Protein AF-A0A2G6N5M5-F1 (afdb_monomer_lite)

pLDDT: mean 83.89, std 16.73, range [19.02, 98.19]

Sequence (461 aa):
MNKIKSSLLVLIGCLIVSIAKPILADDDGWTKVAGNVLYNGTPVSAMVLANGQHVFSSWGDGSFDFTCPPGSEQEITVLVFCNGLAPYSQTVSPAEAAALTVVMERSDSDPALTIDATVEAKNNSRGVIEGTVSRNGQPVCAMVLANGQHAFTCSDKSKPKGSFSLDVPLETDGSVTFYGFCRGLPPYKYVYTAEEIGTYEPDQDGRESFSPTTYKDAAGTPMILYWDYHIANDGIQIAVEGTTMNFNFNDIHLSIDPHSLVRRGSFSGSVSGAASGSCTADFAENLVTAEGKTLIDSQEMDIGMNLSFLGQSAVVSIDAATQWNSPVEWFLDRTDLDQLPDGYTYSEAGTVSGTADIDATITGSGMDKTTRNSVPITSVETWKIVGHQASMTVNQTTYTNIVEVVRTTTIPQYTNGTIGQEDVEVHYWVARGIGMIKSIGHFSFMGEPLTLELTGTNLTQ

Structure (mmCIF, N/CA/C/O backbone):
data_AF-A0A2G6N5M5-F1
#
_entry.id   AF-A0A2G6N5M5-F1
#
loop_
_atom_site.group_PDB
_atom_site.id
_atom_site.type_symbol
_atom_site.label_atom_id
_atom_site.label_alt_id
_atom_site.label_comp_id
_atom_site.label_asym_id
_atom_site.label_entity_id
_atom_site.label_seq_id
_atom_site.pdbx_PDB_ins_code
_atom_site.Cartn_x
_atom_site.Cartn_y
_atom_site.Cartn_z
_atom_site.occupancy
_atom_site.B_iso_or_equiv
_atom_site.auth_seq_id
_atom_site.auth_comp_id
_atom_site.auth_asym_id
_atom_site.auth_atom_id
_atom_site.pdbx_PDB_model_num
ATOM 1 N N . MET A 1 1 ? -64.057 -64.919 15.198 1.00 38.03 1 MET A N 1
ATOM 2 C CA . MET A 1 1 ? -62.617 -65.222 15.374 1.00 38.03 1 MET A CA 1
ATOM 3 C C . MET A 1 1 ? -62.081 -64.202 16.367 1.00 38.03 1 MET A C 1
ATOM 5 O O . MET A 1 1 ? -62.063 -63.031 16.039 1.00 38.03 1 MET A O 1
ATOM 9 N N . ASN A 1 2 ? -62.050 -64.523 17.666 1.00 27.83 2 ASN A N 1
ATOM 10 C CA . ASN A 1 2 ? -60.912 -65.146 18.376 1.00 27.83 2 ASN A CA 1
ATOM 11 C C . ASN A 1 2 ? -59.614 -64.360 18.147 1.00 27.83 2 ASN A C 1
ATOM 13 O O . ASN A 1 2 ? -59.217 -64.248 16.999 1.00 27.83 2 ASN A O 1
ATOM 17 N N . LYS A 1 3 ? -58.838 -63.877 19.120 1.00 25.06 3 LYS A N 1
ATOM 18 C CA . LYS A 1 3 ? -58.799 -63.831 20.599 1.00 25.06 3 LYS A CA 1
ATOM 19 C C . LYS A 1 3 ? -57.604 -62.856 20.864 1.00 25.06 3 LYS A C 1
ATOM 21 O O . LYS A 1 3 ? -56.631 -62.945 20.129 1.00 25.06 3 LYS A O 1
ATOM 26 N N . ILE A 1 4 ? -57.680 -61.816 21.716 1.00 25.61 4 ILE A N 1
ATOM 27 C CA . ILE A 1 4 ? -57.454 -61.864 23.188 1.00 25.61 4 ILE A CA 1
ATOM 28 C C . ILE A 1 4 ? -56.010 -62.346 23.468 1.00 25.61 4 ILE A C 1
ATOM 30 O O . ILE A 1 4 ? -55.704 -63.465 23.081 1.00 25.61 4 ILE A O 1
ATOM 34 N N . LYS A 1 5 ? -55.068 -61.637 24.117 1.00 28.98 5 LYS A N 1
ATOM 35 C CA . LYS A 1 5 ? -55.027 -60.821 25.367 1.00 28.98 5 LYS A CA 1
ATOM 36 C C . LYS A 1 5 ? -53.537 -60.398 25.557 1.00 28.98 5 LYS A C 1
ATOM 38 O O . LYS A 1 5 ? -52.704 -60.980 24.875 1.00 28.98 5 LYS A O 1
ATOM 43 N N . SER A 1 6 ? -53.044 -59.507 26.426 1.00 25.55 6 SER A N 1
ATOM 44 C CA . SER A 1 6 ? -53.423 -58.872 27.715 1.00 25.55 6 SER A CA 1
ATOM 45 C C . SER A 1 6 ? -52.162 -58.078 28.162 1.00 25.55 6 SER A C 1
ATOM 47 O O . SER A 1 6 ? -51.075 -58.481 27.763 1.00 25.55 6 SER A O 1
ATOM 49 N N . SER A 1 7 ? -52.141 -56.976 28.920 1.00 24.70 7 SER A N 1
ATOM 50 C CA . SER A 1 7 ? -52.772 -56.572 30.200 1.00 24.70 7 SER A CA 1
ATOM 51 C C . SER A 1 7 ? -52.468 -55.057 30.388 1.00 24.70 7 SER A C 1
ATOM 53 O O . SER A 1 7 ? -51.406 -54.653 29.933 1.00 24.70 7 SER A O 1
ATOM 55 N N . LEU A 1 8 ? -53.266 -54.118 30.927 1.00 20.38 8 LEU A N 1
ATOM 56 C CA . LEU A 1 8 ? -54.206 -54.004 32.069 1.00 20.38 8 LEU A CA 1
ATOM 57 C C . LEU A 1 8 ? -53.615 -53.103 33.196 1.00 20.38 8 LEU A C 1
ATOM 59 O O . LEU A 1 8 ? -52.449 -53.276 33.531 1.00 20.38 8 LEU A O 1
ATOM 63 N N . LEU A 1 9 ? -54.496 -52.273 33.801 1.00 21.12 9 LEU A N 1
ATOM 64 C CA . LEU A 1 9 ? -54.419 -51.378 34.994 1.00 21.12 9 LEU A CA 1
ATOM 65 C C . LEU A 1 9 ? -54.071 -49.884 34.731 1.00 21.12 9 LEU A C 1
ATOM 67 O O . LEU A 1 9 ? -53.100 -49.624 34.044 1.00 21.12 9 LEU A O 1
ATOM 71 N N . VAL A 1 10 ? -54.714 -48.836 35.293 1.00 21.28 10 VAL A N 1
ATOM 72 C CA . VAL A 1 10 ? -55.964 -48.637 36.077 1.00 21.28 10 VAL A CA 1
ATOM 73 C C . VAL A 1 10 ? -56.158 -47.113 36.382 1.00 21.28 10 VAL A C 1
ATOM 75 O O . VAL A 1 10 ? -55.162 -46.419 36.524 1.00 21.28 10 VAL A O 1
ATOM 78 N N . LEU A 1 11 ? -57.423 -46.657 36.536 1.00 19.75 11 LEU A N 1
ATOM 79 C CA . LEU A 1 11 ? -57.984 -45.436 37.207 1.00 19.75 11 LEU A CA 1
ATOM 80 C C . LEU A 1 11 ? -57.591 -44.005 36.737 1.00 19.75 11 LEU A C 1
ATOM 82 O O . LEU A 1 11 ? -56.427 -43.651 36.666 1.00 19.75 11 LEU A O 1
ATOM 86 N N . ILE A 1 12 ? -58.540 -43.149 36.314 1.00 20.94 12 ILE A N 1
ATOM 87 C CA . ILE A 1 12 ? -59.439 -42.248 37.096 1.00 20.94 12 ILE A CA 1
ATOM 88 C C . ILE A 1 12 ? -58.707 -41.176 37.927 1.00 20.94 12 ILE A C 1
ATOM 90 O O . ILE A 1 12 ? -58.168 -41.471 38.984 1.00 20.94 12 ILE A O 1
ATOM 94 N N . GLY A 1 13 ? -58.872 -39.920 37.485 1.00 21.75 13 GLY A N 1
ATOM 95 C CA . GLY A 1 13 ? -59.222 -38.763 38.318 1.00 21.75 13 GLY A CA 1
ATOM 96 C C . GLY A 1 13 ? -58.151 -38.167 39.230 1.00 21.75 13 GLY A C 1
ATOM 97 O O . GLY A 1 13 ? -57.912 -38.686 40.309 1.00 21.75 13 GLY A O 1
ATOM 98 N N . CYS A 1 14 ? -57.646 -36.982 38.871 1.00 19.02 14 CYS A N 1
ATOM 99 C CA . CYS A 1 14 ? -57.523 -35.876 39.823 1.00 19.02 14 CYS A CA 1
ATOM 100 C C . CYS A 1 14 ? -57.208 -34.556 39.109 1.00 19.02 14 CYS A C 1
ATOM 102 O O . CYS A 1 14 ? -56.195 -34.407 38.432 1.00 19.02 14 CYS A O 1
ATOM 104 N N . LEU A 1 15 ? -58.103 -33.594 39.317 1.00 23.41 15 LEU A N 1
ATOM 105 C CA . LEU A 1 15 ? -57.823 -32.169 39.303 1.00 23.41 15 LEU A CA 1
ATOM 106 C C . LEU A 1 15 ? -56.620 -31.923 40.233 1.00 23.41 15 LEU A C 1
ATOM 108 O O . LEU A 1 15 ? -56.741 -32.104 41.442 1.00 23.41 15 LEU A O 1
ATOM 112 N N . ILE A 1 16 ? -55.464 -31.549 39.685 1.00 20.41 16 ILE A N 1
ATOM 113 C CA . ILE A 1 16 ? -54.338 -31.042 40.474 1.00 20.41 16 ILE A CA 1
ATOM 114 C C . ILE A 1 16 ? -54.080 -29.614 40.019 1.00 20.41 16 ILE A C 1
ATOM 116 O O . ILE A 1 16 ? -53.574 -29.356 38.930 1.00 20.41 16 ILE A O 1
ATOM 120 N N . VAL A 1 17 ? -54.461 -28.692 40.898 1.00 23.42 17 VAL A N 1
ATOM 121 C CA . VAL A 1 17 ? -53.865 -27.367 41.014 1.00 23.42 17 VAL A CA 1
ATOM 122 C C . VAL A 1 17 ? -52.362 -27.582 41.181 1.00 23.42 17 VAL A C 1
ATOM 124 O O . VAL A 1 17 ? -51.915 -28.054 42.225 1.00 23.42 17 VAL A O 1
ATOM 127 N N . SER A 1 18 ? -51.582 -27.282 40.144 1.00 20.72 18 SER A N 1
ATOM 128 C CA . SER A 1 18 ? -50.139 -27.136 40.301 1.00 20.72 18 SER A CA 1
ATOM 129 C C . SER A 1 18 ? -49.905 -25.827 41.038 1.00 20.72 18 SER A C 1
ATOM 131 O O . SER A 1 18 ? -49.952 -24.747 40.454 1.00 20.72 18 SER A O 1
ATOM 133 N N . ILE A 1 19 ? -49.695 -25.931 42.345 1.00 22.39 19 ILE A N 1
ATOM 134 C CA . ILE A 1 19 ? -49.085 -24.872 43.137 1.00 22.39 19 ILE A CA 1
ATOM 135 C C . ILE A 1 19 ? -47.693 -24.676 42.534 1.00 22.39 19 ILE A C 1
ATOM 137 O O . ILE A 1 19 ? -46.900 -25.620 42.489 1.00 22.39 19 ILE A O 1
ATOM 141 N N . ALA A 1 20 ? -47.429 -23.483 42.002 1.00 23.72 20 ALA A N 1
ATOM 142 C CA . ALA A 1 20 ? -46.106 -23.107 41.537 1.00 23.72 20 ALA A CA 1
ATOM 143 C C . ALA A 1 20 ? -45.103 -23.369 42.669 1.00 23.72 20 ALA A C 1
ATOM 145 O O . ALA A 1 20 ? -45.254 -22.847 43.776 1.00 23.72 20 ALA A O 1
ATOM 146 N N . LYS A 1 21 ? -44.090 -24.202 42.403 1.00 25.38 21 LYS A N 1
ATOM 147 C CA . LYS A 1 21 ? -42.879 -24.184 43.222 1.00 25.38 21 LYS A CA 1
ATOM 148 C C . LYS A 1 21 ? -42.354 -22.747 43.167 1.00 25.38 21 LYS A C 1
ATOM 150 O O . LYS A 1 21 ? -42.213 -22.239 42.053 1.00 25.38 21 LYS A O 1
ATOM 155 N N . PRO A 1 22 ? -42.064 -22.088 44.301 1.00 30.86 22 PRO A N 1
ATOM 156 C CA . PRO A 1 22 ? -41.239 -20.899 44.237 1.00 30.86 22 PRO A CA 1
ATOM 157 C C . PRO A 1 22 ? -39.941 -21.323 43.555 1.00 30.86 22 PRO A C 1
ATOM 159 O O . PRO A 1 22 ? -39.317 -22.310 43.956 1.00 30.86 22 PRO A O 1
ATOM 162 N N . ILE A 1 23 ? -39.616 -20.643 42.459 1.00 38.06 23 ILE A N 1
ATOM 163 C CA . ILE A 1 23 ? -38.301 -20.709 41.839 1.00 38.06 23 ILE A CA 1
ATOM 164 C C . ILE A 1 23 ? -37.335 -20.338 42.957 1.00 38.06 23 ILE A C 1
ATOM 166 O O . ILE A 1 23 ? -37.338 -19.211 43.449 1.00 38.06 23 ILE A O 1
ATOM 170 N N . LEU A 1 24 ? -36.630 -21.349 43.455 1.00 38.25 24 LEU A N 1
ATOM 171 C CA . LEU A 1 24 ? -35.547 -21.149 44.393 1.00 38.25 24 LEU A CA 1
ATOM 172 C C . LEU A 1 24 ? -34.494 -20.366 43.614 1.00 38.25 24 LEU A C 1
ATOM 174 O O . LEU A 1 24 ? -34.054 -20.820 42.559 1.00 38.25 24 LEU A O 1
ATOM 178 N N . ALA A 1 25 ? -34.174 -19.168 44.100 1.00 42.09 25 ALA A N 1
ATOM 179 C CA . ALA A 1 25 ? -32.933 -18.509 43.742 1.00 42.09 25 ALA A CA 1
ATOM 180 C C . ALA A 1 25 ? -31.799 -19.520 43.967 1.00 42.09 25 ALA A C 1
ATOM 182 O O . ALA A 1 25 ? -31.786 -20.182 45.009 1.00 42.09 25 ALA A O 1
ATOM 183 N N . ASP A 1 26 ? -30.894 -19.666 42.998 1.00 46.38 26 ASP A N 1
ATOM 184 C CA . ASP A 1 26 ? -29.612 -20.315 43.274 1.00 46.38 26 ASP A CA 1
ATOM 185 C C . ASP A 1 26 ? -28.951 -19.569 44.447 1.00 46.38 26 ASP A C 1
ATOM 187 O O . ASP A 1 26 ? -29.153 -18.359 44.602 1.00 46.38 26 ASP A O 1
ATOM 191 N N . ASP A 1 27 ? -28.198 -20.290 45.285 1.00 50.78 27 ASP A N 1
ATOM 192 C CA . ASP A 1 27 ? -27.663 -19.841 46.590 1.00 50.78 27 ASP A CA 1
ATOM 193 C C . ASP A 1 27 ? -26.834 -18.530 46.549 1.00 50.78 27 ASP A C 1
ATOM 195 O O . ASP A 1 27 ? -26.538 -17.953 47.595 1.00 50.78 27 ASP A O 1
ATOM 199 N N . ASP A 1 28 ? -26.540 -17.998 45.360 1.00 63.22 28 ASP A N 1
ATOM 200 C CA . ASP A 1 28 ? -25.815 -16.744 45.134 1.00 63.22 28 ASP A CA 1
ATOM 201 C C . ASP A 1 28 ? -26.728 -15.522 44.877 1.00 63.22 28 ASP A C 1
ATOM 203 O O . ASP A 1 28 ? -26.243 -14.409 44.659 1.00 63.22 28 ASP A O 1
ATOM 207 N N . GLY A 1 29 ? -28.058 -15.688 44.885 1.00 80.31 29 GLY A N 1
ATOM 208 C CA . GLY A 1 29 ? -29.023 -14.602 44.647 1.00 80.31 29 GLY A CA 1
ATOM 209 C C . GLY A 1 29 ? -29.177 -14.196 43.176 1.00 80.31 29 GLY A C 1
ATOM 210 O O . GLY A 1 29 ? -29.783 -13.166 42.877 1.00 80.31 29 GLY A O 1
ATOM 211 N N . TRP A 1 30 ? -28.642 -14.996 42.251 1.00 89.69 30 TRP A N 1
ATOM 212 C CA . TRP A 1 30 ? -28.793 -14.810 40.809 1.00 89.69 30 TRP A CA 1
ATOM 213 C C . TRP A 1 30 ? -30.088 -15.453 40.313 1.00 89.69 30 TRP A C 1
ATOM 215 O O . TRP A 1 30 ? -30.576 -16.442 40.859 1.00 89.69 30 TRP A O 1
ATOM 225 N N . THR A 1 31 ? -30.667 -14.866 39.270 1.00 91.06 31 THR A N 1
ATOM 226 C CA . THR A 1 31 ? -31.937 -15.312 38.698 1.00 91.06 31 THR A CA 1
ATOM 227 C C . THR A 1 31 ? -31.710 -15.968 37.346 1.00 91.06 31 THR A C 1
ATOM 229 O O . THR A 1 31 ? -30.973 -15.452 36.506 1.00 91.06 31 THR A O 1
ATOM 232 N N . LYS A 1 32 ? -32.365 -17.110 37.132 1.00 94.19 32 LYS A N 1
ATOM 233 C CA . LYS A 1 32 ? -32.337 -17.832 35.863 1.00 94.19 32 LYS A CA 1
ATOM 234 C C . LYS A 1 32 ? -33.143 -17.103 34.784 1.00 94.19 32 LYS A C 1
ATOM 236 O O . LYS A 1 32 ? -34.279 -16.695 35.018 1.00 94.19 32 LYS A O 1
ATOM 241 N N . VAL A 1 33 ? -32.567 -17.022 33.592 1.00 94.88 33 VAL A N 1
ATOM 242 C CA . VAL A 1 33 ? -33.154 -16.462 32.376 1.00 94.88 33 VAL A CA 1
ATOM 243 C C . VAL A 1 33 ? -33.040 -17.511 31.277 1.00 94.88 33 VAL A C 1
ATOM 245 O O . VAL A 1 33 ? -31.940 -17.848 30.844 1.00 94.88 33 VAL A O 1
ATOM 248 N N . ALA A 1 34 ? -34.169 -18.058 30.840 1.00 96.69 34 ALA A N 1
ATOM 249 C CA . ALA A 1 34 ? -34.186 -19.106 29.827 1.00 96.69 34 ALA A CA 1
ATOM 250 C C . ALA A 1 34 ? -35.411 -18.993 28.927 1.00 96.69 34 ALA A C 1
ATOM 252 O O . ALA A 1 34 ? -36.455 -18.491 29.346 1.00 96.69 34 ALA A O 1
ATOM 253 N N . GLY A 1 35 ? -35.296 -19.453 27.685 1.00 96.69 35 GLY A N 1
ATOM 254 C CA . GLY A 1 35 ? -36.350 -19.246 26.705 1.00 96.69 35 GLY A CA 1
ATOM 255 C C . GLY A 1 35 ? -35.951 -19.536 25.270 1.00 96.69 35 GLY A C 1
ATOM 256 O O . GLY A 1 35 ? -34.882 -20.083 25.019 1.00 96.69 35 GLY A O 1
ATOM 257 N N . ASN A 1 36 ? -36.813 -19.126 24.336 1.00 96.81 36 ASN A N 1
ATOM 258 C CA . ASN A 1 36 ? -36.574 -19.233 22.897 1.00 96.81 36 ASN A CA 1
ATOM 259 C C . ASN A 1 36 ? -36.781 -17.886 22.197 1.00 96.81 36 ASN A C 1
ATOM 261 O O . ASN A 1 36 ? -37.676 -17.119 22.563 1.00 96.81 36 ASN A O 1
ATOM 265 N N . VAL A 1 37 ? -36.008 -17.643 21.139 1.00 96.62 37 VAL A N 1
ATOM 266 C CA . VAL A 1 37 ? -36.152 -16.491 20.241 1.00 96.62 37 VAL A CA 1
ATOM 267 C C . VAL A 1 37 ? -36.749 -16.942 18.912 1.00 96.62 37 VAL A C 1
ATOM 269 O O . VAL A 1 37 ? -36.204 -17.809 18.231 1.00 96.62 37 VAL A O 1
ATOM 272 N N . LEU A 1 38 ? -37.881 -16.348 18.537 1.00 96.38 38 LEU A N 1
ATOM 273 C CA . LEU A 1 38 ? -38.677 -16.702 17.366 1.00 96.38 38 LEU A CA 1
ATOM 274 C C . LEU A 1 38 ? -38.848 -15.498 16.434 1.00 96.38 38 LEU A C 1
ATOM 276 O O . LEU A 1 38 ? -39.051 -14.379 16.892 1.00 96.38 38 LEU A O 1
ATOM 280 N N . TYR A 1 39 ? -38.888 -15.737 15.128 1.00 93.00 39 TYR A N 1
ATOM 281 C CA . TYR A 1 39 ? -39.349 -14.796 14.107 1.00 93.00 39 TYR A CA 1
ATOM 282 C C . TYR A 1 39 ? -40.329 -15.511 13.176 1.00 93.00 39 TYR A C 1
ATOM 284 O O . TYR A 1 39 ? -40.016 -16.573 12.638 1.00 93.00 39 TYR A O 1
ATOM 292 N N . ASN A 1 40 ? -41.541 -14.970 13.009 1.00 92.38 40 ASN A N 1
ATOM 293 C CA . ASN A 1 40 ? -42.632 -15.627 12.268 1.00 92.38 40 ASN A CA 1
ATOM 294 C C . ASN A 1 40 ? -42.856 -17.095 12.692 1.00 92.38 40 ASN A C 1
ATOM 296 O O . ASN A 1 40 ? -43.061 -17.979 11.862 1.00 92.38 40 ASN A O 1
ATOM 300 N N . GLY A 1 41 ? -42.763 -17.364 13.999 1.00 92.12 41 GLY A N 1
ATOM 301 C CA . GLY A 1 41 ? -42.907 -18.707 14.572 1.00 92.12 41 GLY A CA 1
ATOM 302 C C . GLY A 1 41 ? -41.728 -19.657 14.327 1.00 92.12 41 GLY A C 1
ATOM 303 O O . GLY A 1 41 ? -41.788 -20.800 14.767 1.00 92.12 41 GLY A O 1
ATOM 304 N N . THR A 1 42 ? -40.661 -19.207 13.659 1.00 94.44 42 THR A N 1
ATOM 305 C CA . THR A 1 42 ? -39.446 -19.994 13.399 1.00 94.44 42 THR A CA 1
ATOM 306 C C . THR A 1 42 ? -38.331 -19.563 14.351 1.00 94.44 42 THR A C 1
ATOM 308 O O . THR A 1 42 ? -38.135 -18.357 14.510 1.00 94.44 42 THR A O 1
ATOM 311 N N . PRO A 1 43 ? -37.587 -20.485 14.983 1.00 95.38 43 PRO A N 1
ATOM 312 C CA . PRO A 1 43 ? -36.459 -20.106 15.820 1.00 95.38 43 PRO A CA 1
ATOM 313 C C . PRO A 1 43 ? -35.349 -19.391 15.048 1.00 95.38 43 PRO A C 1
ATOM 315 O O . PRO A 1 43 ? -35.060 -19.740 13.903 1.00 95.38 43 PRO A O 1
ATOM 318 N N . VAL A 1 44 ? -34.721 -18.399 15.678 1.00 92.12 44 VAL A N 1
ATOM 319 C CA . VAL A 1 44 ? -33.624 -17.619 15.086 1.00 92.12 44 VAL A CA 1
ATOM 320 C C . VAL A 1 44 ? -32.443 -17.509 16.040 1.00 92.12 44 VAL A C 1
ATOM 322 O O . VAL A 1 44 ? -32.617 -17.501 17.256 1.00 92.12 44 VAL A O 1
ATOM 325 N N . SER A 1 45 ? -31.239 -17.397 15.478 1.00 90.56 45 SER A N 1
ATOM 326 C CA . SER A 1 45 ? -30.028 -17.124 16.251 1.00 90.56 45 SER A CA 1
ATOM 327 C C . SER A 1 45 ? -29.979 -15.653 16.655 1.00 90.56 45 SER A C 1
ATOM 329 O O . SER A 1 45 ? -30.040 -14.767 15.801 1.00 90.56 45 SER A O 1
ATOM 331 N N . ALA A 1 46 ? -29.839 -15.391 17.948 1.00 89.88 46 ALA A N 1
ATOM 332 C CA . ALA A 1 46 ? -29.840 -14.054 18.510 1.00 89.88 46 ALA A CA 1
ATOM 333 C C . ALA A 1 46 ? -28.864 -13.934 19.686 1.00 89.88 46 ALA A C 1
ATOM 335 O O . ALA A 1 46 ? -28.554 -14.912 20.362 1.00 89.88 46 ALA A O 1
ATOM 336 N N . MET A 1 47 ? -28.406 -12.716 19.959 1.00 89.62 47 MET A N 1
ATOM 337 C CA . MET A 1 47 ? -27.767 -12.376 21.227 1.00 89.62 47 MET A CA 1
ATOM 338 C C . MET A 1 47 ? -28.854 -12.001 22.232 1.00 89.62 47 MET A C 1
ATOM 340 O O . MET A 1 47 ? -29.675 -11.128 21.947 1.00 89.62 47 MET A O 1
ATOM 344 N N . VAL A 1 48 ? -28.849 -12.639 23.398 1.00 91.75 48 VAL A N 1
ATOM 345 C CA . VAL A 1 48 ? -29.764 -12.366 24.510 1.00 91.75 48 VAL A CA 1
ATOM 346 C C . VAL A 1 48 ? -28.957 -11.760 25.650 1.00 91.75 48 VAL A C 1
ATOM 348 O O . VAL A 1 48 ? -27.986 -12.357 26.101 1.00 91.75 48 VAL A O 1
ATOM 351 N N . LEU A 1 49 ? -29.349 -10.574 26.106 1.00 89.12 49 LEU A N 1
ATOM 352 C CA . LEU A 1 49 ? -28.722 -9.825 27.193 1.00 89.12 49 LEU A CA 1
ATOM 353 C C . LEU A 1 49 ? -29.751 -9.636 28.314 1.00 89.12 49 LEU A C 1
ATOM 355 O O . LEU A 1 49 ? -30.874 -9.207 28.054 1.00 89.12 49 LEU A O 1
ATOM 359 N N . ALA A 1 50 ? -29.375 -9.912 29.559 1.00 88.12 50 ALA A N 1
ATOM 360 C CA . ALA A 1 50 ? -30.180 -9.602 30.733 1.00 88.12 50 ALA A CA 1
ATOM 361 C C . ALA A 1 50 ? -29.306 -9.079 31.873 1.00 88.12 50 ALA A C 1
ATOM 363 O O . ALA A 1 50 ? -28.335 -9.724 32.265 1.00 88.12 50 ALA A O 1
ATOM 364 N N . ASN A 1 51 ? -29.648 -7.893 32.390 1.00 81.50 51 ASN A N 1
ATOM 365 C CA . ASN A 1 51 ? -28.979 -7.235 33.522 1.00 81.50 51 ASN A CA 1
ATOM 366 C C . ASN A 1 51 ? -27.432 -7.324 33.477 1.00 81.50 51 ASN A C 1
ATOM 368 O O . ASN A 1 51 ? -26.779 -7.661 34.464 1.00 81.50 51 ASN A O 1
ATOM 372 N N . GLY A 1 52 ? -26.844 -7.043 32.308 1.00 73.56 52 GLY A N 1
ATOM 373 C CA . GLY A 1 52 ? -25.390 -7.019 32.093 1.00 73.56 52 GLY A CA 1
ATOM 374 C C . GLY A 1 52 ? -24.735 -8.371 31.777 1.00 73.56 52 GLY A C 1
ATOM 375 O O . GLY A 1 52 ? -23.545 -8.396 31.478 1.00 73.56 52 GLY A O 1
ATOM 376 N N . GLN A 1 53 ? -25.481 -9.478 31.800 1.00 86.44 53 GLN A N 1
ATOM 377 C CA . GLN A 1 53 ? -25.025 -10.799 31.348 1.00 86.44 53 GLN A CA 1
ATOM 378 C C . GLN A 1 53 ? -25.588 -11.108 29.963 1.00 86.44 53 GLN A C 1
ATOM 380 O O . GLN A 1 53 ? -26.696 -10.674 29.653 1.00 86.44 53 GLN A O 1
ATOM 385 N N . HIS A 1 54 ? -24.858 -11.853 29.132 1.00 88.19 54 HIS A N 1
ATOM 386 C CA . HIS A 1 54 ? -25.325 -12.221 27.795 1.00 88.19 54 HIS A CA 1
ATOM 387 C C . HIS A 1 54 ? -25.011 -13.670 27.434 1.00 88.19 54 HIS A C 1
ATOM 389 O O . HIS A 1 54 ? -24.071 -14.273 27.948 1.00 88.19 54 HIS A O 1
ATOM 395 N N . VAL A 1 55 ? -25.787 -14.198 26.494 1.00 92.19 55 VAL A N 1
ATOM 396 C CA . VAL A 1 55 ? -25.552 -15.476 25.824 1.00 92.19 55 VAL A CA 1
ATOM 397 C C . VAL A 1 55 ? -25.997 -15.360 24.367 1.00 92.19 55 VAL A C 1
ATOM 399 O O . VAL A 1 55 ? -26.864 -14.551 24.031 1.00 92.19 55 VAL A O 1
ATOM 402 N N . PHE A 1 56 ? -25.421 -16.167 23.483 1.00 88.06 56 PHE A N 1
ATOM 403 C CA . PHE A 1 56 ? -25.987 -16.376 22.152 1.00 88.06 56 PHE A CA 1
ATOM 404 C C . PHE A 1 56 ? -26.954 -17.549 22.208 1.00 88.06 56 PHE A C 1
ATOM 406 O O . PHE A 1 56 ? -26.619 -18.598 22.758 1.00 88.06 56 PHE A O 1
ATOM 413 N N . SER A 1 57 ? -28.144 -17.385 21.637 1.00 89.19 57 SER A N 1
ATOM 414 C CA . SER A 1 57 ? -29.075 -18.496 21.518 1.00 89.19 57 SER A CA 1
ATOM 415 C C . SER A 1 57 ? -28.450 -19.612 20.676 1.00 89.19 57 SER A C 1
ATOM 417 O O . SER A 1 57 ? -27.719 -19.346 19.716 1.00 89.19 57 SER A O 1
ATOM 419 N N . SER A 1 58 ? -28.751 -20.862 21.008 1.00 84.69 58 SER A N 1
ATOM 420 C CA . SER A 1 58 ? -28.218 -22.026 20.314 1.00 84.69 58 SER A CA 1
ATOM 421 C C . SER A 1 58 ? -28.565 -22.013 18.828 1.00 84.69 58 SER A C 1
ATOM 423 O O . SER A 1 58 ? -29.646 -21.607 18.388 1.00 84.69 58 SER A O 1
ATOM 425 N N . TRP A 1 59 ? -27.585 -22.447 18.040 1.00 74.31 59 TRP A N 1
ATOM 426 C CA . TRP A 1 59 ? -27.663 -22.455 16.590 1.00 74.31 59 TRP A CA 1
ATOM 427 C C . TRP A 1 59 ? -28.745 -23.438 16.131 1.00 74.31 59 TRP A C 1
ATOM 429 O O . TRP A 1 59 ? -28.575 -24.650 16.233 1.00 74.31 59 TRP A O 1
ATOM 439 N N . GLY A 1 60 ? -29.844 -22.906 15.592 1.00 73.88 60 GLY A N 1
ATOM 440 C CA . GLY A 1 60 ? -30.880 -23.679 14.898 1.00 73.88 60 GLY A CA 1
ATOM 441 C C . GLY A 1 60 ? -32.180 -23.928 15.669 1.00 73.88 60 GLY A C 1
ATOM 442 O O . GLY A 1 60 ? -33.184 -24.229 15.030 1.00 73.88 60 GLY A O 1
ATOM 443 N N . ASP A 1 61 ? -32.213 -23.758 16.992 1.00 88.56 61 ASP A N 1
ATOM 444 C CA . ASP A 1 61 ? -33.437 -23.913 17.802 1.00 88.56 61 ASP A CA 1
ATOM 445 C C . ASP A 1 61 ? -33.811 -22.659 18.611 1.00 88.56 61 ASP A C 1
ATOM 447 O O . ASP A 1 61 ? -34.869 -22.629 19.244 1.00 88.56 61 ASP A O 1
ATOM 451 N N . GLY A 1 62 ? -32.980 -21.609 18.547 1.00 91.06 62 GLY A N 1
ATOM 452 C CA . GLY A 1 62 ? -33.233 -20.301 19.152 1.00 91.06 62 GLY A CA 1
ATOM 453 C C . GLY A 1 62 ? -33.287 -20.316 20.679 1.00 91.06 62 GLY A C 1
ATOM 454 O O . GLY A 1 62 ? -33.723 -19.323 21.261 1.00 91.06 62 GLY A O 1
ATOM 455 N N . SER A 1 63 ? -32.878 -21.410 21.329 1.00 96.19 63 SER A N 1
ATOM 456 C CA . SER A 1 63 ? -32.955 -21.544 22.784 1.00 96.19 63 SER A CA 1
ATOM 457 C C . SER A 1 63 ? -31.831 -20.777 23.486 1.00 96.19 63 SER A C 1
ATOM 459 O O . SER A 1 63 ? -30.728 -20.659 22.961 1.00 96.19 63 SER A O 1
ATOM 461 N N . PHE A 1 64 ? -32.087 -20.234 24.670 1.00 95.94 64 PHE A N 1
ATOM 462 C CA . PHE A 1 64 ? -31.079 -19.608 25.525 1.00 95.94 64 PHE A CA 1
ATOM 463 C C . PHE A 1 64 ? -31.312 -20.001 26.983 1.00 95.94 64 PHE A C 1
ATOM 465 O O . PHE A 1 64 ? -32.453 -20.196 27.402 1.00 95.94 64 PHE A O 1
ATOM 472 N N . ASP A 1 65 ? -30.233 -20.108 27.757 1.00 95.81 65 ASP A N 1
ATOM 473 C CA . ASP A 1 65 ? -30.266 -20.404 29.192 1.00 95.81 65 ASP A CA 1
ATOM 474 C C . ASP A 1 65 ? -29.013 -19.808 29.849 1.00 95.81 65 ASP A C 1
ATOM 476 O O . ASP A 1 65 ? -27.889 -20.156 29.481 1.00 95.81 65 ASP A O 1
ATOM 480 N N . PHE A 1 66 ? -29.200 -18.866 30.771 1.00 93.88 66 PHE A N 1
ATOM 481 C CA . PHE A 1 66 ? -28.135 -18.271 31.575 1.00 93.88 66 PHE A CA 1
ATOM 482 C C . PHE A 1 66 ? -28.700 -17.692 32.876 1.00 93.88 66 PHE A C 1
ATOM 484 O O . PHE A 1 66 ? -29.909 -17.656 33.099 1.00 93.88 66 PHE A O 1
ATOM 491 N N . THR A 1 67 ? -27.826 -17.223 33.758 1.00 93.31 67 THR A N 1
ATOM 492 C CA . THR A 1 67 ? -28.210 -16.544 35.001 1.00 93.31 67 THR A CA 1
ATOM 493 C C . THR A 1 67 ? -27.741 -15.098 34.977 1.00 93.31 67 THR A C 1
ATOM 495 O O . THR A 1 67 ? -26.650 -14.809 34.486 1.00 93.31 67 THR A O 1
ATOM 498 N N . CYS A 1 68 ? -28.520 -14.190 35.560 1.00 86.62 68 CYS A N 1
ATOM 499 C CA . CYS A 1 68 ? -28.127 -12.795 35.738 1.00 86.62 68 CYS A CA 1
ATOM 500 C C . CYS A 1 68 ? -28.455 -12.295 37.152 1.00 86.62 68 CYS A C 1
ATOM 502 O O . CYS A 1 68 ? -29.366 -12.822 37.801 1.00 86.62 68 CYS A O 1
ATOM 504 N N . PRO A 1 69 ? -27.758 -11.261 37.649 1.00 86.38 69 PRO A N 1
ATOM 505 C CA . PRO A 1 69 ? -28.145 -10.629 38.899 1.00 86.38 69 PRO A CA 1
ATOM 506 C C . PRO A 1 69 ? -29.519 -9.940 38.749 1.00 86.38 69 PRO A C 1
ATOM 508 O O . PRO A 1 69 ? -29.810 -9.358 37.696 1.00 86.38 69 PRO A O 1
ATOM 511 N N . PRO A 1 70 ? -30.387 -9.987 39.772 1.00 78.88 70 PRO A N 1
ATOM 512 C CA . PRO A 1 70 ? -31.645 -9.248 39.771 1.00 78.88 70 PRO A CA 1
ATOM 513 C C . PRO A 1 70 ? -31.401 -7.730 39.813 1.00 78.88 70 PRO A C 1
ATOM 515 O O . PRO A 1 70 ? -30.421 -7.261 40.392 1.00 78.88 70 PRO A O 1
ATOM 518 N N . GLY A 1 71 ? -32.302 -6.954 39.205 1.00 71.56 71 GLY A N 1
ATOM 519 C CA . GLY A 1 71 ? -32.278 -5.492 39.277 1.00 71.56 71 GLY A CA 1
ATOM 520 C C . GLY A 1 71 ? -32.655 -4.959 40.666 1.00 71.56 71 GLY A C 1
ATOM 521 O O . GLY A 1 71 ? -32.987 -5.717 41.578 1.00 71.56 71 GLY A O 1
ATOM 522 N N . SER A 1 72 ? -32.666 -3.630 40.822 1.00 61.78 72 SER A N 1
ATOM 523 C CA . SER A 1 72 ? -32.948 -2.946 42.099 1.00 61.78 72 SER A CA 1
ATOM 524 C C . SER A 1 72 ? -34.322 -3.262 42.712 1.00 61.78 72 SER A C 1
ATOM 526 O O . SER A 1 72 ? -34.509 -3.055 43.907 1.00 61.78 72 SER A O 1
ATOM 528 N N . GLU A 1 73 ? -35.260 -3.789 41.919 1.00 75.00 73 GLU A N 1
ATOM 529 C CA . GLU A 1 73 ? -36.611 -4.194 42.342 1.00 75.00 73 GLU A CA 1
ATOM 530 C C . GLU A 1 73 ? -36.895 -5.689 42.079 1.00 75.00 73 GLU A C 1
ATOM 532 O O . GLU A 1 73 ? -38.042 -6.102 41.967 1.00 75.00 73 GLU A O 1
ATOM 537 N N . GLN A 1 74 ? -35.850 -6.521 41.967 1.00 77.81 74 GLN A N 1
ATOM 538 C CA . GLN A 1 74 ? -35.925 -7.925 41.516 1.00 77.81 74 GLN A CA 1
ATOM 539 C C . GLN A 1 74 ? -36.409 -8.123 40.073 1.00 77.81 74 GLN A C 1
ATOM 541 O O . GLN A 1 74 ? -36.646 -9.248 39.646 1.00 77.81 74 GLN A O 1
ATOM 546 N N . GLU A 1 75 ? -36.509 -7.051 39.296 1.00 83.25 75 GLU A N 1
ATOM 547 C CA . GLU A 1 75 ? -36.864 -7.120 37.885 1.00 83.25 75 GLU A CA 1
ATOM 548 C C . GLU A 1 75 ? -35.675 -7.562 37.018 1.00 83.25 75 GLU A C 1
ATOM 550 O O . GLU A 1 75 ? -34.506 -7.262 37.301 1.00 83.25 75 GLU A O 1
ATOM 555 N N . ILE A 1 76 ? -35.981 -8.251 35.921 1.00 84.06 76 ILE A N 1
ATOM 556 C CA . ILE A 1 76 ? -35.019 -8.593 34.876 1.00 84.06 76 ILE A CA 1
ATOM 557 C C . ILE A 1 76 ? -35.408 -7.860 33.605 1.00 84.06 76 ILE A C 1
ATOM 559 O O . ILE A 1 76 ? -36.508 -8.045 33.091 1.00 84.06 76 ILE A O 1
ATOM 563 N N . THR A 1 77 ? -34.489 -7.062 33.065 1.00 85.00 77 THR A N 1
ATOM 564 C CA . THR A 1 77 ? -34.654 -6.482 31.729 1.00 85.00 77 THR A CA 1
ATOM 565 C C . THR A 1 77 ? -33.954 -7.369 30.714 1.00 85.00 77 THR A C 1
ATOM 567 O O . THR A 1 77 ? -32.729 -7.462 30.727 1.00 85.00 77 THR A O 1
ATOM 570 N N . VAL A 1 78 ? -34.732 -8.006 29.840 1.00 86.25 78 VAL A N 1
ATOM 571 C CA . VAL A 1 78 ? -34.240 -8.855 28.750 1.00 86.25 78 VAL A CA 1
ATOM 572 C C . VAL A 1 78 ? -34.228 -8.063 27.449 1.00 86.25 78 VAL A C 1
ATOM 574 O O . VAL A 1 78 ? -35.210 -7.412 27.090 1.00 86.25 78 VAL A O 1
ATOM 577 N N . LEU A 1 79 ? -33.110 -8.140 26.737 1.00 85.38 79 LEU A N 1
ATOM 578 C CA . LEU A 1 79 ? -32.867 -7.525 25.439 1.00 85.38 79 LEU A CA 1
ATOM 579 C C . LEU A 1 79 ? -32.420 -8.602 24.458 1.00 85.38 79 LEU A C 1
ATOM 581 O O . LEU A 1 79 ? -31.565 -9.418 24.795 1.00 85.38 79 LEU A O 1
ATOM 585 N N . VAL A 1 80 ? -32.986 -8.610 23.252 1.00 89.19 80 VAL A N 1
ATOM 586 C CA . VAL A 1 80 ? -32.647 -9.615 22.235 1.00 89.19 80 VAL A CA 1
ATOM 587 C C . VAL A 1 80 ? -32.357 -8.964 20.893 1.00 89.19 80 VAL A C 1
ATOM 589 O O . VAL A 1 80 ? -33.109 -8.103 20.429 1.00 89.19 80 VAL A O 1
ATOM 592 N N . PHE A 1 81 ? -31.266 -9.405 20.269 1.00 83.94 81 PHE A N 1
ATOM 593 C CA . PHE A 1 81 ? -30.741 -8.870 19.018 1.00 83.94 81 PHE A CA 1
ATOM 594 C C . PHE A 1 81 ? -30.555 -9.991 18.003 1.00 83.94 81 PHE A C 1
ATOM 596 O O . PHE A 1 81 ? -29.821 -10.943 18.249 1.00 83.94 81 PHE A O 1
ATOM 603 N N . CYS A 1 82 ? -31.180 -9.853 16.838 1.00 84.69 82 CYS A N 1
ATOM 604 C CA . CYS A 1 82 ? -31.011 -10.757 15.707 1.00 84.69 82 CYS A CA 1
ATOM 605 C C . CYS A 1 82 ? -30.724 -9.919 14.463 1.00 84.69 82 CYS A C 1
ATOM 607 O O . CYS A 1 82 ? -31.355 -8.882 14.253 1.00 84.69 82 CYS A O 1
ATOM 609 N N . ASN A 1 83 ? -29.782 -10.367 13.632 1.00 74.75 83 ASN A N 1
ATOM 610 C CA . ASN A 1 83 ? -29.449 -9.666 12.398 1.00 74.75 83 ASN A CA 1
ATOM 611 C C . ASN A 1 83 ? -30.696 -9.515 11.503 1.00 74.75 83 ASN A C 1
ATOM 613 O O . ASN A 1 83 ? -31.457 -10.467 11.328 1.00 74.75 83 ASN A O 1
ATOM 617 N N . GLY A 1 84 ? -30.910 -8.316 10.954 1.00 71.31 84 GLY A N 1
ATOM 618 C CA . GLY A 1 84 ? -32.046 -7.996 10.080 1.00 71.31 84 GLY A CA 1
ATOM 619 C C . GLY A 1 84 ? -33.417 -7.854 10.765 1.00 71.31 84 GLY A C 1
ATOM 620 O O . GLY A 1 84 ? -34.407 -7.626 10.067 1.00 71.31 84 GLY A O 1
ATOM 621 N N . LEU A 1 85 ? -33.501 -7.966 12.097 1.00 82.06 85 LEU A N 1
ATOM 622 C CA . LEU A 1 85 ? -34.742 -7.840 12.874 1.00 82.06 85 LEU A CA 1
ATOM 623 C C . LEU A 1 85 ? -34.687 -6.654 13.848 1.00 82.06 85 LEU A C 1
ATOM 625 O O . LEU A 1 85 ? -33.612 -6.176 14.209 1.00 82.06 85 LEU A O 1
ATOM 629 N N . ALA A 1 86 ? -35.857 -6.177 14.276 1.00 79.88 86 ALA A N 1
ATOM 630 C CA . ALA A 1 86 ? -35.963 -5.126 15.281 1.00 79.88 86 ALA A CA 1
ATOM 631 C C . ALA A 1 86 ? -35.506 -5.653 16.658 1.00 79.88 86 ALA A C 1
ATOM 633 O O . ALA A 1 86 ? -35.941 -6.737 17.057 1.00 79.88 86 ALA A O 1
ATOM 634 N N . PRO A 1 87 ? -34.689 -4.903 17.421 1.00 80.06 87 PRO A N 1
ATOM 635 C CA . PRO A 1 87 ? -34.328 -5.262 18.784 1.00 80.06 87 PRO A CA 1
ATOM 636 C C . PRO A 1 87 ? -35.562 -5.392 19.676 1.00 80.06 87 PRO A C 1
ATOM 638 O O . PRO A 1 87 ? -36.450 -4.529 19.679 1.00 80.06 87 PRO A O 1
ATOM 641 N N . TYR A 1 88 ? -35.583 -6.454 20.472 1.00 84.50 88 TYR A N 1
ATOM 642 C CA . TYR A 1 88 ? -36.634 -6.731 21.440 1.00 84.50 88 TYR A CA 1
ATOM 643 C C . TYR A 1 88 ? -36.203 -6.300 22.844 1.00 84.50 88 TYR A C 1
ATOM 645 O O . TYR A 1 88 ? -35.036 -6.435 23.207 1.00 84.50 88 TYR A O 1
ATOM 653 N N . SER A 1 89 ? -37.151 -5.797 23.642 1.00 83.75 89 SER A N 1
ATOM 654 C CA . SER A 1 89 ? -36.934 -5.444 25.047 1.00 83.75 89 SER A CA 1
ATOM 655 C C . SER A 1 89 ? -38.186 -5.712 25.878 1.00 83.75 89 SER A C 1
ATOM 657 O O . SER A 1 89 ? -39.271 -5.234 25.527 1.00 83.75 89 SER A O 1
ATOM 659 N N . GLN A 1 90 ? -38.028 -6.431 26.989 1.00 86.50 90 GLN A N 1
ATOM 660 C CA . GLN A 1 90 ? -39.077 -6.631 27.985 1.00 86.50 90 GLN A CA 1
ATOM 661 C C . GLN A 1 90 ? -38.482 -6.649 29.397 1.00 86.50 90 GLN A C 1
ATOM 663 O O . GLN A 1 90 ? -37.463 -7.291 29.640 1.00 86.50 90 GLN A O 1
ATOM 668 N N . THR A 1 91 ? -39.153 -5.979 30.332 1.00 85.06 91 THR A N 1
ATOM 669 C CA . THR A 1 91 ? -38.908 -6.139 31.768 1.00 85.06 91 THR A CA 1
ATOM 670 C C . THR A 1 91 ? -39.882 -7.173 32.319 1.00 85.06 91 THR A C 1
ATOM 672 O O . THR A 1 91 ? -41.084 -7.096 32.052 1.00 85.06 91 THR A O 1
ATOM 675 N N . VAL A 1 92 ? -39.357 -8.164 33.031 1.00 90.62 92 VAL A N 1
ATOM 676 C CA . VAL A 1 92 ? -40.098 -9.326 33.527 1.00 90.62 92 VAL A CA 1
ATOM 677 C C . VAL A 1 92 ? -39.743 -9.627 34.977 1.00 90.62 92 VAL A C 1
ATOM 679 O O . VAL A 1 92 ? -38.660 -9.284 35.460 1.00 90.62 92 VAL A O 1
ATOM 682 N N . SER A 1 93 ? -40.652 -10.305 35.670 1.00 91.75 93 SER A N 1
ATOM 683 C CA . SER A 1 93 ? -40.360 -10.899 36.972 1.00 91.75 93 SER A CA 1
ATOM 684 C C . SER A 1 93 ? -39.412 -12.106 36.840 1.00 91.75 93 SER A C 1
ATOM 686 O O . SER A 1 93 ? -39.352 -12.736 35.779 1.00 91.75 93 SER A O 1
ATOM 688 N N . PRO A 1 94 ? -38.730 -12.514 37.927 1.00 90.19 94 PRO A N 1
ATOM 689 C CA . PRO A 1 94 ? -37.919 -13.733 37.963 1.00 90.19 94 PRO A CA 1
ATOM 690 C C . PRO A 1 94 ? -38.651 -14.986 37.478 1.00 90.19 94 PRO A C 1
ATOM 692 O O . PRO A 1 94 ? -38.068 -15.843 36.818 1.00 90.19 94 PRO A O 1
ATOM 695 N N . ALA A 1 95 ? -39.948 -15.084 37.784 1.00 90.00 95 ALA A N 1
ATOM 696 C CA . ALA A 1 95 ? -40.754 -16.229 37.392 1.00 90.00 95 ALA A CA 1
ATOM 697 C C . ALA A 1 95 ? -41.042 -16.273 35.888 1.00 90.00 95 ALA A C 1
ATOM 699 O O . ALA A 1 95 ? -41.056 -17.349 35.295 1.00 90.00 95 ALA A O 1
ATOM 700 N N . GLU A 1 96 ? -41.242 -15.112 35.271 1.00 92.81 96 GLU A N 1
ATOM 701 C CA . GLU A 1 96 ? -41.462 -14.985 33.829 1.00 92.81 96 GLU A CA 1
ATOM 702 C C . GLU A 1 96 ? -40.161 -15.171 33.036 1.00 92.81 96 GLU A C 1
ATOM 704 O O . GLU A 1 96 ? -40.177 -15.762 31.957 1.00 92.81 96 GLU A O 1
ATOM 709 N N . ALA A 1 97 ? -39.023 -14.727 33.581 1.00 92.12 97 ALA A N 1
ATOM 710 C CA . ALA A 1 97 ? -37.719 -14.846 32.930 1.00 92.12 97 ALA A CA 1
ATOM 711 C C . ALA A 1 97 ? -37.249 -16.298 32.743 1.00 92.12 97 ALA A C 1
ATOM 713 O O . ALA A 1 97 ? -36.492 -16.582 31.817 1.00 92.12 97 ALA A O 1
ATOM 714 N N . ALA A 1 98 ? -37.701 -17.223 33.594 1.00 92.88 98 ALA A N 1
ATOM 715 C CA . ALA A 1 98 ? -37.283 -18.624 33.564 1.00 92.88 98 ALA A CA 1
ATOM 716 C C . ALA A 1 98 ? -37.827 -19.426 32.361 1.00 92.88 98 ALA A C 1
ATOM 718 O O . ALA A 1 98 ? -37.387 -20.557 32.144 1.00 92.88 98 ALA A O 1
ATOM 719 N N . ALA A 1 99 ? -38.797 -18.882 31.615 1.00 93.81 99 ALA A N 1
ATOM 720 C CA . ALA A 1 99 ? -39.404 -19.526 30.447 1.00 93.81 99 ALA A CA 1
ATOM 721 C C . ALA A 1 99 ? -39.930 -18.493 29.428 1.00 93.81 99 ALA A C 1
ATOM 723 O O . ALA A 1 99 ? -41.104 -18.503 29.045 1.00 93.81 99 ALA A O 1
ATOM 724 N N . LEU A 1 100 ? -39.069 -17.572 29.000 1.00 95.12 100 LEU A N 1
ATOM 725 C CA . LEU A 1 100 ? -39.435 -16.460 28.132 1.00 95.12 100 LEU A CA 1
ATOM 726 C C . LEU A 1 100 ? -39.583 -16.902 26.667 1.00 95.12 100 LEU A C 1
ATOM 728 O O . LEU A 1 100 ? -38.712 -17.548 26.090 1.00 95.12 100 LEU A O 1
ATOM 732 N N . THR A 1 101 ? -40.678 -16.509 26.019 1.00 96.12 101 THR A N 1
ATOM 733 C CA . THR A 1 101 ? -40.797 -16.610 24.557 1.00 96.12 101 THR A CA 1
ATOM 734 C C . THR A 1 101 ? -40.622 -15.228 23.956 1.00 96.12 101 THR A C 1
ATOM 736 O O . THR A 1 101 ? -41.487 -14.367 24.111 1.00 96.12 101 THR A O 1
ATOM 739 N N . VAL A 1 102 ? -39.509 -15.022 23.260 1.00 94.56 102 VAL A N 1
ATOM 740 C CA . VAL A 1 102 ? -39.206 -13.762 22.587 1.00 94.56 102 VAL A CA 1
ATOM 741 C C . VAL A 1 102 ? -39.651 -13.864 21.140 1.00 94.56 102 VAL A C 1
ATOM 743 O O . VAL A 1 102 ? -39.107 -14.653 20.372 1.00 94.56 102 VAL A O 1
ATOM 746 N N . VAL A 1 103 ? -40.640 -13.062 20.758 1.00 93.94 103 VAL A N 1
ATOM 747 C CA . VAL A 1 103 ? -41.081 -12.948 19.365 1.00 93.94 103 VAL A CA 1
ATOM 748 C C . VAL A 1 103 ? -40.487 -11.672 18.785 1.00 93.94 103 VAL A C 1
ATOM 750 O O . VAL A 1 103 ? -40.879 -10.567 19.154 1.00 93.94 103 VAL A O 1
ATOM 753 N N . MET A 1 104 ? -39.510 -11.844 17.904 1.00 89.50 104 MET A N 1
ATOM 754 C CA . MET A 1 104 ? -38.852 -10.773 17.172 1.00 89.50 104 MET A CA 1
ATOM 755 C C . MET A 1 104 ? -39.752 -10.286 16.040 1.00 89.50 104 MET A C 1
ATOM 757 O O . MET A 1 104 ? -40.469 -11.065 15.405 1.00 89.50 104 MET A O 1
ATOM 761 N N . GLU A 1 105 ? -39.662 -8.997 15.747 1.00 85.81 105 GLU A N 1
ATOM 762 C CA . GLU A 1 105 ? -40.375 -8.363 14.643 1.00 85.81 105 GLU A CA 1
ATOM 763 C C . GLU A 1 105 ? -39.390 -7.967 13.544 1.00 85.81 105 GLU A C 1
ATOM 765 O O . GLU A 1 105 ? -38.195 -7.765 13.783 1.00 85.81 105 GLU A O 1
ATOM 770 N N . ARG A 1 106 ? -39.885 -7.857 12.309 1.00 82.19 106 ARG A N 1
ATOM 771 C CA . ARG A 1 106 ? -39.086 -7.291 11.224 1.00 82.19 106 ARG A CA 1
ATOM 772 C C . ARG A 1 106 ? -38.829 -5.821 11.540 1.00 82.19 106 ARG A C 1
ATOM 774 O O . ARG A 1 106 ? -39.728 -5.128 12.000 1.00 82.19 106 ARG A O 1
ATOM 781 N N . SER A 1 107 ? -37.619 -5.353 11.271 1.00 71.00 107 SER A N 1
ATOM 782 C CA . SER A 1 107 ? -37.322 -3.928 11.354 1.00 71.00 107 SER A CA 1
ATOM 783 C C . SER A 1 107 ? -38.211 -3.121 10.402 1.00 71.00 107 SER A C 1
ATOM 785 O O . SER A 1 107 ? -38.319 -3.481 9.226 1.00 71.00 107 SER A O 1
ATOM 787 N N . ASP A 1 108 ? -38.778 -2.011 10.885 1.00 65.25 108 ASP A N 1
ATOM 788 C CA . ASP A 1 108 ? -39.381 -0.982 10.032 1.00 65.25 108 ASP A CA 1
ATOM 789 C C . ASP A 1 108 ? -38.348 -0.482 9.004 1.00 65.25 108 ASP A C 1
ATOM 791 O O . ASP A 1 108 ? -37.152 -0.400 9.302 1.00 65.25 108 ASP A O 1
ATOM 795 N N . SER A 1 109 ? -38.805 -0.154 7.791 1.00 61.19 109 SER A N 1
ATOM 796 C CA . SER A 1 109 ? -37.951 0.373 6.717 1.00 61.19 109 SER A CA 1
ATOM 797 C C . SER A 1 109 ? -37.730 1.887 6.782 1.00 61.19 109 SER A C 1
ATOM 799 O O . SER A 1 109 ? -36.920 2.388 6.011 1.00 61.19 109 SER A O 1
ATOM 801 N N . ASP A 1 110 ? -38.451 2.623 7.640 1.00 59.38 110 ASP A N 1
ATOM 802 C CA . ASP A 1 110 ? -38.298 4.078 7.784 1.00 59.38 110 ASP A CA 1
ATOM 803 C C . ASP A 1 110 ? -39.037 4.613 9.039 1.00 59.38 110 ASP A C 1
ATOM 805 O O . ASP A 1 110 ? -40.124 4.121 9.364 1.00 59.38 110 ASP A O 1
ATOM 809 N N . PRO A 1 111 ? -38.541 5.654 9.737 1.00 60.50 111 PRO A N 1
ATOM 810 C CA . PRO A 1 111 ? -37.187 6.190 9.696 1.00 60.50 111 PRO A CA 1
ATOM 811 C C . PRO A 1 111 ? -36.234 5.522 10.668 1.00 60.50 111 PRO A C 1
ATOM 813 O O . PRO A 1 111 ? -36.596 5.182 11.800 1.00 60.50 111 PRO A O 1
ATOM 816 N N . ALA A 1 112 ? -35.005 5.362 10.173 1.00 71.25 112 ALA A N 1
ATOM 817 C CA . ALA A 1 112 ? -33.866 4.830 10.893 1.00 71.25 112 ALA A CA 1
ATOM 818 C C . ALA A 1 112 ? -33.527 5.691 12.117 1.00 71.25 112 ALA A C 1
ATOM 820 O O . ALA A 1 112 ? -33.834 6.883 12.198 1.00 71.25 112 ALA A O 1
ATOM 821 N N . LEU A 1 113 ? -32.889 5.050 13.088 1.00 84.12 113 LEU A N 1
ATOM 822 C CA . LEU A 1 113 ? -32.326 5.706 14.255 1.00 84.12 113 LEU A CA 1
ATOM 823 C C . LEU A 1 113 ? -31.262 6.722 13.809 1.00 84.12 113 LEU A C 1
ATOM 825 O O . LEU A 1 113 ? -30.352 6.365 13.065 1.00 84.12 113 LEU A O 1
ATOM 829 N N . THR A 1 114 ? -31.357 7.968 14.268 1.00 89.69 114 THR A N 1
ATOM 830 C CA . THR A 1 114 ? -30.310 8.975 14.063 1.00 89.69 114 THR A CA 1
ATOM 831 C C . THR A 1 114 ? -29.462 9.053 15.320 1.00 89.69 114 THR A C 1
ATOM 833 O O . THR A 1 114 ? -29.996 9.275 16.412 1.00 89.69 114 THR A O 1
ATOM 836 N N . ILE A 1 115 ? -28.152 8.879 15.171 1.00 92.38 115 ILE A N 1
ATOM 837 C CA . ILE A 1 115 ? -27.191 9.074 16.252 1.00 92.38 115 ILE A CA 1
ATOM 838 C C . ILE A 1 115 ? -26.251 10.198 15.850 1.00 92.38 115 ILE A C 1
ATOM 840 O O . ILE A 1 115 ? -25.606 10.116 14.811 1.00 92.38 115 ILE A O 1
ATOM 844 N N . ASP A 1 116 ? -26.214 11.234 16.677 1.00 92.50 116 ASP A N 1
ATOM 845 C CA . ASP A 1 116 ? -25.257 12.330 16.579 1.00 92.50 116 ASP A CA 1
ATOM 846 C C . ASP A 1 116 ? -24.264 12.158 17.722 1.00 92.50 116 ASP A C 1
ATOM 848 O O . ASP A 1 116 ? -24.647 12.271 18.892 1.00 92.50 116 ASP A O 1
ATOM 852 N N . ALA A 1 117 ? -23.040 11.757 17.393 1.00 92.88 117 ALA A N 1
ATOM 853 C CA . ALA A 1 117 ? -22.047 11.368 18.375 1.00 92.88 117 ALA A CA 1
ATOM 854 C C . ALA A 1 117 ? -20.646 11.809 17.968 1.00 92.88 117 ALA A C 1
ATOM 856 O O . ALA A 1 117 ? -20.230 11.644 16.821 1.00 92.88 117 ALA A O 1
ATOM 857 N N . THR A 1 118 ? -19.923 12.319 18.956 1.00 91.19 118 THR A N 1
ATOM 858 C CA . THR A 1 118 ? -18.514 12.681 18.886 1.00 91.19 118 THR A CA 1
ATOM 859 C C . THR A 1 118 ? -17.698 11.631 19.617 1.00 91.19 118 THR A C 1
ATOM 861 O O . THR A 1 118 ? -18.093 11.162 20.690 1.00 91.19 118 THR A O 1
ATOM 864 N N . VAL A 1 119 ? -16.548 11.282 19.052 1.00 89.81 119 VAL A N 1
ATOM 865 C CA . VAL A 1 119 ? -15.577 10.400 19.689 1.00 89.81 119 VAL A CA 1
ATOM 866 C C . VAL A 1 119 ? -14.274 11.154 19.908 1.00 89.81 119 VAL A C 1
ATOM 868 O O . VAL A 1 119 ? -13.829 11.890 19.035 1.00 89.81 119 VAL A O 1
ATOM 871 N N . GLU A 1 120 ? -13.679 10.984 21.083 1.00 89.50 120 GLU A N 1
ATOM 872 C CA . GLU A 1 120 ? -12.393 11.586 21.426 1.00 89.50 120 GLU A CA 1
ATOM 873 C C . GLU A 1 120 ? -11.486 10.565 22.112 1.00 89.50 120 GLU A C 1
ATOM 875 O O . GLU A 1 120 ? -11.914 9.797 22.983 1.00 89.50 120 GLU A O 1
ATOM 880 N N . ALA A 1 121 ? -10.206 10.577 21.753 1.00 87.12 121 ALA A N 1
ATOM 881 C CA . ALA A 1 121 ? -9.171 9.829 22.444 1.00 87.12 121 ALA A CA 1
ATOM 882 C C . ALA A 1 121 ? -9.026 10.280 23.907 1.00 87.12 121 ALA A C 1
ATOM 884 O O . ALA A 1 121 ? -8.804 11.453 24.200 1.00 87.12 121 ALA A O 1
ATOM 885 N N . LYS A 1 122 ? -9.046 9.326 24.843 1.00 86.94 122 LYS A N 1
ATOM 886 C CA . LYS A 1 122 ? -8.524 9.544 26.205 1.00 86.94 122 LYS A CA 1
ATOM 887 C C . LYS A 1 122 ? -7.035 9.225 26.287 1.00 86.94 122 LYS A C 1
ATOM 889 O O . LYS A 1 122 ? -6.314 9.846 27.063 1.00 86.94 122 LYS A O 1
ATOM 894 N N . ASN A 1 123 ? -6.614 8.190 25.564 1.00 82.19 123 ASN A N 1
ATOM 895 C CA . ASN A 1 123 ? -5.240 7.719 25.393 1.00 82.19 123 ASN A CA 1
ATOM 896 C C . ASN A 1 123 ? -5.212 6.663 24.269 1.00 82.19 123 ASN A C 1
ATOM 898 O O . ASN A 1 123 ? -6.258 6.299 23.741 1.00 82.19 123 ASN A O 1
ATOM 902 N N . ASN A 1 124 ? -4.041 6.090 23.982 1.00 74.94 124 ASN A N 1
ATOM 903 C CA . ASN A 1 124 ? -3.832 5.121 22.893 1.00 74.94 124 ASN A CA 1
ATOM 904 C C . ASN A 1 124 ? -4.585 3.783 23.050 1.00 74.94 124 ASN A C 1
ATOM 906 O O . ASN A 1 124 ? -4.497 2.930 22.179 1.00 74.94 124 ASN A O 1
ATOM 910 N N . SER A 1 125 ? -5.291 3.556 24.161 1.00 77.38 125 SER A N 1
ATOM 911 C CA . SER A 1 125 ? -6.044 2.318 24.414 1.00 77.38 125 SER A CA 1
ATOM 912 C C . SER A 1 125 ? -7.523 2.549 24.722 1.00 77.38 125 SER A C 1
ATOM 914 O O . SER A 1 125 ? -8.276 1.584 24.869 1.00 77.38 125 SER A O 1
ATOM 916 N N . ARG A 1 126 ? -7.953 3.810 24.875 1.00 88.69 126 ARG A N 1
ATOM 917 C CA . ARG A 1 126 ? -9.322 4.157 25.279 1.00 88.69 126 ARG A CA 1
ATOM 918 C C . ARG A 1 126 ? -9.807 5.446 24.626 1.00 88.69 126 ARG A C 1
ATOM 920 O O . ARG A 1 126 ? -9.081 6.439 24.582 1.00 88.69 126 ARG A O 1
ATOM 927 N N . GLY A 1 127 ? -11.078 5.455 24.244 1.00 91.88 127 GLY A N 1
ATOM 928 C CA . GLY A 1 127 ? -11.807 6.632 23.773 1.00 91.88 127 GLY A CA 1
ATOM 929 C C . GLY A 1 127 ? -13.034 6.931 24.632 1.00 91.88 127 GLY A C 1
ATOM 930 O O . GLY A 1 127 ? -13.478 6.103 25.432 1.00 91.88 127 GLY A O 1
ATOM 931 N N . VAL A 1 128 ? -13.600 8.122 24.469 1.00 96.19 128 VAL A N 1
ATOM 932 C CA . VAL A 1 128 ? -14.948 8.452 24.945 1.00 96.19 128 VAL A CA 1
ATOM 933 C C . VAL A 1 128 ? -15.833 8.733 23.753 1.00 96.19 128 VAL A C 1
ATOM 935 O O . VAL A 1 128 ? -15.463 9.523 22.895 1.00 96.19 128 VAL A O 1
ATOM 938 N N . ILE A 1 129 ? -17.011 8.116 23.732 1.00 94.88 129 ILE A N 1
ATOM 939 C CA . ILE A 1 129 ? -18.072 8.442 22.781 1.00 94.88 129 ILE A CA 1
ATOM 940 C C . ILE A 1 129 ? -19.193 9.130 23.544 1.00 94.88 129 ILE A C 1
ATOM 942 O O . ILE A 1 129 ? -19.784 8.541 24.454 1.00 94.88 129 ILE A O 1
ATOM 946 N N . GLU A 1 130 ? -19.511 10.356 23.151 1.00 95.62 130 GLU A N 1
ATOM 947 C CA . GLU A 1 130 ? -20.628 11.124 23.695 1.00 95.62 130 GLU A CA 1
ATOM 948 C C . GLU A 1 130 ? -21.578 11.515 22.577 1.00 95.62 130 GLU A C 1
ATOM 950 O O . GLU A 1 130 ? -21.161 11.766 21.450 1.00 95.62 130 GLU A O 1
ATOM 955 N N . GLY A 1 131 ? -22.872 11.559 22.871 1.00 95.50 131 GLY A N 1
ATOM 956 C CA . GLY A 1 131 ? -23.825 11.899 21.832 1.00 95.50 131 GLY A CA 1
ATOM 957 C C . GLY A 1 131 ? -25.274 11.828 22.252 1.00 95.50 131 GLY A C 1
ATOM 958 O O . GLY A 1 131 ? -25.625 11.688 23.431 1.00 95.50 131 GLY A O 1
ATOM 959 N N . THR A 1 132 ? -26.133 11.918 21.243 1.00 95.94 132 THR A N 1
ATOM 960 C CA . THR A 1 132 ? -27.577 11.804 21.380 1.00 95.94 132 THR A CA 1
ATOM 961 C C . THR A 1 132 ? -28.165 10.846 20.357 1.00 95.94 132 THR A C 1
ATOM 963 O O . THR A 1 132 ? -27.696 10.720 19.229 1.00 95.94 132 THR A O 1
ATOM 966 N N . VAL A 1 133 ? -29.228 10.163 20.768 1.00 94.62 133 VAL A N 1
ATOM 967 C CA . VAL A 1 133 ? -29.990 9.239 19.937 1.00 94.62 133 VAL A CA 1
ATOM 968 C C . VAL A 1 133 ? -31.401 9.782 19.759 1.00 94.62 133 VAL A C 1
ATOM 970 O O . VAL A 1 133 ? -32.122 10.034 20.733 1.00 94.62 133 VAL A O 1
ATOM 973 N N . SER A 1 134 ? -31.816 9.946 18.506 1.00 93.56 134 SER A N 1
ATOM 974 C CA . SER A 1 134 ? -33.115 10.505 18.147 1.00 93.56 134 SER A CA 1
ATOM 975 C C . SER A 1 134 ? -33.792 9.741 17.007 1.00 93.56 134 SER A C 1
ATOM 977 O O . SER A 1 134 ? -33.171 8.984 16.263 1.00 93.56 134 SER A O 1
ATOM 979 N N . ARG A 1 135 ? -35.107 9.928 16.880 1.00 88.25 135 ARG A N 1
ATOM 980 C CA . ARG A 1 135 ? -35.916 9.491 15.737 1.00 88.25 135 ARG A CA 1
ATOM 981 C C . ARG A 1 135 ? -36.727 10.692 15.276 1.00 88.25 135 ARG A C 1
ATOM 983 O O . ARG A 1 135 ? -37.487 11.243 16.071 1.00 88.25 135 ARG A O 1
ATOM 990 N N . ASN A 1 136 ? -36.572 11.110 14.021 1.00 87.69 136 ASN A N 1
ATOM 991 C CA . ASN A 1 136 ? -37.221 12.321 13.492 1.00 87.69 136 ASN A CA 1
ATOM 992 C C . ASN A 1 136 ? -36.960 13.568 14.359 1.00 87.69 136 ASN A C 1
ATOM 994 O O . ASN A 1 136 ? -37.875 14.339 14.650 1.00 87.69 136 ASN A O 1
ATOM 998 N N . GLY A 1 137 ? -35.728 13.712 14.857 1.00 87.69 137 GLY A N 1
ATOM 999 C CA . GLY A 1 137 ? -35.328 14.808 15.745 1.00 87.69 137 GLY A CA 1
ATOM 1000 C C . GLY A 1 137 ? -35.896 14.742 17.169 1.00 87.69 137 GLY A C 1
ATOM 1001 O O . GLY A 1 137 ? -35.629 15.637 17.965 1.00 87.69 137 GLY A O 1
ATOM 1002 N N . GLN A 1 138 ? -36.669 13.708 17.525 1.00 91.19 138 GLN A N 1
ATOM 1003 C CA . GLN A 1 138 ? -37.163 13.500 18.889 1.00 91.19 138 GLN A CA 1
ATOM 1004 C C . GLN A 1 138 ? -36.249 12.530 19.649 1.00 91.19 138 GLN A C 1
ATOM 1006 O O . GLN A 1 138 ? -36.016 11.426 19.150 1.00 91.19 138 GLN A O 1
ATOM 1011 N N . PRO A 1 139 ? -35.752 12.874 20.850 1.00 93.25 139 PRO A N 1
ATOM 1012 C CA . PRO A 1 139 ? -34.884 11.979 21.608 1.00 93.25 139 PRO A CA 1
ATOM 1013 C C . PRO A 1 139 ? -35.593 10.689 22.043 1.00 93.25 139 PRO A C 1
ATOM 1015 O O . PRO A 1 139 ? -36.705 10.713 22.590 1.00 93.25 139 PRO A O 1
ATOM 1018 N N . VAL A 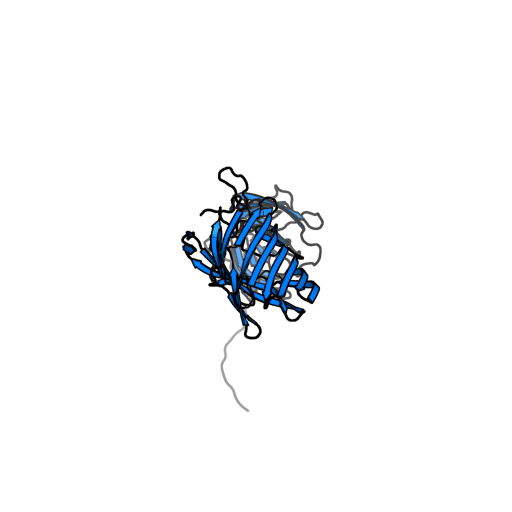1 140 ? -34.940 9.545 21.837 1.00 90.75 140 VAL A N 1
ATOM 1019 C CA . VAL A 1 140 ? -35.510 8.216 22.119 1.00 90.75 140 VAL A CA 1
ATOM 1020 C C . VAL A 1 140 ? -34.711 7.457 23.177 1.00 90.75 140 VAL A C 1
ATOM 1022 O O . VAL A 1 140 ? -33.530 7.709 23.393 1.00 90.75 140 VAL A O 1
ATOM 1025 N N . CYS A 1 141 ? -35.382 6.523 23.857 1.00 88.38 141 CYS A N 1
ATOM 1026 C CA . CYS A 1 141 ? -34.706 5.537 24.698 1.00 88.38 141 CYS A CA 1
ATOM 1027 C C . CYS A 1 141 ? -34.068 4.484 23.792 1.00 88.38 141 CYS A C 1
ATOM 1029 O O . CYS A 1 141 ? -34.776 3.806 23.048 1.00 88.38 141 CYS A O 1
ATOM 1031 N N . ALA A 1 142 ? -32.756 4.346 23.885 1.00 89.44 142 ALA A N 1
ATOM 1032 C CA . ALA A 1 142 ? -31.963 3.409 23.116 1.00 89.44 142 ALA A CA 1
ATOM 1033 C C . ALA A 1 142 ? -30.880 2.783 24.002 1.00 89.44 142 ALA A C 1
ATOM 1035 O O . ALA A 1 142 ? -30.554 3.308 25.070 1.00 89.44 142 ALA A O 1
ATOM 1036 N N . MET A 1 143 ? -30.326 1.667 23.546 1.00 89.00 143 MET A N 1
ATOM 1037 C CA . MET A 1 143 ? -29.065 1.122 24.029 1.00 89.00 143 MET A CA 1
ATOM 1038 C C . MET A 1 143 ? -27.992 1.446 22.997 1.00 89.00 143 MET A C 1
ATOM 1040 O O . MET A 1 143 ? -28.169 1.158 21.816 1.00 89.00 143 MET A O 1
ATOM 1044 N N . VAL A 1 144 ? -26.887 2.024 23.436 1.00 92.50 144 VAL A N 1
ATOM 1045 C CA . VAL A 1 144 ? -25.677 2.176 22.625 1.00 92.50 144 VAL A CA 1
ATOM 1046 C C . VAL A 1 144 ? -24.636 1.168 23.100 1.00 92.50 144 VAL A C 1
ATOM 1048 O O . VAL A 1 144 ? -24.586 0.866 24.293 1.00 92.50 144 VAL A O 1
ATOM 1051 N N . LEU A 1 145 ? -23.847 0.620 22.180 1.00 87.94 145 LEU A N 1
ATOM 1052 C CA . LEU A 1 145 ? -22.815 -0.386 22.442 1.00 87.94 145 LEU A CA 1
ATOM 1053 C C . LEU A 1 145 ? -21.584 -0.060 21.598 1.00 87.94 145 LEU A C 1
ATOM 1055 O O . LEU A 1 145 ? -21.703 0.066 20.385 1.00 87.94 145 LEU A O 1
ATOM 1059 N N . ALA A 1 146 ? -20.410 0.018 22.211 1.00 88.38 146 ALA A N 1
ATOM 1060 C CA . ALA A 1 146 ? -19.142 0.161 21.509 1.00 88.38 146 ALA A CA 1
ATOM 1061 C C . ALA A 1 146 ? -18.049 -0.668 22.177 1.00 88.38 146 ALA A C 1
ATOM 1063 O O . ALA A 1 146 ? -17.869 -0.576 23.391 1.00 88.38 146 ALA A O 1
ATOM 1064 N N . ASN A 1 147 ? -17.363 -1.500 21.386 1.00 81.94 147 ASN A N 1
ATOM 1065 C CA . ASN A 1 147 ? -16.272 -2.392 21.809 1.00 81.94 147 ASN A CA 1
ATOM 1066 C C . ASN A 1 147 ? -16.512 -3.042 23.192 1.00 81.94 147 ASN A C 1
ATOM 1068 O O . ASN A 1 147 ? -15.709 -2.956 24.122 1.00 81.94 147 ASN A O 1
ATOM 1072 N N . GLY A 1 148 ? -17.694 -3.645 23.359 1.00 74.75 148 GLY A N 1
ATOM 1073 C CA . GLY A 1 148 ? -18.099 -4.350 24.582 1.00 74.75 148 GLY A CA 1
ATOM 1074 C C . GLY A 1 148 ? -18.643 -3.479 25.725 1.00 74.75 148 GLY A C 1
ATOM 1075 O O . GLY A 1 148 ? -19.160 -4.028 26.697 1.00 74.75 148 GLY A O 1
ATOM 1076 N N . GLN A 1 149 ? -18.596 -2.149 25.628 1.00 88.31 149 GLN A N 1
ATOM 1077 C CA . GLN A 1 149 ? -19.180 -1.224 26.611 1.00 88.31 149 GLN A CA 1
ATOM 1078 C C . GLN A 1 149 ? -20.539 -0.715 26.141 1.00 88.31 149 GLN A C 1
ATOM 1080 O O . GLN A 1 149 ? -20.713 -0.430 24.961 1.00 88.31 149 GLN A O 1
ATOM 1085 N N . HIS A 1 150 ? -21.508 -0.577 27.046 1.00 88.00 150 HIS A N 1
ATOM 1086 C CA . HIS A 1 150 ? -22.869 -0.178 26.683 1.00 88.00 150 HIS A CA 1
ATOM 1087 C C . HIS A 1 150 ? -23.488 0.809 27.670 1.00 88.00 150 HIS A C 1
ATOM 1089 O O . HIS A 1 150 ? -23.131 0.852 28.847 1.00 88.00 150 HIS A O 1
ATOM 1095 N N . ALA A 1 151 ? -24.424 1.615 27.177 1.00 88.62 151 ALA A N 1
ATOM 1096 C CA . ALA A 1 151 ? -25.191 2.555 27.982 1.00 88.62 151 ALA A CA 1
ATOM 1097 C C . ALA A 1 151 ? -26.629 2.646 27.469 1.00 88.62 151 ALA A C 1
ATOM 1099 O O . ALA A 1 151 ? -26.890 2.527 26.271 1.00 88.62 151 ALA A O 1
ATOM 1100 N N . PHE A 1 152 ? -27.569 2.896 28.379 1.00 87.31 152 PHE A N 1
ATOM 1101 C CA . PHE A 1 152 ? -28.943 3.232 28.019 1.00 87.31 152 PHE A CA 1
ATOM 1102 C C . PHE A 1 152 ? -29.115 4.742 28.031 1.00 87.31 152 PHE A C 1
ATOM 1104 O O . PHE A 1 152 ? -28.798 5.403 29.017 1.00 87.31 152 PHE A O 1
ATOM 1111 N N . THR A 1 153 ? -29.705 5.291 26.977 1.00 91.44 153 THR A N 1
ATOM 1112 C CA . THR A 1 153 ? -29.873 6.742 26.813 1.00 91.44 153 THR A CA 1
ATOM 1113 C C . THR A 1 153 ? -30.966 7.353 27.702 1.00 91.44 153 THR A C 1
ATOM 1115 O O . THR A 1 153 ? -31.360 8.508 27.535 1.00 91.44 153 THR A O 1
ATOM 1118 N N . CYS A 1 154 ? -31.533 6.565 28.618 1.00 86.69 154 CYS A N 1
ATOM 1119 C CA . CYS A 1 154 ? -32.593 7.002 29.521 1.00 86.69 154 CYS A CA 1
ATOM 1120 C C . CYS A 1 154 ? -32.582 6.327 30.899 1.00 86.69 154 CYS A C 1
ATOM 1122 O O . CYS A 1 154 ? -33.570 6.420 31.627 1.00 86.69 154 CYS A O 1
ATOM 1124 N N . SER A 1 155 ? -31.485 5.663 31.277 1.00 76.50 155 SER A N 1
ATOM 1125 C CA . SER A 1 155 ? -31.328 5.120 32.633 1.00 76.50 155 SER A CA 1
ATOM 1126 C C . SER A 1 155 ? -31.032 6.214 33.663 1.00 76.50 155 SER A C 1
ATOM 1128 O O . SER A 1 155 ? -31.477 6.127 34.807 1.00 76.50 155 SER A O 1
ATOM 1130 N N . ASP A 1 156 ? -30.320 7.268 33.258 1.00 79.31 156 ASP A N 1
ATOM 1131 C CA . ASP A 1 156 ? -29.945 8.380 34.126 1.00 79.31 156 ASP A CA 1
ATOM 1132 C C . ASP A 1 156 ? -30.972 9.521 34.057 1.00 79.31 156 ASP A C 1
ATOM 1134 O O . ASP A 1 156 ? -31.033 10.278 33.087 1.00 79.31 156 ASP A O 1
ATOM 1138 N N . LYS A 1 157 ? -31.768 9.675 35.122 1.00 80.69 157 LYS A N 1
ATOM 1139 C CA . LYS A 1 157 ? -32.771 10.750 35.241 1.00 80.69 157 LYS A CA 1
ATOM 1140 C C . LYS A 1 157 ? -32.159 12.153 35.335 1.00 80.69 157 LYS A C 1
ATOM 1142 O O . LYS A 1 157 ? -32.896 13.127 35.205 1.00 80.69 157 LYS A O 1
ATOM 1147 N N . SER A 1 158 ? -30.855 12.269 35.594 1.00 82.38 158 SER A N 1
ATOM 1148 C CA . SER A 1 158 ? -30.145 13.552 35.644 1.00 82.38 158 SER A CA 1
ATOM 1149 C C . SER A 1 158 ? -29.700 14.052 34.267 1.00 82.38 158 SER A C 1
ATOM 1151 O O . SER A 1 158 ? -29.319 15.215 34.138 1.00 82.38 158 SER A O 1
ATOM 1153 N N . LYS A 1 159 ? -29.793 13.209 33.230 1.00 84.19 159 LYS A N 1
ATOM 1154 C CA . LYS A 1 159 ? -29.409 13.541 31.856 1.00 84.19 159 LYS A CA 1
ATOM 1155 C C . LYS A 1 159 ? -30.629 13.690 30.937 1.00 84.19 159 LYS A C 1
ATOM 1157 O O . LYS A 1 159 ? -31.673 13.080 31.185 1.00 84.19 159 LYS A O 1
ATOM 1162 N N . PRO A 1 160 ? -30.531 14.480 29.849 1.00 88.06 160 PRO A N 1
ATOM 1163 C CA . PRO A 1 160 ? -31.571 14.522 28.829 1.00 88.06 160 PRO A CA 1
ATOM 1164 C C . PRO A 1 160 ? -31.822 13.127 28.250 1.00 88.06 160 PRO A C 1
ATOM 1166 O O . PRO A 1 160 ? -30.880 12.412 27.902 1.00 88.06 160 PRO A O 1
ATOM 1169 N N . LYS A 1 161 ? -33.094 12.746 28.097 1.00 90.94 161 LYS A N 1
ATOM 1170 C CA . LYS A 1 161 ? -33.465 11.519 27.380 1.00 90.94 161 LYS A CA 1
ATOM 1171 C C . LYS A 1 161 ? -32.791 11.510 26.007 1.00 90.94 161 LYS A C 1
ATOM 1173 O O . LYS A 1 161 ? -32.797 12.531 25.329 1.00 90.94 161 LYS A O 1
ATOM 1178 N N . GLY A 1 162 ? -32.244 10.371 25.600 1.00 91.56 162 GLY A N 1
ATOM 1179 C CA . GLY A 1 162 ? -31.527 10.224 24.335 1.00 91.56 162 GLY A CA 1
ATOM 1180 C C . GLY A 1 162 ? -30.028 10.491 24.438 1.00 91.56 162 GLY A C 1
ATOM 1181 O O . GLY A 1 162 ? -29.309 10.041 23.556 1.00 91.56 162 GLY A O 1
ATOM 1182 N N . SER A 1 163 ? -29.533 11.129 25.502 1.00 95.12 163 SER A N 1
ATOM 1183 C CA . SER A 1 163 ? -28.095 11.374 25.670 1.00 95.12 163 SER A CA 1
ATOM 1184 C C . SER A 1 163 ? -27.341 10.159 26.217 1.00 95.12 163 SER A C 1
ATOM 1186 O O . SER A 1 163 ? -27.885 9.370 26.993 1.00 95.12 163 SER A O 1
ATOM 1188 N N . PHE A 1 164 ? -26.075 10.017 25.829 1.00 94.69 164 PHE A N 1
ATOM 1189 C CA . PHE A 1 164 ? -25.165 9.003 26.359 1.00 94.69 164 PHE A CA 1
ATOM 1190 C C . PHE A 1 164 ? -23.724 9.514 26.429 1.00 94.69 164 PHE A C 1
ATOM 1192 O O . PHE A 1 164 ? -23.360 10.490 25.780 1.00 94.69 164 PHE A O 1
ATOM 1199 N N . SER A 1 165 ? -22.920 8.836 27.244 1.00 94.38 165 SER A N 1
ATOM 1200 C CA . SER A 1 165 ? -21.467 8.989 27.317 1.00 94.38 165 SER A CA 1
ATOM 1201 C C . SER A 1 165 ? -20.891 7.627 27.701 1.00 94.38 165 SER A C 1
ATOM 1203 O O . SER A 1 165 ? -21.376 7.001 28.651 1.00 94.38 165 SER A O 1
ATOM 1205 N N . LEU A 1 166 ? -19.940 7.138 26.913 1.00 93.88 166 LEU A N 1
ATOM 1206 C CA . LEU A 1 166 ? -19.349 5.808 27.015 1.00 93.88 166 LEU A CA 1
ATOM 1207 C C . LEU A 1 166 ? -17.830 5.905 26.989 1.00 93.88 166 LEU A C 1
ATOM 1209 O O . LEU A 1 166 ? -17.268 6.466 26.060 1.00 93.88 166 LEU A O 1
ATOM 1213 N N . ASP A 1 167 ? -17.172 5.309 27.979 1.00 94.19 167 ASP A N 1
ATOM 1214 C CA . ASP A 1 167 ? -15.723 5.107 27.976 1.00 94.19 167 ASP A CA 1
ATOM 1215 C C . ASP A 1 167 ? -15.424 3.715 27.409 1.00 94.19 167 ASP A C 1
ATOM 1217 O O . ASP A 1 167 ? -15.800 2.712 28.019 1.00 94.19 167 ASP A O 1
ATOM 1221 N N . VAL A 1 168 ? -14.781 3.659 26.245 1.00 91.81 168 VAL A N 1
ATOM 1222 C CA . VAL A 1 168 ? -14.654 2.455 25.413 1.00 91.81 168 VAL A CA 1
ATOM 1223 C C . VAL A 1 168 ? -13.185 2.078 25.220 1.00 91.81 168 VAL A C 1
ATOM 1225 O O . VAL A 1 168 ? -12.347 2.967 25.062 1.00 91.81 168 VAL A O 1
ATOM 1228 N N . PRO A 1 169 ? -12.834 0.780 25.236 1.00 87.38 169 PRO A N 1
ATOM 1229 C CA . PRO A 1 169 ? -11.527 0.346 24.759 1.00 87.38 169 PRO A CA 1
ATOM 1230 C C . PRO A 1 169 ? -11.438 0.531 23.239 1.00 87.38 169 PRO A C 1
ATOM 1232 O O . PRO A 1 169 ? -12.431 0.338 22.534 1.00 87.38 169 PRO A O 1
ATOM 1235 N N . LEU A 1 170 ? -10.258 0.894 22.744 1.00 82.38 170 LEU A N 1
ATOM 1236 C CA . LEU A 1 170 ? -9.966 0.899 21.308 1.00 82.38 170 LEU A CA 1
ATOM 1237 C C . LEU A 1 170 ? -9.567 -0.511 20.855 1.00 82.38 170 LEU A C 1
ATOM 1239 O O . LEU A 1 170 ? -9.020 -1.282 21.649 1.00 82.38 170 LEU A O 1
ATOM 1243 N N . GLU A 1 171 ? -9.849 -0.842 19.598 1.00 73.31 171 GLU A N 1
ATOM 1244 C CA . GLU A 1 171 ? -9.292 -2.035 18.952 1.00 73.31 171 GLU A CA 1
ATOM 1245 C C . GLU A 1 171 ? -7.775 -1.868 18.719 1.00 73.31 171 GLU A C 1
ATOM 1247 O O . GLU A 1 171 ? -7.212 -0.790 18.920 1.00 73.31 171 GLU A O 1
ATOM 1252 N N . THR A 1 172 ? -7.083 -2.934 18.304 1.00 67.06 172 THR A N 1
ATOM 1253 C CA . THR A 1 172 ? -5.624 -2.900 18.061 1.00 67.06 172 THR A CA 1
ATOM 1254 C C . THR A 1 172 ? -5.218 -1.893 16.980 1.00 67.06 172 THR A C 1
ATOM 1256 O O . THR A 1 172 ? -4.137 -1.322 17.061 1.00 67.06 172 THR A O 1
ATOM 1259 N N . ASP A 1 173 ? -6.097 -1.637 16.011 1.00 64.56 173 ASP A N 1
ATOM 1260 C CA . ASP A 1 173 ? -5.927 -0.632 14.955 1.00 64.56 173 ASP A CA 1
ATOM 1261 C C . ASP A 1 173 ? -6.369 0.784 15.380 1.00 64.56 173 ASP A C 1
ATOM 1263 O O . ASP A 1 173 ? -6.418 1.695 14.557 1.00 64.56 173 ASP A O 1
ATOM 1267 N N . GLY A 1 174 ? -6.721 0.979 16.657 1.00 76.69 174 GLY A N 1
ATOM 1268 C CA . GLY A 1 174 ? -7.210 2.243 17.206 1.00 76.69 174 GLY A CA 1
ATOM 1269 C C . GLY A 1 174 ? -8.679 2.551 16.896 1.00 76.69 174 GLY A C 1
ATOM 1270 O O . GLY A 1 174 ? -9.169 3.595 17.326 1.00 76.69 174 GLY A O 1
ATOM 1271 N N . SER A 1 175 ? -9.401 1.674 16.190 1.00 80.56 175 SER A N 1
ATOM 1272 C CA . SER A 1 175 ? -10.799 1.898 15.803 1.00 80.56 175 SER A CA 1
ATOM 1273 C C . SER A 1 175 ? -11.808 1.603 16.922 1.00 80.56 175 SER A C 1
ATOM 1275 O O . SER A 1 175 ? -11.517 0.940 17.927 1.00 80.56 175 SER A O 1
ATOM 1277 N N . VAL A 1 176 ? -13.043 2.085 16.739 1.00 86.38 176 VAL A N 1
ATOM 1278 C CA . VAL A 1 176 ? -14.198 1.720 17.570 1.00 86.38 176 VAL A CA 1
ATOM 1279 C C . VAL A 1 176 ? -15.399 1.349 16.714 1.00 86.38 176 VAL A C 1
ATOM 1281 O O . VAL A 1 176 ? -15.929 2.170 15.966 1.00 86.38 176 VAL A O 1
ATOM 1284 N N . THR A 1 177 ? -15.914 0.131 16.902 1.00 82.56 177 THR A N 1
ATOM 1285 C CA . THR A 1 177 ? -17.194 -0.269 16.311 1.00 82.56 177 THR A CA 1
ATOM 1286 C C . THR A 1 177 ? -18.335 0.123 17.239 1.00 82.56 177 THR A C 1
ATOM 1288 O O . THR A 1 177 ? -18.468 -0.404 18.344 1.00 82.56 177 THR A O 1
ATOM 1291 N N . PHE A 1 178 ? -19.201 1.012 16.763 1.00 88.50 178 PHE A N 1
ATOM 1292 C CA . PHE A 1 178 ? -20.320 1.568 17.507 1.00 88.50 178 PHE A CA 1
ATOM 1293 C C . PHE A 1 178 ? -21.665 1.091 16.948 1.00 88.50 178 PHE A C 1
ATOM 1295 O O . PHE A 1 178 ? -21.915 1.110 15.742 1.00 88.50 178 PHE A O 1
ATOM 1302 N N . TYR A 1 179 ? -22.562 0.703 17.849 1.00 86.00 179 TYR A N 1
ATOM 1303 C CA . TYR A 1 179 ? -23.919 0.273 17.552 1.00 86.00 179 TYR A CA 1
ATOM 1304 C C . TYR A 1 179 ? -24.946 1.067 18.354 1.00 86.00 179 TYR A C 1
ATOM 1306 O O . TYR A 1 179 ? -24.741 1.391 19.525 1.00 86.00 179 TYR A O 1
ATOM 1314 N N . GLY A 1 180 ? -26.101 1.302 17.737 1.00 88.94 180 GLY A N 1
ATOM 1315 C CA . GLY A 1 180 ? -27.261 1.912 18.372 1.00 88.94 180 GLY A CA 1
ATOM 1316 C C . GLY A 1 180 ? -28.513 1.073 18.190 1.00 88.94 180 GLY A C 1
ATOM 1317 O O . GLY A 1 180 ? -28.846 0.672 17.078 1.00 88.94 180 GLY A O 1
ATOM 1318 N N . PHE A 1 181 ? -29.243 0.840 19.274 1.00 83.31 181 PHE A N 1
ATOM 1319 C CA . PHE A 1 181 ? -30.427 -0.008 19.286 1.00 83.31 181 PHE A CA 1
ATOM 1320 C C . PHE A 1 181 ? -31.604 0.718 19.919 1.00 83.31 181 PHE A C 1
ATOM 1322 O O . PHE A 1 181 ? -31.561 1.102 21.085 1.00 83.31 181 PHE A O 1
ATOM 1329 N N . CYS A 1 182 ? -32.696 0.846 19.177 1.00 84.12 182 CYS A N 1
ATOM 1330 C CA . CYS A 1 182 ? -33.964 1.347 19.690 1.00 84.12 182 CYS A CA 1
ATOM 1331 C C . CYS A 1 182 ? -35.057 0.329 19.370 1.00 84.12 182 CYS A C 1
ATOM 1333 O O . CYS A 1 182 ? -35.075 -0.256 18.288 1.00 84.12 182 CYS A O 1
ATOM 1335 N N . ARG A 1 183 ? -35.978 0.111 20.312 1.00 75.50 183 ARG A N 1
ATOM 1336 C CA . ARG A 1 183 ? -37.085 -0.837 20.137 1.00 75.50 183 ARG A CA 1
ATOM 1337 C C . ARG A 1 183 ? -37.880 -0.512 18.866 1.00 75.50 183 ARG A C 1
ATOM 1339 O O . ARG A 1 183 ? -38.266 0.640 18.667 1.00 75.50 183 ARG A O 1
ATOM 1346 N N . GLY A 1 184 ? -38.151 -1.538 18.059 1.00 71.50 184 GLY A N 1
ATOM 1347 C CA . GLY A 1 184 ? -38.940 -1.422 16.824 1.00 71.50 184 GLY A CA 1
ATOM 1348 C C . GLY A 1 184 ? -38.201 -0.784 15.641 1.00 71.50 184 GLY A C 1
ATOM 1349 O O . GLY A 1 184 ? -38.817 -0.554 14.609 1.00 71.50 184 GLY A O 1
ATOM 1350 N N . LEU A 1 185 ? -36.904 -0.484 15.772 1.00 74.94 185 LEU A N 1
ATOM 1351 C CA . LEU A 1 185 ? -36.090 0.143 14.727 1.00 74.94 185 LEU A CA 1
ATOM 1352 C C . LEU A 1 185 ? -34.913 -0.745 14.309 1.00 74.94 185 LEU A C 1
ATOM 1354 O O . LEU A 1 185 ? -34.469 -1.565 15.113 1.00 74.94 185 LEU A O 1
ATOM 1358 N N . PRO A 1 186 ? -34.365 -0.573 13.093 1.00 71.75 186 PRO A N 1
ATOM 1359 C CA . PRO A 1 186 ? -33.150 -1.275 12.699 1.00 71.75 186 PRO A CA 1
ATOM 1360 C C . PRO A 1 186 ? -31.971 -0.841 13.577 1.00 71.75 186 PRO A C 1
ATOM 1362 O O . PRO A 1 186 ? -31.940 0.308 14.036 1.00 71.75 186 PRO A O 1
ATOM 1365 N N . PRO A 1 187 ? -30.981 -1.723 13.794 1.00 75.69 187 PRO A N 1
ATOM 1366 C CA . PRO A 1 187 ? -29.753 -1.332 14.463 1.00 75.69 187 PRO A CA 1
ATOM 1367 C C . PRO A 1 187 ? -28.974 -0.316 13.617 1.00 75.69 187 PRO A C 1
ATOM 1369 O O . PRO A 1 187 ? -28.803 -0.491 12.411 1.00 75.69 187 PRO A O 1
ATOM 1372 N N . TYR A 1 188 ? -28.476 0.729 14.270 1.00 82.94 188 TYR A N 1
ATOM 1373 C CA . TYR A 1 188 ? -27.460 1.624 13.725 1.00 82.94 188 TYR A CA 1
ATOM 1374 C C . TYR A 1 188 ? -26.084 0.978 13.898 1.00 82.94 188 TYR A C 1
ATOM 1376 O O . TYR A 1 188 ? -25.821 0.393 14.951 1.00 82.94 188 TYR A O 1
ATOM 1384 N N . LYS A 1 189 ? -25.209 1.105 12.898 1.00 83.31 189 LYS A N 1
ATOM 1385 C CA . LYS A 1 189 ? -23.798 0.717 12.980 1.00 83.31 189 LYS A CA 1
ATOM 1386 C C . LYS A 1 189 ? -22.939 1.816 12.364 1.00 83.31 189 LYS A C 1
ATOM 1388 O O . LYS A 1 189 ? -23.234 2.266 11.261 1.00 83.31 189 LYS A O 1
ATOM 1393 N N . TYR A 1 190 ? -21.863 2.171 13.050 1.00 86.38 190 TYR A N 1
ATOM 1394 C CA . TYR A 1 190 ? -20.788 3.008 12.529 1.00 86.38 190 TYR A CA 1
ATOM 1395 C C . TYR A 1 190 ? -19.443 2.486 13.036 1.00 86.38 190 TYR A C 1
ATOM 1397 O O . TYR A 1 190 ? -19.388 1.859 14.094 1.00 86.38 190 TYR A O 1
ATOM 1405 N N . VAL A 1 191 ? -18.372 2.712 12.282 1.00 82.81 191 VAL A N 1
ATOM 1406 C CA . VAL A 1 191 ? -17.006 2.393 12.709 1.00 82.81 191 VAL A CA 1
ATOM 1407 C C . VAL A 1 191 ? -16.225 3.694 12.694 1.00 82.81 191 VAL A C 1
ATOM 1409 O O . VAL A 1 191 ? -16.070 4.281 11.632 1.00 82.81 191 VAL A O 1
ATOM 1412 N N . TYR A 1 192 ? -15.784 4.137 13.869 1.00 86.38 192 TYR A N 1
ATOM 1413 C CA . TYR A 1 192 ? -14.881 5.273 13.998 1.00 86.38 192 TYR A CA 1
ATOM 1414 C C . TYR A 1 192 ? -13.447 4.790 13.802 1.00 86.38 192 TYR A C 1
ATOM 1416 O O . TYR A 1 192 ? -13.011 3.855 14.477 1.00 86.38 192 TYR A O 1
ATOM 1424 N N . THR A 1 193 ? -12.725 5.417 12.887 1.00 84.44 193 THR A N 1
ATOM 1425 C CA . THR A 1 193 ? -11.308 5.159 12.609 1.00 84.44 193 THR A CA 1
ATOM 1426 C C . THR A 1 193 ? -10.406 5.801 13.665 1.00 84.44 193 THR A C 1
ATOM 1428 O O . THR A 1 193 ? -10.800 6.751 14.343 1.00 84.44 193 THR A O 1
ATOM 1431 N N . ALA A 1 194 ? -9.165 5.321 13.797 1.00 76.25 194 ALA A N 1
ATOM 1432 C CA . ALA A 1 194 ? -8.180 5.927 14.700 1.00 76.25 194 ALA A CA 1
ATOM 1433 C C . ALA A 1 194 ? -7.947 7.424 14.411 1.00 76.25 194 ALA A C 1
ATOM 1435 O O . ALA A 1 194 ? -7.687 8.202 15.334 1.00 76.25 194 ALA A O 1
ATOM 1436 N N . GLU A 1 195 ? -8.069 7.821 13.139 1.00 78.12 195 GLU A N 1
ATOM 1437 C CA . GLU A 1 195 ? -7.970 9.205 12.676 1.00 78.12 195 GLU A CA 1
ATOM 1438 C C . GLU A 1 195 ? -9.130 10.058 13.199 1.00 78.12 195 GLU A C 1
ATOM 1440 O O . GLU A 1 195 ? -8.888 11.072 13.853 1.00 78.12 195 GLU A O 1
ATOM 1445 N N . GLU A 1 196 ? -10.379 9.613 13.016 1.00 80.69 196 GLU A N 1
ATOM 1446 C CA . GLU A 1 196 ? -11.566 10.300 13.554 1.00 80.69 196 GLU A CA 1
ATOM 1447 C C . GLU A 1 196 ? -11.531 10.419 15.086 1.00 80.69 196 GLU A C 1
ATOM 1449 O O . GLU A 1 196 ? -12.057 11.379 15.646 1.00 80.69 196 GLU A O 1
ATOM 1454 N N . ILE A 1 197 ? -10.908 9.453 15.766 1.00 85.38 197 ILE A N 1
ATOM 1455 C CA . ILE A 1 197 ? -10.771 9.418 17.230 1.00 85.38 197 ILE A CA 1
ATOM 1456 C C . ILE A 1 197 ? -9.625 10.326 17.715 1.00 85.38 197 ILE A C 1
ATOM 1458 O O . ILE A 1 197 ? -9.587 10.701 18.890 1.00 85.38 197 ILE A O 1
ATOM 1462 N N . GLY A 1 198 ? -8.684 10.690 16.839 1.00 77.19 198 GLY A N 1
ATOM 1463 C CA . GLY A 1 198 ? -7.476 11.435 17.202 1.00 77.19 198 GLY A CA 1
ATOM 1464 C C . GLY A 1 198 ? -6.450 10.604 17.982 1.00 77.19 198 GLY A C 1
ATOM 1465 O O . GLY A 1 198 ? -5.644 11.167 18.718 1.00 77.19 198 GLY A O 1
ATOM 1466 N N . THR A 1 199 ? -6.492 9.271 17.857 1.00 63.84 199 THR A N 1
ATOM 1467 C CA . THR A 1 199 ? -5.425 8.370 18.355 1.00 63.84 199 THR A CA 1
ATOM 1468 C C . THR A 1 199 ? -4.431 7.970 17.280 1.00 63.84 199 THR A C 1
ATOM 1470 O O . THR A 1 199 ? -3.390 7.396 17.595 1.00 63.84 199 THR A O 1
ATOM 1473 N N . TYR A 1 200 ? -4.730 8.290 16.024 1.00 51.38 200 TYR A N 1
ATOM 1474 C CA . TYR A 1 200 ? -3.765 8.194 14.949 1.00 51.38 200 TYR A CA 1
ATOM 1475 C C . TYR A 1 200 ? -2.691 9.271 15.140 1.00 51.38 200 TYR A C 1
ATOM 1477 O O . TYR A 1 200 ? -2.837 10.414 14.708 1.00 51.38 200 TYR A O 1
ATOM 1485 N N . GLU A 1 201 ? -1.605 8.908 15.819 1.00 51.31 201 GLU A N 1
ATOM 1486 C CA . GLU A 1 201 ? -0.314 9.513 15.528 1.00 51.31 201 GLU A CA 1
ATOM 1487 C C . GLU A 1 201 ? 0.205 8.772 14.291 1.00 51.31 201 GLU A C 1
ATOM 1489 O O . GLU A 1 201 ? 0.643 7.627 14.439 1.00 51.31 201 GLU A O 1
ATOM 1494 N N . PRO A 1 202 ? 0.125 9.346 13.067 1.00 50.84 202 PRO A N 1
ATOM 1495 C CA . PRO A 1 202 ? 0.899 8.794 11.964 1.00 50.84 202 PRO A CA 1
ATOM 1496 C C . PRO A 1 202 ? 2.324 8.663 12.474 1.00 50.84 202 PRO A C 1
ATOM 1498 O O . PRO A 1 202 ? 2.780 9.562 13.185 1.00 50.84 202 PRO A O 1
ATOM 1501 N N . ASP A 1 203 ? 2.989 7.560 12.152 1.00 53.50 203 ASP A N 1
ATOM 1502 C CA . ASP A 1 203 ? 4.416 7.381 12.379 1.00 53.50 203 ASP A CA 1
ATOM 1503 C C . ASP A 1 203 ? 5.154 8.611 11.819 1.00 53.50 203 ASP A C 1
ATOM 1505 O O . ASP A 1 203 ? 5.439 8.713 10.627 1.00 53.50 203 ASP A O 1
ATOM 1509 N N . GLN A 1 204 ? 5.346 9.631 12.663 1.00 52.59 204 GLN A N 1
ATOM 1510 C CA . GLN A 1 204 ? 5.728 10.966 12.207 1.00 52.59 204 GLN A CA 1
ATOM 1511 C C . GLN A 1 204 ? 7.196 11.009 11.796 1.00 52.59 204 GLN A C 1
ATOM 1513 O O . GLN A 1 204 ? 7.648 12.041 11.283 1.00 52.59 204 GLN A O 1
ATOM 1518 N N . ASP A 1 205 ? 7.936 9.932 12.056 1.00 62.72 205 ASP A N 1
ATOM 1519 C CA . ASP A 1 205 ? 9.314 9.755 11.646 1.00 62.72 205 ASP A CA 1
ATOM 1520 C C . ASP A 1 205 ? 9.533 8.574 10.689 1.00 62.72 205 ASP A C 1
ATOM 1522 O O . ASP A 1 205 ? 10.651 8.450 10.206 1.00 62.72 205 ASP A O 1
ATOM 1526 N N . GLY A 1 206 ? 8.506 7.790 10.337 1.00 65.31 206 GLY A N 1
ATOM 1527 C CA . GLY A 1 206 ? 8.575 6.705 9.347 1.00 65.31 206 GLY A CA 1
ATOM 1528 C C . GLY A 1 206 ? 9.388 5.486 9.793 1.00 65.31 206 GLY A C 1
ATOM 1529 O O . GLY A 1 206 ? 9.704 4.624 8.971 1.00 65.31 206 GLY A O 1
ATOM 1530 N N . ARG A 1 207 ? 9.790 5.403 11.064 1.00 79.38 207 ARG A N 1
ATOM 1531 C CA . ARG A 1 207 ? 10.705 4.352 11.546 1.00 79.38 207 ARG A CA 1
ATOM 1532 C C . ARG A 1 207 ? 10.036 3.007 11.767 1.00 79.38 207 ARG A C 1
ATOM 1534 O O . ARG A 1 207 ? 10.718 1.985 11.799 1.00 79.38 207 ARG A O 1
ATOM 1541 N N . GLU A 1 208 ? 8.723 2.994 11.913 1.00 83.94 208 GLU A N 1
ATOM 1542 C CA . GLU A 1 208 ? 7.935 1.786 12.132 1.00 83.94 208 GLU A CA 1
ATOM 1543 C C . GLU A 1 208 ? 7.314 1.266 10.828 1.00 83.94 208 GLU A C 1
ATOM 1545 O O . GLU A 1 208 ? 6.870 0.119 10.779 1.00 83.94 208 GLU A O 1
ATOM 1550 N N . SER A 1 209 ? 7.302 2.069 9.758 1.00 88.19 209 SER A N 1
ATOM 1551 C CA . SER A 1 209 ? 6.762 1.672 8.454 1.00 88.19 209 SER A CA 1
ATOM 1552 C C . SER A 1 209 ? 7.677 0.708 7.690 1.00 88.19 209 SER A C 1
ATOM 1554 O O . SER A 1 209 ? 8.891 0.884 7.609 1.00 88.19 209 SER A O 1
ATOM 1556 N N . PHE A 1 210 ? 7.089 -0.299 7.046 1.00 91.00 210 PHE A N 1
ATOM 1557 C CA . PHE A 1 210 ? 7.753 -1.162 6.063 1.00 91.00 210 PHE A CA 1
ATOM 1558 C C . PHE A 1 210 ? 7.866 -0.528 4.665 1.00 91.00 210 PHE A C 1
ATOM 1560 O O . PHE A 1 210 ? 8.333 -1.188 3.736 1.00 91.00 210 PHE A O 1
ATOM 1567 N N . SER A 1 211 ? 7.467 0.737 4.508 1.00 88.19 211 SER A N 1
ATOM 1568 C CA . SER A 1 211 ? 7.668 1.566 3.317 1.00 88.19 211 SER A CA 1
ATOM 1569 C C . SER A 1 211 ? 7.535 3.058 3.632 1.00 88.19 211 SER A C 1
ATOM 1571 O O . SER A 1 211 ? 6.582 3.703 3.183 1.00 88.19 211 SER A O 1
ATOM 1573 N N . PRO A 1 212 ? 8.479 3.638 4.379 1.00 89.38 212 PRO A N 1
ATOM 1574 C CA . PRO A 1 212 ? 8.361 5.024 4.796 1.00 89.38 212 PRO A CA 1
ATOM 1575 C C . PRO A 1 212 ? 8.249 5.963 3.596 1.00 89.38 212 PRO A C 1
ATOM 1577 O O . PRO A 1 212 ? 9.076 5.940 2.685 1.00 89.38 212 PRO A O 1
ATOM 1580 N N . THR A 1 213 ? 7.229 6.815 3.617 1.00 88.38 213 THR A N 1
ATOM 1581 C CA . THR A 1 213 ? 7.026 7.893 2.635 1.00 88.38 213 THR A CA 1
ATOM 1582 C C . THR A 1 213 ? 7.341 9.266 3.219 1.00 88.38 213 THR A C 1
ATOM 1584 O O . THR A 1 213 ? 7.563 10.232 2.487 1.00 88.38 213 THR A O 1
ATOM 1587 N N . THR A 1 214 ? 7.479 9.335 4.543 1.00 86.62 214 THR A N 1
ATOM 1588 C CA . THR A 1 214 ? 7.980 10.492 5.278 1.00 86.62 214 THR A CA 1
ATOM 1589 C C . THR A 1 214 ? 9.018 10.048 6.301 1.00 86.62 214 THR A C 1
ATOM 1591 O O . THR A 1 214 ? 8.841 9.020 6.942 1.00 86.62 214 THR A O 1
ATOM 1594 N N . TYR A 1 215 ? 10.078 10.835 6.482 1.00 86.19 215 TYR A N 1
ATOM 1595 C CA . TYR A 1 215 ? 11.067 10.649 7.547 1.00 86.19 215 TYR A CA 1
ATOM 1596 C C . TYR A 1 215 ? 11.536 12.016 8.031 1.00 86.19 215 TYR A C 1
ATOM 1598 O O . TYR A 1 215 ? 11.611 12.968 7.244 1.00 86.19 215 TYR A O 1
ATOM 1606 N N . LYS A 1 216 ? 11.872 12.121 9.316 1.00 86.56 216 LYS A N 1
ATOM 1607 C CA . LYS A 1 216 ? 12.418 13.346 9.909 1.00 86.56 216 LYS A CA 1
ATOM 1608 C C . LYS A 1 216 ? 13.835 13.113 10.419 1.00 86.56 216 LYS A C 1
ATOM 1610 O O . LYS A 1 216 ? 14.129 12.088 11.032 1.00 86.56 216 LYS A O 1
ATOM 1615 N N . ASP A 1 217 ? 14.711 14.087 10.190 1.00 84.31 217 ASP A N 1
ATOM 1616 C CA . ASP A 1 217 ? 16.057 14.076 10.760 1.00 84.31 217 ASP A CA 1
ATOM 1617 C C . ASP A 1 217 ? 16.033 14.245 12.293 1.00 84.31 217 ASP A C 1
ATOM 1619 O O . ASP A 1 217 ? 14.991 14.448 12.920 1.00 84.31 217 ASP A O 1
ATOM 1623 N N . ALA A 1 218 ? 17.209 14.202 12.927 1.00 82.50 218 ALA A N 1
ATOM 1624 C CA . ALA A 1 218 ? 17.336 14.396 14.374 1.00 82.50 218 ALA A CA 1
ATOM 1625 C C . ALA A 1 218 ? 16.848 15.776 14.870 1.00 82.50 218 ALA A C 1
ATOM 1627 O O . ALA A 1 218 ? 16.623 15.945 16.069 1.00 82.50 218 ALA A O 1
ATOM 1628 N N . ALA A 1 219 ? 16.701 16.761 13.978 1.00 84.56 219 ALA A N 1
ATOM 1629 C CA . ALA A 1 219 ? 16.159 18.083 14.274 1.00 84.56 219 ALA A CA 1
ATOM 1630 C C . ALA A 1 219 ? 14.642 18.183 14.007 1.00 84.56 219 ALA A C 1
ATOM 1632 O O . ALA A 1 219 ? 14.055 19.239 14.245 1.00 84.56 219 ALA A O 1
ATOM 1633 N N . GLY A 1 220 ? 13.998 17.102 13.551 1.00 84.50 220 GLY A N 1
ATOM 1634 C CA . GLY A 1 220 ? 12.577 17.068 13.207 1.00 84.50 220 GLY A CA 1
ATOM 1635 C C . GLY A 1 220 ? 12.259 17.608 11.809 1.00 84.50 220 GLY A C 1
ATOM 1636 O O . GLY A 1 220 ? 11.088 17.847 11.508 1.00 84.50 220 GLY A O 1
ATOM 1637 N N . THR A 1 221 ? 13.266 17.822 10.960 1.00 86.44 221 THR A N 1
ATOM 1638 C CA . THR A 1 221 ? 13.097 18.344 9.597 1.00 86.44 221 THR A CA 1
ATOM 1639 C C . THR A 1 221 ? 12.749 17.201 8.644 1.00 86.44 221 THR A C 1
ATOM 1641 O O . THR A 1 221 ? 13.486 16.213 8.622 1.00 86.44 221 THR A O 1
ATOM 1644 N N . PRO A 1 222 ? 11.678 17.311 7.833 1.00 88.38 222 PRO A N 1
ATOM 1645 C CA . PRO A 1 222 ? 11.392 16.340 6.781 1.00 88.38 222 PRO A CA 1
ATOM 1646 C C . PRO A 1 222 ? 12.576 16.177 5.823 1.00 88.38 222 PRO A C 1
ATOM 1648 O O . PRO A 1 222 ? 13.186 17.166 5.409 1.00 88.38 222 PRO A O 1
ATOM 1651 N N . MET A 1 223 ? 12.897 14.936 5.469 1.00 92.06 223 MET A N 1
ATOM 1652 C CA . MET A 1 223 ? 13.992 14.606 4.556 1.00 92.06 223 MET A CA 1
ATOM 1653 C C . MET A 1 223 ? 13.464 14.001 3.259 1.00 92.06 223 MET A C 1
ATOM 1655 O O . MET A 1 223 ? 12.524 13.213 3.285 1.00 92.06 223 MET A O 1
ATOM 1659 N N . ILE A 1 224 ? 14.125 14.308 2.138 1.00 94.56 224 ILE A N 1
ATOM 1660 C CA . ILE A 1 224 ? 13.978 13.515 0.910 1.00 94.56 224 ILE A CA 1
ATOM 1661 C C . ILE A 1 224 ? 14.506 12.115 1.207 1.00 94.56 224 ILE A C 1
ATOM 1663 O O . ILE A 1 224 ? 15.649 11.971 1.647 1.00 94.56 224 ILE A O 1
ATOM 1667 N N . LEU A 1 225 ? 13.682 11.102 0.979 1.00 95.31 225 LEU A N 1
ATOM 1668 C CA . LEU A 1 225 ? 14.051 9.700 1.166 1.00 95.31 225 LEU A CA 1
ATOM 1669 C C . LEU A 1 225 ? 14.670 9.181 -0.118 1.00 95.31 225 LEU A C 1
ATOM 1671 O O . LEU A 1 225 ? 14.242 9.599 -1.194 1.00 95.31 225 LEU A O 1
ATOM 1675 N N . TYR A 1 226 ? 15.649 8.285 -0.021 1.00 97.00 226 TYR A N 1
ATOM 1676 C CA . TYR A 1 226 ? 16.164 7.602 -1.202 1.00 97.00 226 TYR A CA 1
ATOM 1677 C C . TYR A 1 226 ? 16.549 6.148 -0.951 1.00 97.00 226 TYR A C 1
ATOM 1679 O O . TYR A 1 226 ? 16.878 5.746 0.170 1.00 97.00 226 TYR A O 1
ATOM 1687 N N . TRP A 1 227 ? 16.549 5.391 -2.044 1.00 97.38 227 TRP A N 1
ATOM 1688 C CA . TRP A 1 227 ? 16.996 4.009 -2.121 1.00 97.38 227 TRP A CA 1
ATOM 1689 C C . TRP A 1 227 ? 17.760 3.793 -3.422 1.00 97.38 227 TRP A C 1
ATOM 1691 O O . TRP A 1 227 ? 17.258 4.105 -4.500 1.00 97.38 227 TRP A O 1
ATOM 1701 N N . ASP A 1 228 ? 18.951 3.223 -3.316 1.00 97.75 228 ASP A N 1
ATOM 1702 C CA . ASP A 1 228 ? 19.754 2.778 -4.447 1.00 97.75 228 ASP A CA 1
ATOM 1703 C C . ASP A 1 228 ? 19.672 1.253 -4.533 1.00 97.75 228 ASP A C 1
ATOM 1705 O O . ASP A 1 228 ? 19.949 0.560 -3.552 1.00 97.75 228 ASP A O 1
ATOM 1709 N N . TYR A 1 229 ? 19.290 0.718 -5.691 1.00 97.75 229 TYR A N 1
ATOM 1710 C CA . TYR A 1 229 ? 19.170 -0.722 -5.923 1.00 97.75 229 TYR A CA 1
ATOM 1711 C C . TYR A 1 229 ? 20.106 -1.188 -7.022 1.00 97.75 229 TYR A C 1
ATOM 1713 O O . TYR A 1 229 ? 20.131 -0.626 -8.112 1.00 97.75 229 TYR A O 1
ATOM 1721 N N . HIS A 1 230 ? 20.795 -2.292 -6.773 1.00 96.56 230 HIS A N 1
ATOM 1722 C CA . HIS A 1 230 ? 21.540 -3.014 -7.786 1.00 96.56 230 HIS A CA 1
ATOM 1723 C C . HIS A 1 230 ? 20.645 -4.057 -8.454 1.00 96.56 230 HIS A C 1
ATOM 1725 O O . HIS A 1 230 ? 19.940 -4.805 -7.773 1.00 96.56 230 HIS A O 1
ATOM 1731 N N . ILE A 1 231 ? 20.694 -4.131 -9.786 1.00 95.88 231 ILE A N 1
ATOM 1732 C CA . ILE A 1 231 ? 20.048 -5.203 -10.547 1.00 95.88 231 ILE A CA 1
ATOM 1733 C C . ILE A 1 231 ? 21.010 -6.393 -10.578 1.00 95.88 231 ILE A C 1
ATOM 1735 O O . ILE A 1 231 ? 21.959 -6.415 -11.355 1.00 95.88 231 ILE A O 1
ATOM 1739 N N . ALA A 1 232 ? 20.750 -7.388 -9.732 1.00 94.62 232 ALA A N 1
ATOM 1740 C CA . ALA A 1 232 ? 21.644 -8.519 -9.473 1.00 94.62 232 ALA A CA 1
ATOM 1741 C C . ALA A 1 232 ? 21.611 -9.622 -10.554 1.00 94.62 232 ALA A C 1
ATOM 1743 O O . ALA A 1 232 ? 22.109 -10.726 -10.340 1.00 94.62 232 ALA A O 1
ATOM 1744 N N . ASN A 1 233 ? 21.000 -9.359 -11.711 1.00 92.81 233 ASN A N 1
ATOM 1745 C CA . ASN A 1 233 ? 21.049 -10.260 -12.859 1.00 92.81 233 ASN A CA 1
ATOM 1746 C C . ASN A 1 233 ? 22.430 -10.149 -13.543 1.00 92.81 233 ASN A C 1
ATOM 1748 O O . ASN A 1 233 ? 22.921 -9.042 -13.747 1.00 92.81 233 ASN A O 1
ATOM 1752 N N . ASP A 1 234 ? 23.007 -11.265 -14.009 1.00 88.94 234 ASP A N 1
ATOM 1753 C CA . ASP A 1 234 ? 24.273 -11.316 -14.782 1.00 88.94 234 ASP A CA 1
ATOM 1754 C C . ASP A 1 234 ? 24.138 -10.758 -16.227 1.00 88.94 234 ASP A C 1
ATOM 1756 O O . ASP A 1 234 ? 24.770 -11.227 -17.179 1.00 88.94 234 ASP A O 1
ATOM 1760 N N . GLY A 1 235 ? 23.271 -9.762 -16.407 1.00 88.81 235 GLY A N 1
ATOM 1761 C CA . GLY A 1 235 ? 22.736 -9.328 -17.688 1.00 88.81 235 GLY A CA 1
ATOM 1762 C C . GLY A 1 235 ? 21.621 -10.243 -18.207 1.00 88.81 235 GLY A C 1
ATOM 1763 O O . GLY A 1 235 ? 21.460 -11.389 -17.789 1.00 88.81 235 GLY A O 1
ATOM 1764 N N . ILE A 1 236 ? 20.819 -9.723 -19.135 1.00 92.31 236 ILE A N 1
ATOM 1765 C CA . ILE A 1 236 ? 19.727 -10.461 -19.782 1.00 92.31 236 ILE A CA 1
ATOM 1766 C C . ILE A 1 236 ? 20.092 -10.724 -21.232 1.00 92.31 236 ILE A C 1
ATOM 1768 O O . ILE A 1 236 ? 20.390 -9.799 -21.990 1.00 92.31 236 ILE A O 1
ATOM 1772 N N . GLN A 1 237 ? 20.050 -11.994 -21.628 1.00 93.12 237 GLN A N 1
ATOM 1773 C CA . GLN A 1 237 ? 20.286 -12.407 -23.005 1.00 93.12 237 GLN A CA 1
ATOM 1774 C C . GLN A 1 237 ? 18.966 -12.625 -23.728 1.00 93.12 237 GLN A C 1
ATOM 1776 O O . GLN A 1 237 ? 18.144 -13.431 -23.307 1.00 93.12 237 GLN A O 1
ATOM 1781 N N . ILE A 1 238 ? 18.794 -11.952 -24.862 1.00 89.12 238 ILE A N 1
ATOM 1782 C CA . ILE A 1 238 ? 17.598 -12.076 -25.692 1.00 89.12 238 ILE A CA 1
ATOM 1783 C C . ILE A 1 238 ? 18.008 -12.556 -27.074 1.00 89.12 238 ILE A C 1
ATOM 1785 O O . ILE A 1 238 ? 18.857 -11.948 -27.730 1.00 89.12 238 ILE A O 1
ATOM 1789 N N . ALA A 1 239 ? 17.387 -13.645 -27.521 1.00 89.62 239 ALA A N 1
ATOM 1790 C CA . ALA A 1 239 ? 17.535 -14.152 -28.874 1.00 89.62 239 ALA A CA 1
ATOM 1791 C C . ALA A 1 239 ? 16.398 -13.626 -29.761 1.00 89.62 239 ALA A C 1
ATOM 1793 O O . ALA A 1 239 ? 15.236 -13.971 -29.558 1.00 89.62 239 ALA A O 1
ATOM 1794 N N . VAL A 1 240 ? 16.733 -12.829 -30.774 1.00 83.81 240 VAL A N 1
ATOM 1795 C CA . VAL A 1 240 ? 15.792 -12.338 -31.791 1.00 83.81 240 VAL A CA 1
ATOM 1796 C C . VAL A 1 240 ? 16.266 -12.835 -33.149 1.00 83.81 240 VAL A C 1
ATOM 1798 O O . VAL A 1 240 ? 17.390 -12.555 -33.552 1.00 83.81 240 VAL A O 1
ATOM 1801 N N . GLU A 1 241 ? 15.443 -13.632 -33.835 1.00 86.81 241 GLU A N 1
ATOM 1802 C CA . GLU A 1 241 ? 15.746 -14.168 -35.176 1.00 86.81 241 GLU A CA 1
ATOM 1803 C C . GLU A 1 241 ? 17.136 -14.839 -35.293 1.00 86.81 241 GLU A C 1
ATOM 1805 O O . GLU A 1 241 ? 17.870 -14.661 -36.263 1.00 86.81 241 GLU A O 1
ATOM 1810 N N . GLY A 1 242 ? 17.525 -15.619 -34.277 1.00 87.19 242 GLY A N 1
ATOM 1811 C CA . GLY A 1 242 ? 18.813 -16.333 -34.251 1.00 87.19 242 GLY A CA 1
ATOM 1812 C C . GLY A 1 242 ? 20.016 -15.469 -33.864 1.00 87.19 242 GLY A C 1
ATOM 1813 O O . GLY A 1 242 ? 21.156 -15.923 -33.954 1.00 87.19 242 GLY A O 1
ATOM 1814 N N . THR A 1 243 ? 19.766 -14.243 -33.416 1.00 88.50 243 THR A N 1
ATOM 1815 C CA . THR A 1 243 ? 20.778 -13.267 -33.036 1.00 88.50 243 THR A CA 1
ATOM 1816 C C . THR A 1 243 ? 20.661 -12.930 -31.550 1.00 88.50 243 THR A C 1
ATOM 1818 O O . THR A 1 243 ? 19.562 -12.682 -31.067 1.00 88.50 243 THR A O 1
ATOM 1821 N N . THR A 1 244 ? 21.780 -12.898 -30.819 1.00 92.62 244 THR A N 1
ATOM 1822 C CA . THR A 1 244 ? 21.787 -12.624 -29.370 1.00 92.62 244 THR A CA 1
ATOM 1823 C C . THR A 1 244 ? 22.140 -11.168 -29.065 1.00 92.62 244 THR A C 1
ATOM 1825 O O . THR A 1 244 ? 23.169 -10.652 -29.515 1.00 92.62 244 THR A O 1
ATOM 1828 N N . MET A 1 245 ? 21.303 -10.528 -28.253 1.00 93.00 245 MET A N 1
ATOM 1829 C CA . MET A 1 245 ? 21.562 -9.244 -27.602 1.00 93.00 245 MET A CA 1
ATOM 1830 C C . MET A 1 245 ? 21.729 -9.466 -26.101 1.00 93.00 245 MET A C 1
ATOM 1832 O O . MET A 1 245 ? 21.009 -10.270 -25.517 1.00 93.00 245 MET A O 1
ATOM 1836 N N . ASN A 1 246 ? 22.663 -8.751 -25.485 1.00 95.06 246 ASN A N 1
ATOM 1837 C CA . ASN A 1 246 ? 22.888 -8.761 -24.045 1.00 95.06 246 ASN A CA 1
ATOM 1838 C C . ASN A 1 246 ? 22.551 -7.380 -23.493 1.00 95.06 246 ASN A C 1
ATOM 1840 O O . ASN A 1 246 ? 23.111 -6.383 -23.958 1.00 95.06 246 ASN A O 1
ATOM 1844 N N . PHE A 1 247 ? 21.677 -7.344 -22.500 1.00 94.94 247 PHE A N 1
ATOM 1845 C CA . PHE A 1 247 ? 21.282 -6.148 -21.775 1.00 94.94 247 PHE A CA 1
ATOM 1846 C C . PHE A 1 247 ? 21.960 -6.162 -20.413 1.00 94.94 247 PHE A C 1
ATOM 1848 O O . PHE A 1 247 ? 21.799 -7.116 -19.659 1.00 94.94 247 PHE A O 1
ATOM 1855 N N . ASN A 1 248 ? 22.718 -5.115 -20.108 1.00 96.00 248 ASN A N 1
ATOM 1856 C CA . ASN A 1 248 ? 23.292 -4.902 -18.783 1.00 96.00 248 ASN A CA 1
ATOM 1857 C C . ASN A 1 248 ? 22.665 -3.649 -18.199 1.00 96.00 248 ASN A C 1
ATOM 1859 O O . ASN A 1 248 ? 22.604 -2.630 -18.889 1.00 96.00 248 ASN A O 1
ATOM 1863 N N . PHE A 1 249 ? 22.237 -3.711 -16.949 1.00 95.31 249 PHE A N 1
ATOM 1864 C CA . PHE A 1 249 ? 21.578 -2.596 -16.288 1.00 95.31 249 PHE A CA 1
ATOM 1865 C C . PHE A 1 249 ? 22.506 -1.973 -15.248 1.00 95.31 249 PHE A C 1
ATOM 1867 O O . PHE A 1 249 ? 23.316 -2.658 -14.627 1.00 95.31 249 PHE A O 1
ATOM 1874 N N . ASN A 1 250 ? 22.398 -0.661 -15.108 1.00 96.06 250 ASN A N 1
ATOM 1875 C CA . ASN A 1 250 ? 22.994 0.099 -14.024 1.00 96.06 250 ASN A CA 1
ATOM 1876 C C . ASN A 1 250 ? 22.063 0.066 -12.808 1.00 96.06 250 ASN A C 1
ATOM 1878 O O . ASN A 1 250 ? 20.915 -0.374 -12.900 1.00 96.06 250 ASN A O 1
ATOM 1882 N N . ASP A 1 251 ? 22.556 0.581 -11.689 1.00 95.75 251 ASP A N 1
ATOM 1883 C CA . ASP A 1 251 ? 21.764 0.710 -10.473 1.00 95.75 251 ASP A CA 1
ATOM 1884 C C . ASP A 1 251 ? 20.564 1.656 -10.677 1.00 95.75 251 ASP A C 1
ATOM 1886 O O . ASP A 1 251 ? 20.592 2.579 -11.500 1.00 95.75 251 ASP A O 1
ATOM 1890 N N . ILE A 1 252 ? 19.500 1.398 -9.919 1.00 96.38 252 ILE A N 1
ATOM 1891 C CA . ILE A 1 252 ? 18.262 2.174 -9.883 1.00 96.38 252 ILE A CA 1
ATOM 1892 C C . ILE A 1 252 ? 18.342 3.139 -8.707 1.00 96.38 252 ILE A C 1
ATOM 1894 O O . ILE A 1 252 ? 18.567 2.699 -7.581 1.00 96.38 252 ILE A O 1
ATOM 1898 N N . HIS A 1 253 ? 18.087 4.422 -8.945 1.00 96.62 253 HIS A N 1
ATOM 1899 C CA . HIS A 1 253 ? 17.919 5.401 -7.872 1.00 96.62 253 HIS A CA 1
ATOM 1900 C C . HIS A 1 253 ? 16.438 5.720 -7.704 1.00 96.62 253 HIS A C 1
ATOM 1902 O O . HIS A 1 253 ? 15.802 6.180 -8.653 1.00 96.62 253 HIS A O 1
ATOM 1908 N N . LEU A 1 254 ? 15.896 5.497 -6.509 1.00 96.44 254 LEU A N 1
ATOM 1909 C CA . LEU A 1 254 ? 14.545 5.889 -6.117 1.00 96.44 254 LEU A CA 1
ATOM 1910 C C . LEU A 1 254 ? 14.608 7.003 -5.079 1.00 96.44 254 LEU A C 1
ATOM 1912 O O . LEU A 1 254 ? 15.434 6.957 -4.173 1.00 96.44 254 LEU A O 1
ATOM 1916 N N . SER A 1 255 ? 13.695 7.966 -5.161 1.00 96.88 255 SER A N 1
ATOM 1917 C CA . SER A 1 255 ? 13.548 9.014 -4.152 1.00 96.88 255 SER A CA 1
ATOM 1918 C C . SER A 1 255 ? 12.093 9.396 -3.915 1.00 96.88 255 SER A C 1
ATOM 1920 O O . SER A 1 255 ? 11.261 9.263 -4.811 1.00 96.88 255 SER A O 1
ATOM 1922 N N . ILE A 1 256 ? 11.785 9.877 -2.712 1.00 95.31 256 ILE A N 1
ATOM 1923 C CA . ILE A 1 256 ? 10.482 10.448 -2.354 1.00 95.31 256 ILE A CA 1
ATOM 1924 C C . ILE A 1 256 ? 10.725 11.806 -1.707 1.00 95.31 256 ILE A C 1
ATOM 1926 O O . ILE A 1 256 ? 11.449 11.914 -0.715 1.00 95.31 256 ILE A O 1
ATOM 1930 N N . ASP A 1 257 ? 10.111 12.845 -2.263 1.00 90.19 257 ASP A N 1
ATOM 1931 C CA . ASP A 1 257 ? 10.059 14.157 -1.624 1.00 90.19 257 ASP A CA 1
ATOM 1932 C C . ASP A 1 257 ? 8.854 14.206 -0.666 1.00 90.19 257 ASP A C 1
ATOM 1934 O O . ASP A 1 257 ? 7.713 14.114 -1.127 1.00 90.19 257 ASP A O 1
ATOM 1938 N N . PRO A 1 258 ? 9.068 14.378 0.652 1.00 86.12 258 PRO A N 1
ATOM 1939 C CA . PRO A 1 258 ? 7.999 14.330 1.649 1.00 86.12 258 PRO A CA 1
ATOM 1940 C C . PRO A 1 258 ? 7.004 15.493 1.529 1.00 86.12 258 PRO A C 1
ATOM 1942 O O . PRO A 1 258 ? 5.949 15.458 2.156 1.00 86.12 258 PRO A O 1
ATOM 1945 N N . HIS A 1 259 ? 7.330 16.550 0.775 1.00 85.19 259 HIS A N 1
ATOM 1946 C CA . HIS A 1 259 ? 6.432 17.687 0.573 1.00 85.19 259 HIS A CA 1
ATOM 1947 C C . HIS A 1 259 ? 5.501 17.499 -0.617 1.00 85.19 259 HIS A C 1
ATOM 1949 O O . HIS A 1 259 ? 4.328 17.858 -0.536 1.00 85.19 259 HIS A O 1
ATOM 1955 N N . SER A 1 260 ? 6.033 16.991 -1.727 1.00 90.56 260 SER A N 1
ATOM 1956 C CA . SER A 1 260 ? 5.245 16.748 -2.935 1.00 90.56 260 SER A CA 1
ATOM 1957 C C . SER A 1 260 ? 4.606 15.363 -2.955 1.00 90.56 260 SER A C 1
ATOM 1959 O O . SER A 1 260 ? 3.682 15.156 -3.733 1.00 90.56 260 SER A O 1
ATOM 1961 N N . LEU A 1 261 ? 5.080 14.440 -2.107 1.00 90.88 261 LEU A N 1
ATOM 1962 C CA . LEU A 1 261 ? 4.703 13.027 -2.108 1.00 90.88 261 LEU A CA 1
ATOM 1963 C C . LEU A 1 261 ? 4.823 12.409 -3.508 1.00 90.88 261 LEU A C 1
ATOM 1965 O O . LEU A 1 261 ? 4.035 11.559 -3.902 1.00 90.88 261 LEU A O 1
ATOM 1969 N N . VAL A 1 262 ? 5.831 12.838 -4.272 1.00 94.50 262 VAL A N 1
ATOM 1970 C CA . VAL A 1 262 ? 6.144 12.250 -5.575 1.00 94.50 262 VAL A CA 1
ATOM 1971 C C . VAL A 1 262 ? 7.304 11.283 -5.407 1.00 94.50 262 VAL A C 1
ATOM 1973 O O . VAL A 1 262 ? 8.413 11.698 -5.050 1.00 94.50 262 VAL A O 1
ATOM 1976 N N . ARG A 1 263 ? 7.066 10.002 -5.702 1.00 94.81 263 ARG A N 1
ATOM 1977 C CA . ARG A 1 263 ? 8.132 9.006 -5.827 1.00 94.81 263 ARG A CA 1
ATOM 1978 C C . ARG A 1 263 ? 8.720 9.086 -7.223 1.00 94.81 263 ARG A C 1
ATOM 1980 O O . ARG A 1 263 ? 7.993 8.972 -8.202 1.00 94.81 263 ARG A O 1
ATOM 1987 N N . ARG A 1 264 ? 10.030 9.268 -7.331 1.00 96.69 264 ARG A N 1
ATOM 1988 C CA . ARG A 1 264 ? 10.754 9.282 -8.605 1.00 96.69 264 ARG A CA 1
ATOM 1989 C C . ARG A 1 264 ? 11.731 8.135 -8.650 1.00 96.69 264 ARG A C 1
ATOM 1991 O O . ARG A 1 264 ? 12.395 7.867 -7.652 1.00 96.69 264 ARG A O 1
ATOM 1998 N N . GLY A 1 265 ? 11.850 7.512 -9.808 1.00 95.50 265 GLY A N 1
ATOM 1999 C CA . GLY A 1 265 ? 12.869 6.514 -10.050 1.00 95.50 265 GLY A CA 1
ATOM 2000 C C . GLY A 1 265 ? 13.467 6.649 -11.429 1.00 95.50 265 GLY A C 1
ATOM 2001 O O . GLY A 1 265 ? 12.805 7.106 -12.357 1.00 95.50 265 GLY A O 1
ATOM 2002 N N . SER A 1 266 ? 14.722 6.246 -11.561 1.00 94.12 266 SER A N 1
ATOM 2003 C CA . SER A 1 266 ? 15.353 6.112 -12.865 1.00 94.12 266 SER A CA 1
ATOM 2004 C C . SER A 1 266 ? 16.263 4.899 -12.908 1.00 94.12 266 SER A C 1
ATOM 2006 O O . SER A 1 266 ? 16.901 4.537 -11.916 1.00 94.12 266 SER A O 1
ATOM 2008 N N . PHE A 1 267 ? 16.323 4.260 -14.071 1.00 91.94 267 PHE A N 1
ATOM 2009 C CA . PHE A 1 267 ? 17.326 3.248 -14.363 1.00 91.94 267 PHE A CA 1
ATOM 2010 C C . PHE A 1 267 ? 17.846 3.403 -15.786 1.00 91.94 267 PHE A C 1
ATOM 2012 O O . PHE A 1 267 ? 17.203 3.961 -16.675 1.00 91.94 267 PHE A O 1
ATOM 2019 N N . SER A 1 268 ? 19.052 2.902 -16.012 1.00 95.31 268 SER A N 1
ATOM 2020 C CA . SER A 1 268 ? 19.681 2.918 -17.327 1.00 95.31 268 SER A CA 1
ATOM 2021 C C . SER A 1 268 ? 20.421 1.620 -17.581 1.00 95.31 268 SER A C 1
ATOM 2023 O O . SER A 1 268 ? 20.686 0.852 -16.662 1.00 95.31 268 SER A O 1
ATOM 2025 N N . GLY A 1 269 ? 20.755 1.354 -18.835 1.00 95.94 269 GLY A N 1
ATOM 2026 C CA . GLY A 1 269 ? 21.469 0.153 -19.220 1.00 95.94 269 GLY A CA 1
ATOM 2027 C C . GLY A 1 269 ? 22.147 0.277 -20.574 1.00 95.94 269 GLY A C 1
ATOM 2028 O O . GLY A 1 269 ? 21.998 1.262 -21.303 1.00 95.94 269 GLY A O 1
ATOM 2029 N N . SER A 1 270 ? 22.920 -0.748 -20.905 1.00 96.94 270 SER A N 1
ATOM 2030 C CA . SER A 1 270 ? 23.628 -0.888 -22.171 1.00 96.94 270 SER A CA 1
ATOM 2031 C C . SER A 1 270 ? 23.204 -2.159 -22.890 1.00 96.94 270 SER A C 1
ATOM 2033 O O . SER A 1 270 ? 22.924 -3.187 -22.273 1.00 96.94 270 SER A O 1
ATOM 2035 N N . VAL A 1 271 ? 23.194 -2.082 -24.217 1.00 96.31 271 VAL A N 1
ATOM 2036 C CA . VAL A 1 271 ? 22.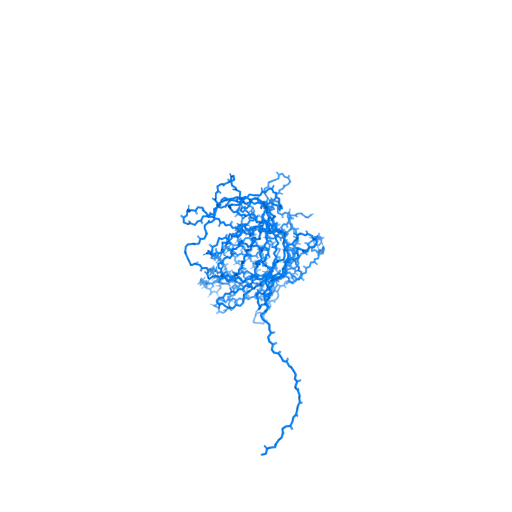924 -3.209 -25.109 1.00 96.31 271 VAL A CA 1
ATOM 2037 C C . VAL A 1 271 ? 24.212 -3.567 -25.834 1.00 96.31 271 VAL A C 1
ATOM 2039 O O . VAL A 1 271 ? 24.941 -2.686 -26.298 1.00 96.31 271 VAL A O 1
ATOM 2042 N N . SER A 1 272 ? 24.512 -4.858 -25.924 1.00 96.25 272 SER A N 1
ATOM 2043 C CA . SER A 1 272 ? 25.706 -5.383 -26.591 1.00 96.25 272 SER A CA 1
ATOM 2044 C C . SER A 1 272 ? 25.438 -6.725 -27.278 1.00 96.25 272 SER A C 1
ATOM 2046 O O . SER A 1 272 ? 24.367 -7.312 -27.141 1.00 96.25 272 SER A O 1
ATOM 2048 N N . GLY A 1 273 ? 26.425 -7.245 -28.010 1.00 94.50 273 GLY A N 1
ATOM 2049 C CA . GLY A 1 273 ? 26.289 -8.459 -28.812 1.00 94.50 273 GLY A CA 1
ATOM 2050 C C . GLY A 1 273 ? 26.086 -8.095 -30.272 1.00 94.50 273 GLY A C 1
ATOM 2051 O O . GLY A 1 273 ? 26.928 -7.422 -30.865 1.00 94.50 273 GLY A O 1
ATOM 2052 N N . ALA A 1 274 ? 24.993 -8.554 -30.867 1.00 93.25 274 ALA A N 1
ATOM 2053 C CA . ALA A 1 274 ? 24.751 -8.288 -32.277 1.00 93.25 274 ALA A CA 1
ATOM 2054 C C . ALA A 1 274 ? 24.203 -6.886 -32.566 1.00 93.25 274 ALA A C 1
ATOM 2056 O O . ALA A 1 274 ? 24.406 -6.369 -33.663 1.00 93.25 274 ALA A O 1
ATOM 2057 N N . ALA A 1 275 ? 23.543 -6.279 -31.580 1.00 93.31 275 ALA A N 1
ATOM 2058 C CA . ALA A 1 275 ? 23.242 -4.857 -31.546 1.00 93.31 275 ALA A CA 1
ATOM 2059 C C . ALA A 1 275 ? 24.082 -4.187 -30.452 1.00 93.31 275 ALA A C 1
ATOM 2061 O O . ALA A 1 275 ? 24.505 -4.838 -29.494 1.00 93.31 275 ALA A O 1
ATOM 2062 N N . SER A 1 276 ? 24.308 -2.886 -30.582 1.00 95.88 276 SER A N 1
ATOM 2063 C CA . SER A 1 276 ? 24.885 -2.058 -29.525 1.00 95.88 276 SER A CA 1
ATOM 2064 C C . SER A 1 276 ? 23.994 -0.862 -29.236 1.00 95.88 276 SER A C 1
ATOM 2066 O O . SER A 1 276 ? 23.303 -0.374 -30.128 1.00 95.88 276 SER A O 1
ATOM 2068 N N . GLY A 1 277 ? 23.973 -0.393 -27.992 1.00 96.69 277 GLY A N 1
ATOM 2069 C CA . GLY A 1 277 ? 23.027 0.651 -27.632 1.00 96.69 277 GLY A CA 1
ATOM 2070 C C . GLY A 1 277 ? 22.939 0.970 -26.153 1.00 96.69 277 GLY A C 1
ATOM 2071 O O . GLY A 1 277 ? 23.750 0.505 -25.350 1.00 96.69 277 GLY A O 1
ATOM 2072 N N . SER A 1 278 ? 21.919 1.744 -25.810 1.00 96.75 278 SER A N 1
ATOM 2073 C CA . SER A 1 278 ? 21.544 2.062 -24.436 1.00 96.75 278 SER A CA 1
ATOM 2074 C C . SER A 1 278 ? 20.033 2.012 -24.252 1.00 96.75 278 SER A C 1
ATOM 2076 O O . SER A 1 278 ? 19.270 2.184 -25.205 1.00 96.75 278 SER A O 1
ATOM 2078 N N . CYS A 1 279 ? 19.613 1.795 -23.013 1.00 95.12 279 CYS A N 1
ATOM 2079 C CA . CYS A 1 279 ? 18.239 1.973 -22.570 1.00 95.12 279 CYS A CA 1
ATOM 2080 C C . CYS A 1 279 ? 18.204 2.869 -21.330 1.00 95.12 279 CYS A C 1
ATOM 2082 O O . CYS A 1 279 ? 19.156 2.903 -20.549 1.00 95.12 279 CYS A O 1
ATOM 2084 N N . THR A 1 280 ? 17.118 3.608 -21.172 1.00 95.56 280 THR A N 1
ATOM 2085 C CA . THR A 1 280 ? 16.810 4.439 -20.010 1.00 95.56 280 THR A CA 1
ATOM 2086 C C . THR A 1 280 ? 15.331 4.299 -19.705 1.00 95.56 280 THR A C 1
ATOM 2088 O O . THR A 1 280 ? 14.528 4.149 -20.626 1.00 95.56 280 THR A O 1
ATOM 2091 N N . ALA A 1 281 ? 14.972 4.363 -18.434 1.00 93.56 281 ALA A N 1
ATOM 2092 C CA . ALA A 1 281 ? 13.606 4.621 -18.035 1.00 93.56 281 ALA A CA 1
ATOM 2093 C C . ALA A 1 281 ? 13.600 5.549 -16.828 1.00 93.56 281 ALA A C 1
ATOM 2095 O O . ALA A 1 281 ? 14.356 5.335 -15.879 1.00 93.56 281 ALA A O 1
ATOM 2096 N N . ASP A 1 282 ? 12.725 6.537 -16.871 1.00 95.94 282 ASP A N 1
ATOM 2097 C CA . ASP A 1 282 ? 12.414 7.432 -15.773 1.00 95.94 282 ASP A CA 1
ATOM 2098 C C . ASP A 1 282 ? 10.943 7.231 -15.415 1.00 95.94 282 ASP A C 1
ATOM 2100 O O . ASP A 1 282 ? 10.111 6.989 -16.287 1.00 95.94 282 ASP A O 1
ATOM 2104 N N . PHE A 1 283 ? 10.605 7.302 -14.134 1.00 94.81 283 PHE A N 1
ATOM 2105 C CA . PHE A 1 283 ? 9.216 7.276 -13.704 1.00 94.81 283 PHE A CA 1
ATOM 2106 C C . PHE A 1 283 ? 8.965 8.227 -12.542 1.00 94.81 283 PHE A C 1
ATOM 2108 O O . PHE A 1 283 ? 9.853 8.528 -11.736 1.00 94.81 283 PHE A O 1
ATOM 2115 N N . ALA A 1 284 ? 7.728 8.694 -12.458 1.00 96.25 284 ALA A N 1
ATOM 2116 C CA . ALA A 1 284 ? 7.217 9.506 -11.373 1.00 96.25 284 ALA A CA 1
ATOM 2117 C C . ALA A 1 284 ? 5.845 8.983 -10.958 1.00 96.25 284 ALA A C 1
ATOM 2119 O O . ALA A 1 284 ? 4.995 8.715 -11.797 1.00 96.25 284 ALA A O 1
ATOM 2120 N N . GLU A 1 285 ? 5.615 8.852 -9.663 1.00 95.00 285 GLU A N 1
ATOM 2121 C CA . GLU A 1 285 ? 4.343 8.411 -9.109 1.00 95.00 285 GLU A CA 1
ATOM 2122 C C . GLU A 1 285 ? 3.858 9.440 -8.101 1.00 95.00 285 GLU A C 1
ATOM 2124 O O . GLU A 1 285 ? 4.606 9.839 -7.205 1.00 95.00 285 GLU A O 1
ATOM 2129 N N . ASN A 1 286 ? 2.607 9.861 -8.247 1.00 94.06 286 ASN A N 1
ATOM 2130 C CA . ASN A 1 286 ? 1.957 10.758 -7.305 1.00 94.06 286 ASN A CA 1
ATOM 2131 C C . ASN A 1 286 ? 1.340 9.919 -6.190 1.00 94.06 286 ASN A C 1
ATOM 2133 O O . ASN A 1 286 ? 0.449 9.101 -6.438 1.00 94.06 286 ASN A O 1
ATOM 2137 N N . LEU A 1 287 ? 1.835 10.115 -4.970 1.00 92.06 287 LEU A N 1
ATOM 2138 C CA . LEU A 1 287 ? 1.371 9.406 -3.790 1.00 92.06 287 LEU A CA 1
ATOM 2139 C C . LEU A 1 287 ? 0.351 10.250 -3.022 1.00 92.06 287 LEU A C 1
ATOM 2141 O O . LEU A 1 287 ? 0.446 11.477 -2.957 1.00 92.06 287 LEU A O 1
ATOM 2145 N N . VAL A 1 288 ? -0.604 9.580 -2.389 1.00 88.06 288 VAL A N 1
ATOM 2146 C CA . VAL A 1 288 ? -1.580 10.188 -1.481 1.00 88.06 288 VAL A CA 1
ATOM 2147 C C . VAL A 1 288 ? -1.690 9.359 -0.212 1.00 88.06 288 VAL A C 1
ATOM 2149 O O . VAL A 1 288 ? -1.610 8.135 -0.256 1.00 88.06 288 VAL A O 1
ATOM 2152 N N . THR A 1 289 ? -1.889 10.015 0.926 1.00 81.56 289 THR A N 1
ATOM 2153 C CA . THR A 1 289 ? -2.119 9.327 2.200 1.00 81.56 289 THR A CA 1
ATOM 2154 C C . THR A 1 289 ? -3.614 9.284 2.487 1.00 81.56 289 THR A C 1
ATOM 2156 O O . THR A 1 289 ? -4.264 10.330 2.515 1.00 81.56 289 THR A O 1
ATOM 2159 N N . ALA A 1 290 ? -4.165 8.091 2.697 1.00 76.50 290 ALA A N 1
ATOM 2160 C CA . ALA A 1 290 ? -5.565 7.892 3.063 1.00 76.50 290 ALA A CA 1
ATOM 2161 C C . ALA A 1 290 ? -5.698 6.673 3.979 1.00 76.50 290 ALA A C 1
ATOM 2163 O O . ALA A 1 290 ? -5.054 5.653 3.741 1.00 76.50 290 ALA A O 1
ATOM 2164 N N . GLU A 1 291 ? -6.521 6.780 5.027 1.00 72.00 291 GLU A N 1
ATOM 2165 C CA . GLU A 1 291 ? -6.797 5.679 5.970 1.00 72.00 291 GLU A CA 1
ATOM 2166 C C . GLU A 1 291 ? -5.519 5.055 6.567 1.00 72.00 291 GLU A C 1
ATOM 2168 O O . GLU A 1 291 ? -5.421 3.847 6.779 1.00 72.00 291 GLU A O 1
ATOM 2173 N N . GLY A 1 292 ? -4.503 5.889 6.803 1.00 67.94 292 GLY A N 1
ATOM 2174 C CA . GLY A 1 292 ? -3.209 5.462 7.333 1.00 67.94 292 GLY A CA 1
ATOM 2175 C C . GLY A 1 292 ? -2.336 4.652 6.372 1.00 67.94 292 GLY A C 1
ATOM 2176 O O . GLY A 1 292 ? -1.366 4.047 6.821 1.00 67.94 292 GLY A O 1
ATOM 2177 N N . LYS A 1 293 ? -2.656 4.652 5.075 1.00 76.12 293 LYS A N 1
ATOM 2178 C CA . LYS A 1 293 ? -1.869 4.030 4.005 1.00 76.12 293 LYS A CA 1
ATOM 2179 C C . LYS A 1 293 ? -1.327 5.088 3.056 1.00 76.12 293 LYS A C 1
ATOM 2181 O O . LYS A 1 293 ? -1.992 6.101 2.822 1.00 76.12 293 LYS A O 1
ATOM 2186 N N . THR A 1 294 ? -0.189 4.811 2.427 1.00 83.00 294 THR A N 1
ATOM 2187 C CA . THR A 1 294 ? 0.215 5.532 1.215 1.00 83.00 294 THR A CA 1
ATOM 2188 C C . THR A 1 294 ? -0.246 4.784 -0.033 1.00 83.00 294 THR A C 1
ATOM 2190 O O . THR A 1 294 ? 0.090 3.621 -0.250 1.00 83.00 294 THR A O 1
ATOM 2193 N N . LEU A 1 295 ? -1.021 5.475 -0.861 1.00 87.12 295 LEU A N 1
ATOM 2194 C CA . LEU A 1 295 ? -1.617 4.988 -2.098 1.00 87.12 295 LEU A CA 1
ATOM 2195 C C . LEU A 1 295 ? -1.016 5.727 -3.300 1.00 87.12 295 LEU A C 1
ATOM 2197 O O . LEU A 1 295 ? -0.509 6.839 -3.159 1.00 87.12 295 LEU A O 1
ATOM 2201 N N . ILE A 1 296 ? -1.104 5.136 -4.489 1.00 89.38 296 ILE A N 1
ATOM 2202 C CA . ILE A 1 296 ? -0.733 5.771 -5.758 1.00 89.38 296 ILE A CA 1
ATOM 2203 C C . ILE A 1 296 ? -1.984 6.298 -6.439 1.00 89.38 296 ILE A C 1
ATOM 2205 O O . ILE A 1 296 ? -2.899 5.536 -6.740 1.00 89.38 296 ILE A O 1
ATOM 2209 N N . ASP A 1 297 ? -1.992 7.590 -6.738 1.00 90.50 297 ASP A N 1
ATOM 2210 C CA . ASP A 1 297 ? -3.046 8.225 -7.528 1.00 90.50 297 ASP A CA 1
ATOM 2211 C C . ASP A 1 297 ? -2.768 8.120 -9.035 1.00 90.50 297 ASP A C 1
ATOM 2213 O O . ASP A 1 297 ? -3.646 7.766 -9.828 1.00 90.50 297 ASP A O 1
ATOM 2217 N N . SER A 1 298 ? -1.518 8.361 -9.435 1.00 90.62 298 SER A N 1
ATOM 2218 C CA . SER A 1 298 ? -1.102 8.297 -10.834 1.00 90.62 298 SER A CA 1
ATOM 2219 C C . SER A 1 298 ? 0.383 7.988 -10.997 1.00 90.62 298 SER A C 1
ATOM 2221 O O . SER A 1 298 ? 1.175 8.144 -10.065 1.00 90.62 298 SER A O 1
ATOM 2223 N N . GLN A 1 299 ? 0.755 7.542 -12.194 1.00 92.81 299 GLN A N 1
ATOM 2224 C CA . GLN A 1 299 ? 2.123 7.206 -12.572 1.00 92.81 299 GLN A CA 1
ATOM 2225 C C . GLN A 1 299 ? 2.427 7.714 -13.980 1.00 92.81 299 GLN A C 1
ATOM 2227 O O . GLN A 1 299 ? 1.631 7.533 -14.894 1.00 92.81 299 GLN A O 1
ATOM 2232 N N . GLU A 1 300 ? 3.606 8.286 -14.162 1.00 93.94 300 GLU A N 1
ATOM 2233 C CA . GLU A 1 300 ? 4.200 8.634 -15.449 1.00 93.94 300 GLU A CA 1
ATOM 2234 C C . GLU A 1 300 ? 5.494 7.836 -15.615 1.00 93.94 300 GLU A C 1
ATOM 2236 O O . GLU A 1 300 ? 6.243 7.652 -14.652 1.00 93.94 300 GLU A O 1
ATOM 2241 N N . MET A 1 301 ? 5.752 7.341 -16.821 1.00 93.19 301 MET A N 1
ATOM 2242 C CA . MET A 1 301 ? 6.943 6.579 -17.164 1.00 93.19 301 MET A CA 1
ATOM 2243 C C . MET A 1 301 ? 7.408 6.939 -18.572 1.00 93.19 301 MET A C 1
ATOM 2245 O O . MET A 1 301 ? 6.656 6.783 -19.530 1.00 93.19 301 MET A O 1
ATOM 2249 N N . ASP A 1 302 ? 8.673 7.322 -18.687 1.00 93.94 302 ASP A N 1
ATOM 2250 C CA . ASP A 1 302 ? 9.337 7.643 -19.945 1.00 93.94 302 ASP A CA 1
ATOM 2251 C C . ASP A 1 302 ? 10.446 6.616 -20.185 1.00 93.94 302 ASP A C 1
ATOM 2253 O O . ASP A 1 302 ? 11.392 6.511 -19.405 1.00 93.94 302 ASP A O 1
ATOM 2257 N N . ILE A 1 303 ? 10.352 5.839 -21.263 1.00 92.62 303 ILE A N 1
ATOM 2258 C CA . ILE A 1 303 ? 11.335 4.816 -21.639 1.00 92.62 303 ILE A CA 1
ATOM 2259 C C . ILE A 1 303 ? 11.999 5.214 -22.951 1.00 92.62 303 ILE A C 1
ATOM 2261 O O . ILE A 1 303 ? 11.344 5.393 -23.976 1.00 92.62 303 ILE A O 1
ATOM 2265 N N . GLY A 1 304 ? 13.327 5.259 -22.945 1.00 94.06 304 GLY A N 1
ATOM 2266 C CA . GLY A 1 304 ? 14.151 5.491 -24.123 1.00 94.06 304 GLY A CA 1
ATOM 2267 C C . GLY A 1 304 ? 15.029 4.287 -24.440 1.00 94.06 304 GLY A C 1
ATOM 2268 O O . GLY A 1 304 ? 15.654 3.70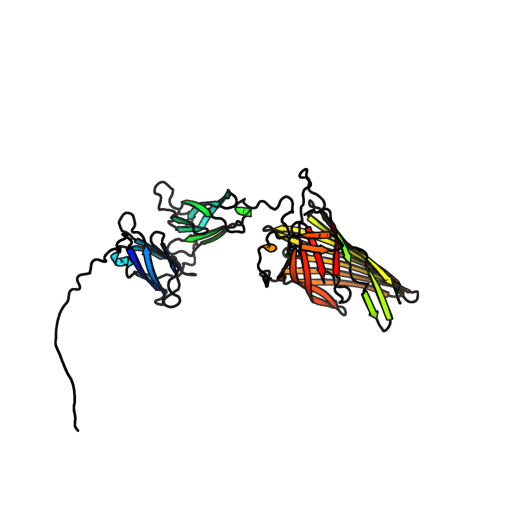0 -23.561 1.00 94.06 304 GLY A O 1
ATOM 2269 N N . MET A 1 305 ? 15.146 3.929 -25.715 1.00 94.44 305 MET A N 1
ATOM 2270 C CA . MET A 1 305 ? 16.117 2.943 -26.180 1.00 94.44 305 MET A CA 1
ATOM 2271 C C . MET A 1 305 ? 16.767 3.405 -27.477 1.00 94.44 305 MET A C 1
ATOM 2273 O O . MET A 1 305 ? 16.091 3.728 -28.448 1.00 94.44 305 MET A O 1
ATOM 2277 N N . ASN A 1 306 ? 18.095 3.397 -27.512 1.00 95.19 306 ASN A N 1
ATOM 2278 C CA . ASN A 1 306 ? 18.880 3.691 -28.704 1.00 95.19 306 ASN A CA 1
ATOM 2279 C C . ASN A 1 306 ? 19.630 2.427 -29.103 1.00 95.19 306 ASN A C 1
ATOM 2281 O O . ASN A 1 306 ? 20.506 1.983 -28.367 1.00 95.19 306 ASN A O 1
ATOM 2285 N N . LEU A 1 307 ? 19.306 1.859 -30.261 1.00 93.62 307 LEU A N 1
ATOM 2286 C CA . LEU A 1 307 ? 19.914 0.640 -30.785 1.00 93.62 307 LEU A CA 1
ATOM 2287 C C . LEU A 1 307 ? 20.647 0.913 -32.096 1.00 93.62 307 LEU A C 1
ATOM 2289 O O . LEU A 1 307 ? 20.208 1.701 -32.932 1.00 93.62 307 LEU A O 1
ATOM 2293 N N . SER A 1 308 ? 21.750 0.205 -32.303 1.00 93.50 308 SER A N 1
ATOM 2294 C CA . SER A 1 308 ? 22.512 0.161 -33.543 1.00 93.50 308 SER A CA 1
ATOM 2295 C C . SER A 1 308 ? 22.726 -1.292 -33.952 1.00 93.50 308 SER A C 1
ATOM 2297 O O . SER A 1 308 ? 23.290 -2.080 -33.193 1.00 93.50 308 SER A O 1
ATOM 2299 N N . PHE A 1 309 ? 22.274 -1.656 -35.149 1.00 90.31 309 PHE A N 1
ATOM 2300 C CA . PHE A 1 309 ? 22.368 -3.006 -35.699 1.00 90.31 309 PHE A CA 1
ATOM 2301 C C . PHE A 1 309 ? 22.759 -2.935 -37.177 1.00 90.31 309 PHE A C 1
ATOM 2303 O O . PHE A 1 309 ? 22.137 -2.216 -37.956 1.00 90.31 309 PHE A O 1
ATOM 2310 N N . LEU A 1 310 ? 23.817 -3.654 -37.574 1.00 88.12 310 LEU A N 1
ATOM 2311 C CA . LEU A 1 310 ? 24.322 -3.694 -38.960 1.00 88.12 310 LEU A CA 1
ATOM 2312 C C . LEU A 1 310 ? 24.531 -2.305 -39.611 1.00 88.12 310 LEU A C 1
ATOM 2314 O O . LEU A 1 310 ? 24.325 -2.127 -40.811 1.00 88.12 310 LEU A O 1
ATOM 2318 N N . GLY A 1 311 ? 24.951 -1.311 -38.821 1.00 87.25 311 GLY A N 1
ATOM 2319 C CA . GLY A 1 311 ? 25.189 0.061 -39.289 1.00 87.25 311 GLY A CA 1
ATOM 2320 C C . GLY A 1 311 ? 23.930 0.922 -39.439 1.00 87.25 311 GLY A C 1
ATOM 2321 O O . GLY A 1 311 ? 24.033 2.052 -39.911 1.00 87.25 311 GLY A O 1
ATOM 2322 N N . GLN A 1 312 ? 22.762 0.417 -39.037 1.00 91.56 312 GLN A N 1
ATOM 2323 C CA . GLN A 1 312 ? 21.519 1.178 -38.939 1.00 91.56 312 GLN A CA 1
ATOM 2324 C C . GLN A 1 312 ? 21.212 1.499 -37.480 1.00 91.56 312 GLN A C 1
ATOM 2326 O O . GLN A 1 312 ? 21.440 0.668 -36.605 1.00 91.56 312 GLN A O 1
ATOM 2331 N N . SER A 1 313 ? 20.662 2.686 -37.228 1.00 92.81 313 SER A N 1
ATOM 2332 C CA . SER A 1 313 ? 20.189 3.084 -35.902 1.00 92.81 313 SER A CA 1
ATOM 2333 C C . SER A 1 313 ? 18.667 3.042 -35.823 1.00 92.81 313 SER A C 1
ATOM 2335 O O . SER A 1 313 ? 17.982 3.378 -36.795 1.00 92.81 313 SER A O 1
ATOM 2337 N N . ALA A 1 314 ? 18.167 2.647 -34.656 1.00 92.50 314 ALA A N 1
ATOM 2338 C CA . ALA A 1 314 ? 16.771 2.719 -34.265 1.00 92.50 314 ALA A CA 1
ATOM 2339 C C . ALA A 1 314 ? 16.668 3.377 -32.884 1.00 92.50 314 ALA A C 1
ATOM 2341 O O . ALA A 1 314 ? 17.440 3.063 -31.979 1.00 92.50 314 ALA A O 1
ATOM 2342 N N . VAL A 1 315 ? 15.713 4.284 -32.736 1.00 93.25 315 VAL A N 1
ATOM 2343 C CA . VAL A 1 315 ? 15.348 4.936 -31.482 1.00 93.25 315 VAL A CA 1
ATOM 2344 C C . VAL A 1 315 ? 13.934 4.498 -31.146 1.00 93.25 315 VAL A C 1
ATOM 2346 O O . VAL A 1 315 ? 13.051 4.575 -31.999 1.00 93.25 315 VAL A O 1
ATOM 2349 N N . VAL A 1 316 ? 13.732 4.024 -29.925 1.00 90.88 316 VAL A N 1
ATOM 2350 C CA . VAL A 1 316 ? 12.422 3.714 -29.357 1.00 90.88 316 VAL A CA 1
ATOM 2351 C C . VAL A 1 316 ? 12.189 4.685 -28.208 1.00 90.88 316 VAL A C 1
ATOM 2353 O O . VAL A 1 316 ? 13.044 4.808 -27.336 1.00 90.88 316 VAL A O 1
ATOM 2356 N N . SER A 1 317 ? 11.051 5.367 -28.225 1.00 93.12 317 SER A N 1
ATOM 2357 C CA . SER A 1 317 ? 10.567 6.215 -27.134 1.00 93.12 317 SER A CA 1
ATOM 2358 C C . SER A 1 317 ? 9.184 5.728 -26.742 1.00 93.12 317 SER A C 1
ATOM 2360 O O . SER A 1 317 ? 8.361 5.485 -27.629 1.00 93.12 317 SER A O 1
ATOM 2362 N N . ILE A 1 318 ? 8.935 5.552 -25.452 1.00 88.69 318 ILE A N 1
ATOM 2363 C CA . ILE A 1 318 ? 7.623 5.196 -24.916 1.00 88.69 318 ILE A CA 1
ATOM 2364 C C . ILE A 1 318 ? 7.327 6.151 -23.772 1.00 88.69 318 ILE A C 1
ATOM 2366 O O . ILE A 1 318 ? 8.035 6.117 -22.773 1.00 88.69 318 ILE A O 1
ATOM 2370 N N . ASP A 1 319 ? 6.260 6.923 -23.913 1.00 91.88 319 ASP A N 1
ATOM 2371 C CA . ASP A 1 319 ? 5.723 7.766 -22.853 1.00 91.88 319 ASP A CA 1
ATOM 2372 C C . ASP A 1 319 ? 4.417 7.108 -22.391 1.00 91.88 319 ASP A C 1
ATOM 2374 O O . ASP A 1 319 ? 3.492 6.901 -23.188 1.00 91.88 319 ASP A O 1
ATOM 2378 N N . ALA A 1 320 ? 4.355 6.704 -21.127 1.00 88.62 320 ALA A N 1
ATOM 2379 C CA . ALA A 1 320 ? 3.215 6.016 -20.542 1.00 88.62 320 ALA A CA 1
ATOM 2380 C C . ALA A 1 320 ? 2.716 6.772 -19.310 1.00 88.62 320 ALA A C 1
ATOM 2382 O O . ALA A 1 320 ? 3.472 7.034 -18.380 1.00 88.62 320 ALA A O 1
ATOM 2383 N N . ALA A 1 321 ? 1.425 7.084 -19.283 1.00 90.81 321 ALA A N 1
ATOM 2384 C CA . ALA A 1 321 ? 0.765 7.721 -18.154 1.00 90.81 321 ALA A CA 1
ATOM 2385 C C . ALA A 1 321 ? -0.405 6.856 -17.693 1.00 90.81 321 ALA A C 1
ATOM 2387 O O . ALA A 1 321 ? -1.240 6.436 -18.491 1.00 90.81 321 ALA A O 1
ATOM 2388 N N . THR A 1 322 ? -0.470 6.590 -16.397 1.00 89.12 322 THR A N 1
ATOM 2389 C CA . THR A 1 322 ? -1.537 5.827 -15.761 1.00 89.12 322 THR A CA 1
ATOM 2390 C C . THR A 1 322 ? -2.233 6.700 -14.733 1.00 89.12 322 THR A C 1
ATOM 2392 O O . THR A 1 322 ? -1.589 7.232 -13.833 1.00 89.12 322 THR A O 1
ATOM 2395 N N . GLN A 1 323 ? -3.555 6.811 -14.841 1.00 90.19 323 GLN A N 1
ATOM 2396 C CA . GLN A 1 323 ? -4.402 7.469 -13.848 1.00 90.19 323 GLN A CA 1
ATOM 2397 C C . GLN A 1 323 ? -5.384 6.461 -13.266 1.00 90.19 323 GLN A C 1
ATOM 2399 O O . GLN A 1 323 ? -6.127 5.813 -14.011 1.00 90.19 323 GLN A O 1
ATOM 2404 N N . TRP A 1 324 ? -5.441 6.373 -11.940 1.00 87.62 324 TRP A N 1
ATOM 2405 C CA . TRP A 1 324 ? -6.414 5.534 -11.254 1.00 87.62 324 TRP A CA 1
ATOM 2406 C C . TRP A 1 324 ? -7.703 6.311 -10.965 1.00 87.62 324 TRP A C 1
ATOM 2408 O O . TRP A 1 324 ? -7.683 7.506 -10.673 1.00 87.62 324 TRP A O 1
ATOM 2418 N N . ASN A 1 325 ? -8.851 5.633 -11.056 1.00 87.19 325 ASN A N 1
ATOM 2419 C CA . ASN A 1 325 ? -10.154 6.198 -10.678 1.00 87.19 325 ASN A CA 1
ATOM 2420 C C . ASN A 1 325 ? -10.299 6.317 -9.154 1.00 87.19 325 ASN A C 1
ATOM 2422 O O . ASN A 1 325 ? -11.160 7.039 -8.652 1.00 87.19 325 ASN A O 1
ATOM 2426 N N . SER A 1 326 ? -9.501 5.553 -8.415 1.00 85.94 326 SER A N 1
ATOM 2427 C CA . SER A 1 326 ? -9.344 5.626 -6.968 1.00 85.94 326 SER A CA 1
ATOM 2428 C C . SER A 1 326 ? -7.897 5.257 -6.648 1.00 85.94 326 SER A C 1
ATOM 2430 O O . SER A 1 326 ? -7.392 4.336 -7.293 1.00 85.94 326 SER A O 1
ATOM 2432 N N . PRO A 1 327 ? -7.227 5.951 -5.714 1.00 82.88 327 PRO A N 1
ATOM 2433 C CA . PRO A 1 327 ? -5.839 5.651 -5.391 1.00 82.88 327 PRO A CA 1
ATOM 2434 C C . PRO A 1 327 ? -5.649 4.184 -4.983 1.00 82.88 327 PRO A C 1
ATOM 2436 O O . PRO A 1 327 ? -6.469 3.644 -4.243 1.00 82.88 327 PRO A O 1
ATOM 2439 N N . VAL A 1 328 ? -4.580 3.551 -5.469 1.00 82.38 328 VAL A N 1
ATOM 2440 C CA . VAL A 1 328 ? -4.301 2.116 -5.275 1.00 82.38 328 VAL A CA 1
ATOM 2441 C C . VAL A 1 328 ? -3.209 1.877 -4.245 1.00 82.38 328 VAL A C 1
ATOM 2443 O O . VAL A 1 328 ? -2.212 2.597 -4.199 1.00 82.38 328 VAL A O 1
ATOM 2446 N N . GLU A 1 329 ? -3.336 0.815 -3.456 1.00 77.44 329 GLU A N 1
ATOM 2447 C CA . GLU A 1 329 ? -2.259 0.366 -2.572 1.00 77.44 329 GLU A CA 1
ATOM 2448 C C . GLU A 1 329 ? -1.178 -0.341 -3.407 1.00 77.44 329 GLU A C 1
ATOM 2450 O O . GLU A 1 329 ? -1.276 -1.523 -3.723 1.00 77.44 329 GLU A O 1
ATOM 2455 N N . TRP A 1 330 ? -0.149 0.399 -3.826 1.00 65.94 330 TRP A N 1
ATOM 2456 C CA . TRP A 1 330 ? 0.917 -0.146 -4.680 1.00 65.94 330 TRP A CA 1
ATOM 2457 C C . TRP A 1 330 ? 2.065 -0.782 -3.899 1.00 65.94 330 TRP A C 1
ATOM 2459 O O . TRP A 1 330 ? 2.717 -1.715 -4.374 1.00 65.94 330 TRP A O 1
ATOM 2469 N N . PHE A 1 331 ? 2.356 -0.247 -2.716 1.00 69.81 331 PHE A N 1
ATOM 2470 C CA . PHE A 1 331 ? 3.452 -0.703 -1.878 1.00 69.81 331 PHE A CA 1
ATOM 2471 C C . PHE A 1 331 ? 3.010 -0.710 -0.412 1.00 69.81 331 PHE A C 1
ATOM 2473 O O . PHE A 1 331 ? 2.177 0.095 -0.006 1.00 69.81 331 PHE A O 1
ATOM 2480 N N . LEU A 1 332 ? 3.546 -1.650 0.364 1.00 75.00 332 LEU A N 1
ATOM 2481 C CA . LEU A 1 332 ? 3.107 -1.978 1.721 1.00 75.00 332 LEU A CA 1
ATOM 2482 C C . LEU A 1 332 ? 3.593 -0.940 2.745 1.00 75.00 332 LEU A C 1
ATOM 2484 O O . LEU A 1 332 ? 4.412 -1.248 3.612 1.00 75.00 332 LEU A O 1
ATOM 2488 N N . ASP A 1 333 ? 3.109 0.295 2.641 1.00 78.88 333 ASP A N 1
ATOM 2489 C CA . ASP A 1 333 ? 3.271 1.310 3.686 1.00 78.88 333 ASP A CA 1
ATOM 2490 C C . ASP A 1 333 ? 2.372 0.968 4.873 1.00 78.88 333 ASP A C 1
ATOM 2492 O O . ASP A 1 333 ? 1.250 1.449 5.019 1.00 78.88 333 ASP A O 1
ATOM 2496 N N . ARG A 1 334 ? 2.861 0.013 5.662 1.00 84.25 334 ARG A N 1
ATOM 2497 C CA . ARG A 1 334 ? 2.199 -0.572 6.822 1.00 84.25 334 ARG A CA 1
ATOM 2498 C C . ARG A 1 334 ? 3.207 -0.717 7.948 1.00 84.25 334 ARG A C 1
ATOM 2500 O O . ARG A 1 334 ? 4.375 -0.995 7.698 1.00 84.25 334 ARG A O 1
ATOM 2507 N N . THR A 1 335 ? 2.748 -0.577 9.185 1.00 87.19 335 THR A N 1
ATOM 2508 C CA . THR A 1 335 ? 3.574 -0.720 10.400 1.00 87.19 335 THR A CA 1
ATOM 2509 C C . THR A 1 335 ? 3.394 -2.075 11.093 1.00 87.19 335 THR A C 1
ATOM 2511 O O . THR A 1 335 ? 4.120 -2.411 12.033 1.00 87.19 335 THR A O 1
ATOM 2514 N N . ASP A 1 336 ? 2.430 -2.871 10.627 1.00 88.38 336 ASP A N 1
ATOM 2515 C CA . ASP A 1 336 ? 1.944 -4.085 11.281 1.00 88.38 336 ASP A CA 1
ATOM 2516 C C . ASP A 1 336 ? 2.297 -5.382 10.537 1.00 88.38 336 ASP A C 1
ATOM 2518 O O . ASP A 1 336 ? 1.851 -6.449 10.952 1.00 88.38 336 ASP A O 1
ATOM 2522 N N . LEU A 1 337 ? 3.085 -5.329 9.453 1.00 91.00 337 LEU A N 1
ATOM 2523 C CA . LEU A 1 337 ? 3.342 -6.512 8.614 1.00 91.00 337 LEU A CA 1
ATOM 2524 C C . LEU A 1 337 ? 3.935 -7.699 9.387 1.00 91.00 337 LEU A C 1
ATOM 2526 O O . LEU A 1 337 ? 3.605 -8.837 9.082 1.00 91.00 337 LEU A O 1
ATOM 2530 N N . ASP A 1 338 ? 4.771 -7.439 10.387 1.00 92.00 338 ASP A N 1
ATOM 2531 C CA . ASP A 1 338 ? 5.401 -8.441 11.259 1.00 92.00 338 ASP A CA 1
ATOM 2532 C C . ASP A 1 338 ? 4.490 -8.971 12.379 1.00 92.00 338 ASP A C 1
ATOM 2534 O O . ASP A 1 338 ? 4.860 -9.892 13.111 1.00 92.00 338 ASP A O 1
ATOM 2538 N N . GLN A 1 339 ? 3.306 -8.383 12.545 1.00 91.50 339 GLN A N 1
ATOM 2539 C CA . GLN A 1 339 ? 2.271 -8.865 13.461 1.00 91.50 339 GLN A CA 1
ATOM 2540 C C . GLN A 1 339 ? 1.296 -9.813 12.756 1.00 91.50 339 GLN A C 1
ATOM 2542 O O . GLN A 1 339 ? 0.569 -10.565 13.414 1.00 91.50 339 GLN A O 1
ATOM 2547 N N . LEU A 1 340 ? 1.266 -9.784 11.422 1.00 89.88 340 LEU A N 1
ATOM 2548 C CA . LEU A 1 340 ? 0.417 -10.645 10.612 1.00 89.88 340 LEU A CA 1
ATOM 2549 C C . LEU A 1 340 ? 1.021 -12.056 10.546 1.00 89.88 340 LEU A C 1
ATOM 2551 O O . LEU A 1 340 ? 2.221 -12.208 10.352 1.00 89.88 340 LEU A O 1
ATOM 2555 N N . PRO A 1 341 ? 0.222 -13.126 10.694 1.00 90.69 341 PRO A N 1
ATOM 2556 C CA . PRO A 1 341 ? 0.752 -14.484 10.658 1.00 90.69 341 PRO A CA 1
ATOM 2557 C C . PRO A 1 341 ? 1.186 -14.895 9.244 1.00 90.69 341 PRO A C 1
ATOM 2559 O O . PRO A 1 341 ? 0.582 -14.482 8.251 1.00 90.69 341 PRO A O 1
ATOM 2562 N N . ASP A 1 342 ? 2.159 -15.806 9.153 1.00 95.44 342 ASP A N 1
ATOM 2563 C CA . ASP A 1 342 ? 2.509 -16.474 7.895 1.00 95.44 342 ASP A CA 1
ATOM 2564 C C . ASP A 1 342 ? 1.257 -17.066 7.228 1.00 95.44 342 ASP A C 1
ATOM 2566 O O . ASP A 1 342 ? 0.446 -17.759 7.850 1.00 95.44 342 ASP A O 1
ATOM 2570 N N . GLY A 1 343 ? 1.098 -16.801 5.935 1.00 94.00 343 GLY A N 1
ATOM 2571 C CA . GLY A 1 343 ? -0.071 -17.198 5.160 1.00 94.00 343 GLY A CA 1
ATOM 2572 C C . GLY A 1 343 ? -1.225 -16.197 5.182 1.00 94.00 343 GLY A C 1
ATOM 2573 O O . GLY A 1 343 ? -2.172 -16.392 4.413 1.00 94.00 343 GLY A O 1
ATOM 2574 N N . TYR A 1 344 ? -1.156 -15.127 5.986 1.00 91.75 344 TYR A N 1
ATOM 2575 C CA . TYR A 1 344 ? -2.100 -14.014 5.890 1.00 91.75 344 TYR A CA 1
ATOM 2576 C C . TYR A 1 344 ? -2.137 -13.498 4.452 1.00 91.75 344 TYR A C 1
ATOM 2578 O O . TYR A 1 344 ? -1.095 -13.238 3.854 1.00 91.75 344 TYR A O 1
ATOM 2586 N N . THR A 1 345 ? -3.342 -13.383 3.897 1.00 91.12 345 THR A N 1
ATOM 2587 C CA . THR A 1 345 ? -3.573 -12.895 2.538 1.00 91.12 345 THR A CA 1
ATOM 2588 C C . THR A 1 345 ? -4.457 -11.667 2.613 1.00 91.12 345 THR A C 1
ATOM 2590 O O . THR A 1 345 ? -5.575 -11.731 3.128 1.00 91.12 345 THR A O 1
ATOM 2593 N N . TYR A 1 346 ? -3.953 -10.566 2.080 1.00 86.56 346 TYR A N 1
ATOM 2594 C CA . TYR A 1 346 ? -4.739 -9.388 1.789 1.00 86.56 346 TYR A CA 1
ATOM 2595 C C . TYR A 1 346 ? -5.275 -9.486 0.367 1.00 86.56 346 TYR A C 1
ATOM 2597 O O . TYR A 1 346 ? -4.553 -9.818 -0.574 1.00 86.56 346 TYR A O 1
ATOM 2605 N N . SER A 1 347 ? -6.553 -9.170 0.227 1.00 81.69 347 SER A N 1
ATOM 2606 C CA . SER A 1 347 ? -7.179 -8.901 -1.056 1.00 81.69 347 SER A CA 1
ATOM 2607 C C . SER A 1 347 ? -7.909 -7.590 -0.888 1.00 81.69 347 SER A C 1
ATOM 2609 O O . SER A 1 347 ? -8.783 -7.489 -0.021 1.00 81.69 347 SER A O 1
ATOM 2611 N N . GLU A 1 348 ? -7.567 -6.603 -1.707 1.00 68.69 348 GLU A N 1
ATOM 2612 C CA . GLU A 1 348 ? -8.363 -5.387 -1.761 1.00 68.69 348 GLU A CA 1
ATOM 2613 C C . GLU A 1 348 ? -9.802 -5.770 -2.142 1.00 68.69 348 GLU A C 1
ATOM 2615 O O . GLU A 1 348 ? -10.037 -6.621 -3.009 1.00 68.69 348 GLU A O 1
ATOM 2620 N N . ALA A 1 349 ? -10.783 -5.227 -1.421 1.00 53.50 349 ALA A N 1
ATOM 2621 C CA . ALA A 1 349 ? -12.189 -5.553 -1.624 1.00 53.50 349 ALA A CA 1
ATOM 2622 C C . ALA A 1 349 ? -12.728 -4.813 -2.856 1.00 53.50 349 ALA A C 1
ATOM 2624 O O . ALA A 1 349 ? -13.543 -3.902 -2.744 1.00 53.50 349 ALA A O 1
ATOM 2625 N N . GLY A 1 350 ? -12.271 -5.197 -4.044 1.00 62.12 350 GLY A N 1
ATOM 2626 C CA . GLY A 1 350 ? -12.708 -4.594 -5.295 1.00 62.12 350 GLY A CA 1
ATOM 2627 C C . GLY A 1 350 ? -11.654 -4.671 -6.387 1.00 62.12 350 GLY A C 1
ATOM 2628 O O . GLY A 1 350 ? -10.481 -4.922 -6.141 1.00 62.12 350 GLY A O 1
ATOM 2629 N N . THR A 1 351 ? -12.101 -4.463 -7.619 1.00 72.88 351 THR A N 1
ATOM 2630 C CA . THR A 1 351 ? -11.215 -4.201 -8.750 1.00 72.88 351 THR A CA 1
ATOM 2631 C C . THR A 1 351 ? -10.987 -2.701 -8.808 1.00 72.88 351 THR A C 1
ATOM 2633 O O . THR A 1 351 ? -11.958 -1.952 -8.958 1.00 72.88 351 THR A O 1
ATOM 2636 N N . VAL A 1 352 ? -9.735 -2.256 -8.724 1.00 76.38 352 VAL A N 1
ATOM 2637 C CA . VAL A 1 352 ? -9.428 -0.848 -8.978 1.00 76.38 352 VAL A CA 1
ATOM 2638 C C . VAL A 1 352 ? -9.297 -0.653 -10.478 1.00 76.38 352 VAL A C 1
ATOM 2640 O O . VAL A 1 352 ? -8.765 -1.504 -11.188 1.00 76.38 352 VAL A O 1
ATOM 2643 N N . SER A 1 353 ? -9.863 0.436 -10.984 1.00 86.38 353 SER A N 1
ATOM 2644 C CA . SER A 1 353 ? -9.872 0.743 -12.412 1.00 86.38 353 SER A CA 1
ATOM 2645 C C . SER A 1 353 ? -9.166 2.059 -12.679 1.00 86.38 353 SER A C 1
ATOM 2647 O O . SER A 1 353 ? -9.131 2.938 -11.821 1.00 86.38 353 SER A O 1
ATOM 2649 N N . GLY A 1 354 ? -8.618 2.197 -13.876 1.00 85.56 354 GLY A N 1
ATOM 2650 C CA . GLY A 1 354 ? -7.916 3.391 -14.315 1.00 85.56 354 GLY A CA 1
ATOM 2651 C C . GLY A 1 354 ? -7.858 3.475 -15.831 1.00 85.56 354 GLY A C 1
ATOM 2652 O O . GLY A 1 354 ? -8.477 2.676 -16.540 1.00 85.56 354 GLY A O 1
ATOM 2653 N N . THR A 1 355 ? -7.099 4.440 -16.328 1.00 86.56 355 THR A N 1
ATOM 2654 C CA . THR A 1 355 ? -6.770 4.578 -17.749 1.00 86.56 355 THR A CA 1
ATOM 2655 C C . THR A 1 355 ? -5.258 4.622 -17.898 1.00 86.56 355 THR A C 1
ATOM 2657 O O . THR A 1 355 ? -4.598 5.343 -17.153 1.00 86.56 355 THR A O 1
ATOM 2660 N N . ALA A 1 356 ? -4.729 3.854 -18.848 1.00 86.19 356 ALA A N 1
ATOM 2661 C CA . ALA A 1 356 ? -3.340 3.931 -19.276 1.00 86.19 356 ALA A CA 1
ATOM 2662 C C . ALA A 1 356 ? -3.276 4.527 -20.686 1.00 86.19 356 ALA A C 1
ATOM 2664 O O . ALA A 1 356 ? -3.818 3.955 -21.639 1.00 86.19 356 ALA A O 1
ATOM 2665 N N . ASP A 1 357 ? -2.612 5.668 -20.808 1.00 87.00 357 ASP A N 1
ATOM 2666 C CA . ASP A 1 357 ? -2.294 6.334 -22.063 1.00 87.00 357 ASP A CA 1
ATOM 2667 C C . ASP A 1 357 ? -0.845 6.022 -22.434 1.00 87.00 357 ASP A C 1
ATOM 2669 O O . ASP A 1 357 ? 0.062 6.207 -21.629 1.00 87.00 357 ASP A O 1
ATOM 2673 N N . ILE A 1 358 ? -0.625 5.520 -23.649 1.00 86.62 358 ILE A N 1
ATOM 2674 C CA . ILE A 1 358 ? 0.695 5.103 -24.134 1.00 86.62 358 ILE A CA 1
ATOM 2675 C C . ILE A 1 358 ? 0.949 5.744 -25.496 1.00 86.62 358 ILE A C 1
ATOM 2677 O O . ILE A 1 358 ? 0.193 5.505 -26.447 1.00 86.62 358 ILE A O 1
ATOM 2681 N N . ASP A 1 359 ? 2.032 6.511 -25.606 1.00 89.06 359 ASP A N 1
ATOM 2682 C CA . ASP A 1 359 ? 2.593 7.007 -26.863 1.00 89.06 359 ASP A CA 1
ATOM 2683 C C . ASP A 1 359 ? 3.933 6.306 -27.125 1.00 89.06 359 ASP A C 1
ATOM 2685 O O . ASP A 1 359 ? 4.909 6.508 -26.411 1.00 89.06 359 ASP A O 1
ATOM 2689 N N . ALA A 1 360 ? 3.978 5.437 -28.136 1.00 87.19 360 ALA A N 1
ATOM 2690 C CA . ALA A 1 360 ? 5.176 4.694 -28.510 1.00 87.19 360 ALA A CA 1
ATOM 2691 C C . ALA A 1 360 ? 5.643 5.107 -29.907 1.00 87.19 360 ALA A C 1
ATOM 2693 O O . ALA A 1 360 ? 4.928 4.916 -30.898 1.00 87.19 360 ALA A O 1
ATOM 2694 N N . THR A 1 361 ? 6.870 5.613 -30.001 1.00 88.19 361 THR A N 1
ATOM 2695 C CA . THR A 1 361 ? 7.503 6.036 -31.253 1.00 88.19 361 THR A CA 1
ATOM 2696 C C . THR A 1 361 ? 8.746 5.202 -31.540 1.00 88.19 361 THR A C 1
ATOM 2698 O O . THR A 1 361 ? 9.613 5.036 -30.687 1.00 88.19 361 THR A O 1
ATOM 2701 N N . ILE A 1 362 ? 8.841 4.684 -32.767 1.00 88.94 362 ILE A N 1
ATOM 2702 C CA . ILE A 1 362 ? 10.027 4.003 -33.291 1.00 88.94 362 ILE A CA 1
ATOM 2703 C C . ILE A 1 362 ? 10.521 4.777 -34.511 1.00 88.94 362 ILE A C 1
ATOM 2705 O O . ILE A 1 362 ? 9.820 4.852 -35.524 1.00 88.94 362 ILE A O 1
ATOM 2709 N N . THR A 1 363 ? 11.742 5.303 -34.433 1.00 91.81 363 THR A N 1
ATOM 2710 C CA . THR A 1 363 ? 12.403 6.037 -35.519 1.00 91.81 363 THR A CA 1
ATOM 2711 C C . THR A 1 363 ? 13.672 5.304 -35.942 1.00 91.81 363 THR A C 1
ATOM 2713 O O . THR A 1 363 ? 14.536 5.020 -35.122 1.00 91.81 363 THR A O 1
ATOM 2716 N N . GLY A 1 364 ? 13.834 5.011 -37.228 1.00 88.31 364 GLY A N 1
ATOM 2717 C CA . GLY A 1 364 ? 15.009 4.332 -37.769 1.00 88.31 364 GLY A CA 1
ATOM 2718 C C . GLY A 1 364 ? 15.165 4.523 -39.276 1.00 88.31 364 GLY A C 1
ATOM 2719 O O . GLY A 1 364 ? 14.419 5.267 -39.913 1.00 88.31 364 GLY A O 1
ATOM 2720 N N . SER A 1 365 ? 16.152 3.850 -39.870 1.00 79.44 365 SER A N 1
ATOM 2721 C CA . SER A 1 365 ? 16.475 3.980 -41.302 1.00 79.44 365 SER A CA 1
ATOM 2722 C C . SER A 1 365 ? 15.332 3.481 -42.198 1.00 79.44 365 SER A C 1
ATOM 2724 O O . SER A 1 365 ? 15.286 2.315 -42.575 1.00 79.44 365 SER A O 1
ATOM 2726 N N . GLY A 1 366 ? 14.407 4.379 -42.549 1.00 81.00 366 GLY A N 1
ATOM 2727 C CA . GLY A 1 366 ? 13.228 4.072 -43.365 1.00 81.00 366 GLY A CA 1
ATOM 2728 C C . GLY A 1 366 ? 11.986 3.641 -42.577 1.00 81.00 366 GLY A C 1
ATOM 2729 O O . GLY A 1 366 ? 11.010 3.223 -43.197 1.00 81.00 366 G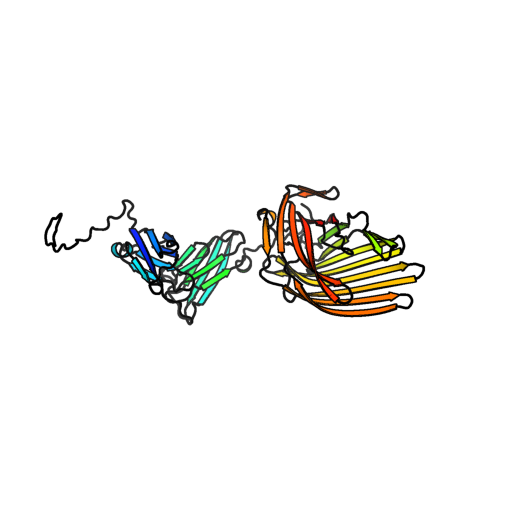LY A O 1
ATOM 2730 N N . MET A 1 367 ? 11.996 3.755 -41.245 1.00 80.94 367 MET A N 1
ATOM 2731 C CA . MET A 1 367 ? 10.831 3.500 -40.396 1.00 80.94 367 MET A CA 1
ATOM 2732 C C . MET A 1 367 ? 10.612 4.690 -39.468 1.00 80.94 367 MET A C 1
ATOM 2734 O O . MET A 1 367 ? 11.503 5.053 -38.711 1.00 80.94 367 MET A O 1
ATOM 2738 N N . ASP A 1 368 ? 9.427 5.279 -39.530 1.00 91.00 368 ASP A N 1
ATOM 2739 C CA . ASP A 1 368 ? 8.960 6.259 -38.558 1.00 91.00 368 ASP A CA 1
ATOM 2740 C C . ASP A 1 368 ? 7.520 5.881 -38.227 1.00 91.00 368 ASP A C 1
ATOM 2742 O O . ASP A 1 368 ? 6.639 5.918 -39.095 1.00 91.00 368 ASP A O 1
ATOM 2746 N N . LYS A 1 369 ? 7.310 5.356 -37.021 1.00 90.31 369 LYS A N 1
ATOM 2747 C CA . LYS A 1 369 ? 6.010 4.852 -36.590 1.00 90.31 369 LYS A CA 1
ATOM 2748 C C . LYS A 1 369 ? 5.729 5.313 -35.173 1.00 90.31 369 LYS A C 1
ATOM 2750 O O . LYS A 1 369 ? 6.371 4.850 -34.237 1.00 90.31 369 LYS A O 1
ATOM 2755 N N . THR A 1 370 ? 4.685 6.118 -35.041 1.00 90.44 370 THR A N 1
ATOM 2756 C CA . THR A 1 370 ? 4.083 6.481 -33.760 1.00 90.44 370 THR A CA 1
ATOM 2757 C C . THR A 1 370 ? 2.770 5.729 -33.587 1.00 90.44 370 THR A C 1
ATOM 2759 O O . THR A 1 370 ? 1.952 5.659 -34.509 1.00 90.44 370 THR A O 1
ATOM 2762 N N . THR A 1 371 ? 2.570 5.144 -32.411 1.00 87.81 371 THR A N 1
ATOM 2763 C CA . THR A 1 371 ? 1.325 4.483 -32.016 1.00 87.81 371 THR A CA 1
ATOM 2764 C C . THR A 1 371 ? 0.854 5.097 -30.710 1.00 87.81 371 THR A C 1
ATOM 2766 O O . THR A 1 371 ? 1.589 5.076 -29.731 1.00 87.81 371 THR A O 1
ATOM 2769 N N . ARG A 1 372 ? -0.380 5.604 -30.699 1.00 90.69 372 ARG A N 1
ATOM 2770 C CA . ARG A 1 372 ? -1.036 6.131 -29.502 1.00 90.69 372 ARG A CA 1
ATOM 2771 C C . ARG A 1 372 ? -2.225 5.271 -29.153 1.00 90.69 372 ARG A C 1
ATOM 2773 O O . ARG A 1 372 ? -3.078 5.051 -30.012 1.00 90.69 372 ARG A O 1
ATOM 2780 N N . ASN A 1 373 ? -2.287 4.827 -27.910 1.00 86.56 373 ASN A N 1
ATOM 2781 C CA . ASN A 1 373 ? -3.409 4.070 -27.385 1.00 86.56 373 ASN A CA 1
ATOM 2782 C C . ASN A 1 373 ? -3.800 4.612 -26.014 1.00 86.56 373 ASN A C 1
ATOM 2784 O O . ASN A 1 373 ? -2.948 5.044 -25.250 1.00 86.56 373 ASN A O 1
ATOM 2788 N N . SER A 1 374 ? -5.092 4.540 -25.723 1.00 87.62 374 SER A N 1
ATOM 2789 C CA . SER A 1 374 ? -5.662 4.790 -24.406 1.00 87.62 374 SER A CA 1
ATOM 2790 C C . SER A 1 374 ? -6.488 3.565 -24.062 1.00 87.62 374 SER A C 1
ATOM 2792 O O . SER A 1 374 ? -7.355 3.175 -24.856 1.00 87.62 374 SER A O 1
ATOM 2794 N N . VAL A 1 375 ? -6.178 2.900 -22.953 1.00 85.75 375 VAL A N 1
ATOM 2795 C CA . VAL A 1 375 ? -6.853 1.660 -22.564 1.00 85.75 375 VAL A CA 1
ATOM 2796 C C . VAL A 1 375 ? -7.346 1.725 -21.128 1.00 85.75 375 VAL A C 1
ATOM 2798 O O . VAL A 1 375 ? -6.623 2.194 -20.249 1.00 85.75 375 VAL A O 1
ATOM 2801 N N . PRO A 1 376 ? -8.568 1.234 -20.858 1.00 86.00 376 PRO A N 1
ATOM 2802 C CA . PRO A 1 376 ? -8.989 1.021 -19.490 1.00 86.00 376 PRO A CA 1
ATOM 2803 C C . PRO A 1 376 ? -8.133 -0.092 -18.888 1.00 86.00 376 PRO A C 1
ATOM 2805 O O . PRO A 1 376 ? -7.944 -1.149 -19.497 1.00 86.00 376 PRO A O 1
ATOM 2808 N N . ILE A 1 377 ? -7.641 0.141 -17.681 1.00 83.75 377 ILE A N 1
ATOM 2809 C CA . ILE A 1 377 ? -6.937 -0.865 -16.898 1.00 83.75 377 ILE A CA 1
ATOM 2810 C C . ILE A 1 377 ? -7.757 -1.222 -15.670 1.00 83.75 377 ILE A C 1
ATOM 2812 O O . ILE A 1 377 ? -8.520 -0.413 -15.139 1.00 83.75 377 ILE A O 1
ATOM 2816 N N . THR A 1 378 ? -7.602 -2.462 -15.243 1.00 84.75 378 THR A N 1
ATOM 2817 C CA . THR A 1 378 ? -8.203 -3.004 -14.034 1.00 84.75 378 THR A CA 1
ATOM 2818 C C . THR A 1 378 ? -7.125 -3.789 -13.323 1.00 84.75 378 THR A C 1
ATOM 2820 O O . THR A 1 378 ? -6.534 -4.666 -13.947 1.00 84.75 378 THR A O 1
ATOM 2823 N N . SER A 1 379 ? -6.877 -3.480 -12.057 1.00 80.12 379 SER A N 1
ATOM 2824 C CA . SER A 1 379 ? -5.978 -4.262 -11.215 1.00 80.12 379 SER A CA 1
ATOM 2825 C C . SER A 1 379 ? -6.762 -4.874 -10.064 1.00 80.12 379 SER A C 1
ATOM 2827 O O . SER A 1 379 ? -7.685 -4.260 -9.515 1.00 80.12 379 SER A O 1
ATOM 2829 N N . VAL A 1 380 ? -6.407 -6.108 -9.725 1.00 80.19 380 VAL A N 1
ATOM 2830 C CA . VAL A 1 380 ? -6.802 -6.749 -8.476 1.00 80.19 380 VAL A CA 1
ATOM 2831 C C . VAL A 1 380 ? -5.523 -6.942 -7.686 1.00 80.19 380 VAL A C 1
ATOM 2833 O O . VAL A 1 380 ? -4.703 -7.793 -8.018 1.00 80.19 380 VAL A O 1
ATOM 2836 N N . GLU A 1 381 ? -5.348 -6.127 -6.655 1.00 80.69 381 GLU A N 1
ATOM 2837 C CA . GLU A 1 381 ? -4.165 -6.196 -5.814 1.00 80.69 381 GLU A CA 1
ATOM 2838 C C . GLU A 1 381 ? -4.367 -7.240 -4.723 1.00 80.69 381 GLU A C 1
ATOM 2840 O O . GLU A 1 381 ? -5.284 -7.165 -3.894 1.00 80.69 381 GLU A O 1
ATOM 2845 N N . THR A 1 382 ? -3.482 -8.231 -4.724 1.00 88.81 382 THR A N 1
ATOM 2846 C CA . THR A 1 382 ? -3.405 -9.214 -3.649 1.00 88.81 382 THR A CA 1
ATOM 2847 C C . THR A 1 382 ? -1.974 -9.348 -3.187 1.00 88.81 382 THR A C 1
ATOM 2849 O O . THR A 1 382 ? -1.030 -9.253 -3.972 1.00 88.81 382 THR A O 1
ATOM 2852 N N . TRP A 1 383 ? -1.798 -9.588 -1.898 1.00 92.00 383 TRP A N 1
ATOM 2853 C CA . TRP A 1 383 ? -0.496 -9.948 -1.371 1.00 92.00 383 TRP A CA 1
ATOM 2854 C C . TRP A 1 383 ? -0.628 -10.882 -0.185 1.00 92.00 383 TRP A C 1
ATOM 2856 O O . TRP A 1 383 ? -1.668 -10.971 0.471 1.00 92.00 383 TRP A O 1
ATOM 2866 N N . LYS A 1 384 ? 0.446 -11.615 0.075 1.00 94.56 384 LYS A N 1
ATOM 2867 C CA . LYS A 1 384 ? 0.493 -12.667 1.075 1.00 94.56 384 LYS A CA 1
ATOM 2868 C C . LYS A 1 384 ? 1.801 -12.615 1.842 1.00 94.56 384 LYS A C 1
ATOM 2870 O O . LYS A 1 384 ? 2.867 -12.613 1.231 1.00 94.56 384 LYS A O 1
ATOM 2875 N N . ILE A 1 385 ? 1.714 -12.676 3.168 1.00 96.44 385 ILE A N 1
ATOM 2876 C CA . ILE A 1 385 ? 2.885 -12.900 4.019 1.00 96.44 385 ILE A CA 1
ATOM 2877 C C . ILE A 1 385 ? 3.338 -14.345 3.831 1.00 96.44 385 ILE A C 1
ATOM 2879 O O . ILE A 1 385 ? 2.577 -15.281 4.099 1.00 96.44 385 ILE A O 1
ATOM 2883 N N . VAL A 1 386 ? 4.554 -14.544 3.332 1.00 97.62 386 VAL A N 1
ATOM 2884 C CA . VAL A 1 386 ? 5.110 -15.888 3.113 1.00 97.62 386 VAL A CA 1
ATOM 2885 C C . VAL A 1 386 ? 6.108 -16.299 4.185 1.00 97.62 386 VAL A C 1
ATOM 2887 O O . VAL A 1 386 ? 6.314 -17.498 4.367 1.00 97.62 386 VAL A O 1
ATOM 2890 N N . GLY A 1 387 ? 6.668 -15.345 4.928 1.00 96.94 387 GLY A N 1
ATOM 2891 C CA . GLY A 1 387 ? 7.552 -15.655 6.041 1.00 96.94 387 GLY A CA 1
ATOM 2892 C C . GLY A 1 387 ? 8.055 -14.431 6.793 1.00 96.94 387 GLY A C 1
ATOM 2893 O O . GLY A 1 387 ? 7.974 -13.300 6.318 1.00 96.94 387 GLY A O 1
ATOM 2894 N N . HIS A 1 388 ? 8.650 -14.703 7.952 1.00 97.94 388 HIS A N 1
ATOM 2895 C CA . HIS A 1 388 ? 9.359 -13.729 8.775 1.00 97.94 388 HIS A CA 1
ATOM 2896 C C . HIS A 1 388 ? 10.802 -14.173 8.989 1.00 97.94 388 HIS A C 1
ATOM 2898 O O . HIS A 1 388 ? 11.079 -15.355 9.217 1.00 97.94 388 HIS A O 1
ATOM 2904 N N . GLN A 1 389 ? 11.734 -13.224 8.972 1.00 97.75 389 GLN A N 1
ATOM 2905 C CA . GLN A 1 389 ? 13.137 -13.479 9.285 1.00 97.75 389 GLN A CA 1
ATOM 2906 C C . GLN A 1 389 ? 13.629 -12.447 10.299 1.00 97.75 389 GLN A C 1
ATOM 2908 O O . GLN A 1 389 ? 13.420 -11.246 10.146 1.00 97.75 389 GLN A O 1
ATOM 2913 N N . ALA A 1 390 ? 14.322 -12.911 11.342 1.00 95.88 390 ALA A N 1
ATOM 2914 C CA . ALA A 1 390 ? 14.871 -12.015 12.360 1.00 95.88 390 ALA A CA 1
ATOM 2915 C C . ALA A 1 390 ? 15.879 -11.018 11.759 1.00 95.88 390 ALA A C 1
ATOM 2917 O O . ALA A 1 390 ? 15.933 -9.861 12.176 1.00 95.88 390 ALA A O 1
ATOM 2918 N N . SER A 1 391 ? 16.659 -11.468 10.773 1.00 97.62 391 SER A N 1
ATOM 2919 C CA . SER A 1 391 ? 17.574 -10.636 10.003 1.00 97.62 391 SER A CA 1
ATOM 2920 C C . SER A 1 391 ? 17.875 -11.228 8.627 1.00 97.62 391 SER A C 1
ATOM 2922 O O . SER A 1 391 ? 17.749 -12.435 8.419 1.00 97.62 391 SER A O 1
ATOM 2924 N N . MET A 1 392 ? 18.312 -10.373 7.701 1.00 97.94 392 MET A N 1
ATOM 2925 C CA . MET A 1 392 ? 18.800 -10.746 6.372 1.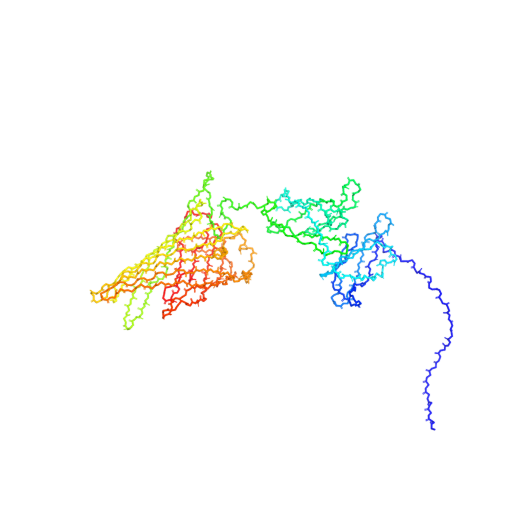00 97.94 392 MET A CA 1
ATOM 2926 C C . MET A 1 392 ? 19.976 -9.845 5.987 1.00 97.94 392 MET A C 1
ATOM 2928 O O . MET A 1 392 ? 19.930 -8.635 6.202 1.00 97.94 392 MET A O 1
ATOM 2932 N N . THR A 1 393 ? 21.026 -10.423 5.401 1.00 97.81 393 THR A N 1
ATOM 2933 C CA . THR A 1 393 ? 22.129 -9.648 4.820 1.00 97.81 393 THR A CA 1
ATOM 2934 C C . THR A 1 393 ? 21.910 -9.483 3.321 1.00 97.81 393 THR A C 1
ATOM 2936 O O . THR A 1 393 ? 21.883 -10.476 2.596 1.00 97.81 393 THR A O 1
ATOM 2939 N N . VAL A 1 394 ? 21.797 -8.237 2.861 1.00 97.38 394 VAL A N 1
ATOM 2940 C CA . VAL A 1 394 ? 21.718 -7.865 1.441 1.00 97.38 394 VAL A CA 1
ATOM 2941 C C . VAL A 1 394 ? 22.846 -6.887 1.143 1.00 97.38 394 VAL A C 1
ATOM 2943 O O . VAL A 1 394 ? 23.071 -5.950 1.905 1.00 97.38 394 VAL A O 1
ATOM 2946 N N . ASN A 1 395 ? 23.615 -7.164 0.089 1.00 94.31 395 ASN A N 1
ATOM 2947 C CA . ASN A 1 395 ? 24.789 -6.389 -0.315 1.00 94.31 395 ASN A CA 1
ATOM 2948 C C . ASN A 1 395 ? 25.685 -5.917 0.859 1.00 94.31 395 ASN A C 1
ATOM 2950 O O . ASN A 1 395 ? 25.996 -4.739 1.006 1.00 94.31 395 ASN A O 1
ATOM 2954 N N . GLN A 1 396 ? 26.092 -6.861 1.719 1.00 95.19 396 GLN A N 1
ATOM 2955 C CA . GLN A 1 396 ? 26.951 -6.644 2.902 1.00 95.19 396 GLN A CA 1
ATOM 2956 C C . GLN A 1 396 ? 26.318 -5.862 4.069 1.00 95.19 396 GLN A C 1
ATOM 2958 O O . GLN A 1 396 ? 26.945 -5.759 5.124 1.00 95.19 396 GLN A O 1
ATOM 2963 N N . THR A 1 397 ? 25.082 -5.380 3.935 1.00 96.62 397 THR A N 1
ATOM 2964 C CA . THR A 1 397 ? 24.336 -4.727 5.018 1.00 96.62 397 THR A CA 1
ATOM 2965 C C . THR A 1 397 ? 23.355 -5.714 5.634 1.00 96.62 397 THR A C 1
ATOM 2967 O O . THR A 1 397 ? 22.625 -6.404 4.924 1.00 96.62 397 THR A O 1
ATOM 2970 N N . THR A 1 398 ? 23.347 -5.816 6.963 1.00 97.50 398 THR A N 1
ATOM 2971 C CA . THR A 1 398 ? 22.403 -6.676 7.686 1.00 97.50 398 THR A CA 1
ATOM 2972 C C . THR A 1 398 ? 21.230 -5.848 8.173 1.00 97.50 398 THR A C 1
ATOM 2974 O O . THR A 1 398 ? 21.409 -4.939 8.978 1.00 97.50 398 THR A O 1
ATOM 2977 N N . TYR A 1 399 ? 20.044 -6.223 7.719 1.00 97.38 399 TYR A N 1
ATOM 2978 C CA . TYR A 1 399 ? 18.768 -5.654 8.123 1.00 97.38 399 TYR A CA 1
ATOM 2979 C C . TYR A 1 399 ? 18.084 -6.586 9.122 1.00 97.38 399 TYR A C 1
ATOM 2981 O O . TYR A 1 399 ? 18.324 -7.797 9.118 1.00 97.38 399 TYR A O 1
ATOM 2989 N N . THR A 1 400 ? 17.237 -6.032 9.980 1.00 97.25 400 THR A N 1
ATOM 2990 C CA . THR A 1 400 ? 16.484 -6.762 11.010 1.00 97.25 400 THR A CA 1
ATOM 2991 C C . THR A 1 400 ? 14.981 -6.607 10.809 1.00 97.25 400 THR A C 1
ATOM 2993 O O . THR A 1 400 ? 14.543 -5.695 10.109 1.00 97.25 400 THR A O 1
ATOM 2996 N N . ASN A 1 401 ? 14.207 -7.506 11.424 1.00 95.56 401 ASN A N 1
ATOM 2997 C CA . ASN A 1 401 ? 12.745 -7.542 11.341 1.00 95.56 401 ASN A CA 1
ATOM 2998 C C . ASN A 1 401 ? 12.233 -7.564 9.891 1.00 95.56 401 ASN A C 1
ATOM 3000 O O . ASN A 1 401 ? 11.651 -6.598 9.393 1.00 95.56 401 ASN A O 1
ATOM 3004 N N . ILE A 1 402 ? 12.544 -8.658 9.197 1.00 97.88 402 ILE A N 1
ATOM 3005 C CA . ILE A 1 402 ? 12.254 -8.825 7.777 1.00 97.88 402 ILE A CA 1
ATOM 3006 C C . ILE A 1 402 ? 10.941 -9.568 7.617 1.00 97.88 402 ILE A C 1
ATOM 3008 O O . ILE A 1 402 ? 10.766 -10.653 8.178 1.00 97.88 402 ILE A O 1
ATOM 3012 N N . VAL A 1 403 ? 10.068 -9.016 6.785 1.00 97.50 403 VAL A N 1
ATOM 3013 C CA . VAL A 1 403 ? 8.846 -9.678 6.343 1.00 97.50 403 VAL A CA 1
ATOM 3014 C C . VAL A 1 403 ? 8.984 -9.990 4.861 1.00 97.50 403 VAL A C 1
ATOM 3016 O O . VAL A 1 403 ? 9.381 -9.143 4.058 1.00 97.50 403 VAL A O 1
ATOM 3019 N N . GLU A 1 404 ? 8.693 -11.233 4.504 1.00 97.69 404 GLU A N 1
ATOM 3020 C CA . GLU A 1 404 ? 8.678 -11.697 3.126 1.00 97.69 404 GLU A CA 1
ATOM 3021 C C . GLU A 1 404 ? 7.240 -11.699 2.617 1.00 97.69 404 GLU A C 1
ATOM 3023 O O . GLU A 1 404 ? 6.343 -12.289 3.232 1.00 97.69 404 GLU A O 1
ATOM 3028 N N . VAL A 1 405 ? 7.020 -11.023 1.493 1.00 96.00 405 VAL A N 1
ATOM 3029 C CA . VAL A 1 405 ? 5.688 -10.805 0.933 1.00 96.00 405 VAL A CA 1
ATOM 3030 C C . VAL A 1 405 ? 5.682 -11.159 -0.539 1.00 96.00 405 VAL A C 1
ATOM 3032 O O . VAL A 1 405 ? 6.535 -10.712 -1.300 1.00 96.00 405 VAL A O 1
ATOM 3035 N N . VAL A 1 406 ? 4.686 -11.931 -0.953 1.00 95.81 406 VAL A N 1
ATOM 3036 C CA . VAL A 1 406 ? 4.401 -12.175 -2.366 1.00 95.81 406 VAL A CA 1
ATOM 3037 C C . VAL A 1 406 ? 3.189 -11.351 -2.749 1.00 95.81 406 VAL A C 1
ATOM 3039 O O . VAL A 1 406 ? 2.132 -11.504 -2.142 1.00 95.81 406 VAL A O 1
ATOM 3042 N N . ARG A 1 407 ? 3.341 -10.477 -3.739 1.00 91.62 407 ARG A N 1
ATOM 3043 C CA . ARG A 1 407 ? 2.261 -9.694 -4.342 1.00 91.62 407 ARG A CA 1
ATOM 3044 C C . ARG A 1 407 ? 1.910 -10.287 -5.692 1.00 91.62 407 ARG A C 1
ATOM 3046 O O . ARG A 1 407 ? 2.802 -10.642 -6.456 1.00 91.62 407 ARG A O 1
ATOM 3053 N N . THR A 1 408 ? 0.629 -10.310 -6.010 1.00 89.81 408 THR A N 1
ATOM 3054 C CA . THR A 1 408 ? 0.135 -10.562 -7.359 1.00 89.81 408 THR A CA 1
ATOM 3055 C C . THR A 1 408 ? -0.635 -9.325 -7.800 1.00 89.81 408 THR A C 1
ATOM 3057 O O . THR A 1 408 ? -1.558 -8.892 -7.107 1.00 89.81 408 THR A O 1
ATOM 3060 N N . THR A 1 409 ? -0.215 -8.745 -8.921 1.00 85.38 409 THR A N 1
ATOM 3061 C CA . THR A 1 409 ? -0.793 -7.538 -9.528 1.00 85.38 409 THR A CA 1
ATOM 3062 C C . THR A 1 409 ? -0.968 -7.761 -11.025 1.00 85.38 409 THR A C 1
ATOM 3064 O O . THR A 1 409 ? -0.308 -8.623 -11.603 1.00 85.38 409 THR A O 1
ATOM 3067 N N . THR A 1 410 ? -1.841 -6.990 -11.662 1.00 81.00 410 THR A N 1
ATOM 3068 C CA . THR A 1 410 ? -2.066 -7.058 -13.105 1.00 81.00 410 THR A CA 1
ATOM 3069 C C . THR A 1 410 ? -1.436 -5.840 -13.772 1.00 81.00 410 THR A C 1
ATOM 3071 O O . THR A 1 410 ? -1.827 -4.704 -13.502 1.00 81.00 410 THR A O 1
ATOM 3074 N N . ILE A 1 411 ? -0.488 -6.061 -14.684 1.00 75.31 411 ILE A N 1
ATOM 3075 C CA . ILE A 1 411 ? 0.158 -4.987 -15.448 1.00 75.31 411 ILE A CA 1
ATOM 3076 C C . ILE A 1 411 ? -0.325 -4.967 -16.903 1.00 75.31 411 ILE A C 1
ATOM 3078 O O . ILE A 1 411 ? -0.629 -6.019 -17.476 1.00 75.31 411 ILE A O 1
ATOM 3082 N N . PRO A 1 412 ? -0.400 -3.788 -17.545 1.00 72.12 412 PRO A N 1
ATOM 3083 C CA . PRO A 1 412 ? -0.648 -3.711 -18.976 1.00 72.12 412 PRO A CA 1
ATOM 3084 C C . PRO A 1 412 ? 0.539 -4.300 -19.751 1.00 72.12 412 PRO A C 1
ATOM 3086 O O . PRO A 1 412 ? 1.690 -3.930 -19.532 1.00 72.12 412 PRO A O 1
ATOM 3089 N N . GLN A 1 413 ? 0.255 -5.189 -20.701 1.00 75.44 413 GLN A N 1
ATOM 3090 C CA . GLN A 1 413 ? 1.260 -5.825 -21.553 1.00 75.44 413 GLN A CA 1
ATOM 3091 C C . GLN A 1 413 ? 0.968 -5.512 -23.020 1.00 75.44 413 GLN A C 1
ATOM 3093 O O . GLN A 1 413 ? -0.135 -5.747 -23.507 1.00 75.44 413 GLN A O 1
ATOM 3098 N N . TYR A 1 414 ? 1.952 -5.012 -23.766 1.00 68.69 414 TYR A N 1
ATOM 3099 C CA . TYR A 1 414 ? 1.795 -4.783 -25.202 1.00 68.69 414 TYR A CA 1
ATOM 3100 C C . TYR A 1 414 ? 2.275 -5.992 -26.011 1.00 68.69 414 TYR A C 1
ATOM 3102 O O . TYR A 1 414 ? 3.474 -6.245 -26.119 1.00 68.69 414 TYR A O 1
ATOM 3110 N N . THR A 1 415 ? 1.338 -6.695 -26.650 1.00 71.81 415 THR A N 1
ATOM 3111 C CA . THR A 1 415 ? 1.622 -7.872 -27.479 1.00 71.81 415 THR A CA 1
ATOM 3112 C C . THR A 1 415 ? 0.963 -7.717 -28.847 1.00 71.81 415 THR A C 1
ATOM 3114 O O . THR A 1 415 ? -0.252 -7.561 -28.966 1.00 71.81 415 THR A O 1
ATOM 3117 N N . ASN A 1 416 ? 1.761 -7.777 -29.918 1.00 70.94 416 ASN A N 1
ATOM 3118 C CA . ASN A 1 416 ? 1.290 -7.770 -31.313 1.00 70.94 416 ASN A CA 1
ATOM 3119 C C . ASN A 1 416 ? 0.338 -6.611 -31.679 1.00 70.94 416 ASN A C 1
ATOM 3121 O O . ASN A 1 416 ? -0.625 -6.802 -32.421 1.00 70.94 416 ASN A O 1
ATOM 3125 N N . GLY A 1 417 ? 0.590 -5.398 -31.180 1.00 67.06 417 GLY A N 1
ATOM 3126 C CA . GLY A 1 417 ? -0.259 -4.244 -31.498 1.00 67.06 417 GLY A CA 1
ATOM 3127 C C . GLY A 1 417 ? -1.495 -4.092 -30.620 1.00 67.06 417 GLY A C 1
ATOM 3128 O O . GLY A 1 417 ? -2.269 -3.167 -30.846 1.00 67.06 417 GLY A O 1
ATOM 3129 N N . THR A 1 418 ? -1.684 -4.972 -29.636 1.00 70.56 418 THR A N 1
ATOM 3130 C CA . THR A 1 418 ? -2.791 -4.911 -28.677 1.00 70.56 418 THR A CA 1
ATOM 3131 C C . THR A 1 418 ? -2.225 -4.780 -27.269 1.00 70.56 418 THR A C 1
ATOM 3133 O O . THR A 1 418 ? -1.248 -5.449 -26.937 1.00 70.56 418 THR A O 1
ATOM 3136 N N . ILE A 1 419 ? -2.831 -3.927 -26.443 1.00 72.19 419 ILE A N 1
ATOM 3137 C CA . ILE A 1 419 ? -2.524 -3.874 -25.012 1.00 72.19 419 ILE A CA 1
ATOM 3138 C C . ILE A 1 419 ? -3.443 -4.880 -24.318 1.00 72.19 419 ILE A C 1
ATOM 3140 O O . ILE A 1 419 ? -4.664 -4.719 -24.316 1.00 72.19 419 ILE A O 1
ATOM 3144 N N . GLY A 1 420 ? -2.850 -5.960 -23.826 1.00 79.00 420 GLY A N 1
ATOM 3145 C CA . GLY A 1 420 ? -3.463 -6.916 -22.919 1.00 79.00 420 GLY A CA 1
ATOM 3146 C C . GLY A 1 420 ? -3.126 -6.597 -21.465 1.00 79.00 420 GLY A C 1
ATOM 3147 O O . GLY A 1 420 ? -2.568 -5.548 -21.146 1.00 79.00 420 GLY A O 1
ATOM 3148 N N . GLN A 1 421 ? -3.470 -7.531 -20.594 1.00 80.44 421 GLN A N 1
ATOM 3149 C CA . GLN A 1 421 ? -3.153 -7.512 -19.174 1.00 80.44 421 GLN A CA 1
ATOM 3150 C C . GLN A 1 421 ? -2.465 -8.833 -18.832 1.00 80.44 421 GLN A C 1
ATOM 3152 O O . GLN A 1 421 ? -2.866 -9.881 -19.347 1.00 80.44 421 GLN A O 1
ATOM 3157 N N . GLU A 1 422 ? -1.435 -8.774 -18.000 1.00 83.50 422 GLU A N 1
ATOM 3158 C CA . GLU A 1 422 ? -0.709 -9.939 -17.502 1.00 83.50 422 GLU A CA 1
ATOM 3159 C C . GLU A 1 422 ? -0.642 -9.868 -15.979 1.00 83.50 422 GLU A C 1
ATOM 3161 O O . GLU A 1 422 ? -0.282 -8.832 -15.417 1.00 83.50 422 GLU A O 1
ATOM 3166 N N . ASP A 1 423 ? -0.994 -10.972 -15.322 1.00 85.44 423 ASP A N 1
ATOM 3167 C CA . ASP A 1 423 ? -0.790 -11.110 -13.887 1.00 85.44 423 ASP A CA 1
ATOM 3168 C C . ASP A 1 423 ? 0.687 -11.396 -13.635 1.00 85.44 423 ASP A C 1
ATOM 3170 O O . ASP A 1 423 ? 1.248 -12.365 -14.153 1.00 85.44 423 ASP A O 1
ATOM 3174 N N . VAL A 1 424 ? 1.309 -10.555 -12.821 1.00 86.50 424 VAL A N 1
ATOM 3175 C CA . VAL A 1 424 ? 2.700 -10.695 -12.412 1.00 86.50 424 VAL A CA 1
ATOM 3176 C C . VAL A 1 424 ? 2.781 -10.930 -10.917 1.00 86.50 424 VAL A C 1
ATOM 3178 O O . VAL A 1 424 ? 2.079 -10.312 -10.114 1.00 86.50 424 VAL A O 1
ATOM 3181 N N . GLU A 1 425 ? 3.658 -11.857 -10.551 1.00 92.25 425 GLU A N 1
ATOM 3182 C CA . GLU A 1 425 ? 3.983 -12.162 -9.168 1.00 92.25 425 GLU A CA 1
ATOM 3183 C C . GLU A 1 425 ? 5.304 -11.482 -8.804 1.00 92.25 425 GLU A C 1
ATOM 3185 O O . GLU A 1 425 ? 6.318 -11.662 -9.481 1.00 92.25 425 GLU A O 1
ATOM 3190 N N . VAL A 1 426 ? 5.291 -10.702 -7.726 1.00 93.25 426 VAL A N 1
ATOM 3191 C CA . VAL A 1 426 ? 6.453 -9.984 -7.208 1.00 93.25 426 VAL A CA 1
ATOM 3192 C C . VAL A 1 426 ? 6.756 -10.478 -5.805 1.00 93.25 426 VAL A C 1
ATOM 3194 O O . VAL A 1 426 ? 5.894 -10.454 -4.928 1.00 93.25 426 VAL A O 1
ATOM 3197 N N . HIS A 1 427 ? 7.993 -10.903 -5.581 1.00 96.62 427 HIS A N 1
ATOM 3198 C CA . HIS A 1 427 ? 8.476 -11.322 -4.266 1.00 96.62 427 HIS A CA 1
ATOM 3199 C C . HIS A 1 427 ? 9.264 -10.179 -3.646 1.00 96.62 427 HIS A C 1
ATOM 3201 O O . HIS A 1 427 ? 10.192 -9.662 -4.269 1.00 96.62 427 HIS A O 1
ATOM 3207 N N . TYR A 1 428 ? 8.913 -9.798 -2.425 1.00 95.19 428 TYR A N 1
ATOM 3208 C CA . TYR A 1 428 ? 9.538 -8.725 -1.667 1.00 95.19 428 TYR A CA 1
ATOM 3209 C C . TYR A 1 428 ? 10.122 -9.256 -0.365 1.00 95.19 428 TYR A C 1
ATOM 3211 O O . TYR A 1 428 ? 9.491 -10.043 0.337 1.00 95.19 428 TYR A O 1
ATOM 3219 N N . TRP A 1 429 ? 11.277 -8.715 0.009 1.00 97.56 429 TRP A N 1
ATOM 3220 C CA . TRP A 1 429 ? 11.755 -8.708 1.385 1.00 97.56 429 TRP A CA 1
ATOM 3221 C C . TRP A 1 429 ? 11.763 -7.259 1.844 1.00 97.56 429 TRP A C 1
ATOM 3223 O O . TRP A 1 429 ? 12.493 -6.431 1.288 1.00 97.56 429 TRP A O 1
ATOM 3233 N N . VAL A 1 430 ? 10.928 -6.954 2.831 1.00 96.81 430 VAL A N 1
ATOM 3234 C CA . VAL A 1 430 ? 10.804 -5.616 3.410 1.00 96.81 430 VAL A CA 1
ATOM 3235 C C . VAL A 1 430 ? 11.335 -5.620 4.835 1.00 96.81 430 VAL A C 1
ATOM 3237 O O . VAL A 1 430 ? 11.103 -6.563 5.591 1.00 96.81 430 VAL A O 1
ATOM 3240 N N . ALA A 1 431 ? 12.065 -4.572 5.197 1.00 96.56 431 ALA A N 1
ATOM 3241 C CA . ALA A 1 431 ? 12.610 -4.380 6.533 1.00 96.56 431 ALA A CA 1
ATOM 3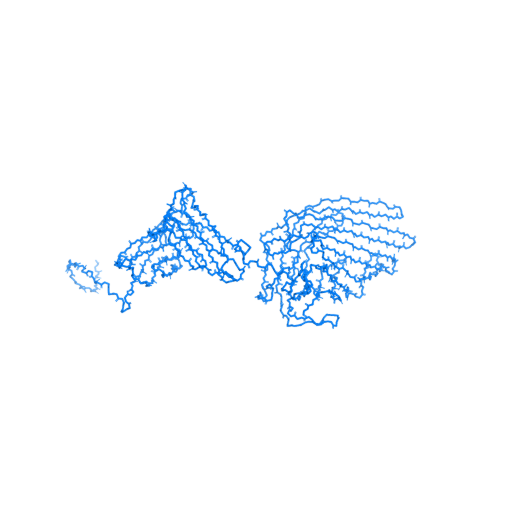242 C C . ALA A 1 431 ? 11.941 -3.170 7.194 1.00 96.56 431 ALA A C 1
ATOM 3244 O O . ALA A 1 431 ? 11.809 -2.110 6.571 1.00 96.56 431 ALA A O 1
ATOM 3245 N N . ARG A 1 432 ? 11.531 -3.326 8.456 1.00 93.19 432 ARG A N 1
ATOM 3246 C CA . ARG A 1 432 ? 10.852 -2.271 9.226 1.00 93.19 432 ARG A CA 1
ATOM 3247 C C . ARG A 1 432 ? 11.708 -0.999 9.303 1.00 93.19 432 ARG A C 1
ATOM 3249 O O . ARG A 1 432 ? 12.889 -1.084 9.621 1.00 93.19 432 ARG A O 1
ATOM 3256 N N . GLY A 1 433 ? 11.141 0.160 8.992 1.00 91.81 433 GLY A N 1
ATOM 3257 C CA . GLY A 1 433 ? 11.824 1.459 8.979 1.00 91.81 433 GLY A CA 1
ATOM 3258 C C . GLY A 1 433 ? 12.754 1.698 7.786 1.00 91.81 433 GLY A C 1
ATOM 3259 O O . GLY A 1 433 ? 13.361 2.762 7.695 1.00 91.81 433 GLY A O 1
ATOM 3260 N N . ILE A 1 434 ? 12.889 0.728 6.872 1.00 95.00 434 ILE A N 1
ATOM 3261 C CA . ILE A 1 434 ? 13.758 0.836 5.689 1.00 95.00 434 ILE A CA 1
ATOM 3262 C C . ILE A 1 434 ? 12.960 0.752 4.397 1.00 95.00 434 ILE A C 1
ATOM 3264 O O . ILE A 1 434 ? 13.212 1.542 3.497 1.00 95.00 434 ILE A O 1
ATOM 3268 N N . GLY A 1 435 ? 12.035 -0.196 4.258 1.00 94.62 435 GLY A N 1
ATOM 3269 C CA . GLY A 1 435 ? 11.404 -0.472 2.965 1.00 94.62 435 GLY A CA 1
ATOM 3270 C C . GLY A 1 435 ? 11.848 -1.788 2.335 1.00 94.62 435 GLY A C 1
ATOM 3271 O O . GLY A 1 435 ? 12.338 -2.699 3.007 1.00 94.62 435 GLY A O 1
ATOM 3272 N N . MET A 1 436 ? 11.694 -1.884 1.012 1.00 96.38 436 MET A N 1
ATOM 3273 C CA . MET A 1 436 ? 12.190 -3.005 0.211 1.00 96.38 436 MET A CA 1
ATOM 3274 C C . MET A 1 436 ? 13.715 -3.091 0.299 1.00 96.38 436 MET A C 1
ATOM 3276 O O . MET A 1 436 ? 14.410 -2.185 -0.160 1.00 96.38 436 MET A O 1
ATOM 3280 N N . ILE A 1 437 ? 14.236 -4.199 0.821 1.00 97.69 437 ILE A N 1
ATOM 3281 C CA . ILE A 1 437 ? 15.679 -4.486 0.821 1.00 97.69 437 ILE A CA 1
ATOM 3282 C C . ILE A 1 437 ? 16.073 -5.430 -0.317 1.00 97.69 437 ILE A C 1
ATOM 3284 O O . ILE A 1 437 ? 17.216 -5.416 -0.767 1.00 97.69 437 ILE A O 1
ATOM 3288 N N . LYS A 1 438 ? 15.122 -6.231 -0.809 1.00 97.75 438 LYS A N 1
ATOM 3289 C CA . LYS A 1 438 ? 15.290 -7.121 -1.957 1.00 97.75 438 LYS A CA 1
ATOM 3290 C C . LYS A 1 438 ? 13.949 -7.340 -2.649 1.00 97.75 438 LYS A C 1
ATOM 3292 O O . LYS A 1 438 ? 12.916 -7.392 -1.979 1.00 97.75 438 LYS A O 1
ATOM 3297 N N . SER A 1 439 ? 13.960 -7.520 -3.965 1.00 96.50 439 SER A N 1
ATOM 3298 C CA . SER A 1 439 ? 12.794 -8.034 -4.686 1.00 96.50 439 SER A CA 1
ATOM 3299 C C . SER A 1 439 ? 13.156 -8.881 -5.895 1.00 96.50 439 SER A C 1
ATOM 3301 O O . SER A 1 439 ? 14.265 -8.799 -6.421 1.00 96.50 439 SER A O 1
ATOM 3303 N N . ILE A 1 440 ? 12.209 -9.714 -6.322 1.00 96.44 440 ILE A N 1
ATOM 3304 C CA . ILE A 1 440 ? 12.276 -10.502 -7.554 1.00 96.44 440 ILE A CA 1
ATOM 3305 C C . ILE A 1 440 ? 10.978 -10.275 -8.324 1.00 96.44 440 ILE A C 1
ATOM 3307 O O . ILE A 1 440 ? 9.892 -10.422 -7.766 1.00 96.44 440 ILE A O 1
ATOM 3311 N N . GLY A 1 441 ? 11.096 -9.913 -9.601 1.00 91.31 441 GLY A N 1
ATOM 3312 C CA . GLY A 1 441 ? 9.951 -9.722 -10.495 1.00 91.31 441 GLY A CA 1
ATOM 3313 C C . GLY A 1 441 ? 9.267 -8.361 -10.377 1.00 91.31 441 GLY A C 1
ATOM 3314 O O . GLY A 1 441 ? 8.288 -8.127 -11.073 1.00 91.31 441 GLY A O 1
ATOM 3315 N N . HIS A 1 442 ? 9.795 -7.442 -9.555 1.00 88.88 442 HIS A N 1
ATOM 3316 C CA . HIS A 1 442 ? 9.255 -6.079 -9.446 1.00 88.88 442 HIS A CA 1
ATOM 3317 C C . HIS A 1 442 ? 9.277 -5.353 -10.793 1.00 88.88 442 HIS A C 1
ATOM 3319 O O . HIS A 1 442 ? 8.349 -4.635 -11.147 1.00 88.88 442 HIS A O 1
ATOM 3325 N N . PHE A 1 443 ? 10.335 -5.608 -11.558 1.00 86.00 443 PHE A N 1
ATOM 3326 C CA . PHE A 1 443 ? 10.404 -5.314 -12.975 1.00 86.00 443 PHE A CA 1
ATOM 3327 C C . PHE A 1 443 ? 10.587 -6.628 -13.730 1.00 86.00 443 PHE A C 1
ATOM 3329 O O . PHE A 1 443 ? 11.281 -7.534 -13.262 1.00 86.00 443 PHE A O 1
ATOM 3336 N N . SER A 1 444 ? 10.002 -6.708 -14.919 1.00 84.81 444 SER A N 1
ATOM 3337 C CA . SER A 1 444 ? 10.282 -7.758 -15.891 1.00 84.81 444 SER A CA 1
ATOM 3338 C C . SER A 1 444 ? 10.808 -7.101 -17.153 1.00 84.81 444 SER A C 1
ATOM 3340 O O . SER A 1 444 ? 10.233 -6.129 -17.646 1.00 84.81 444 SER A O 1
ATOM 3342 N N . PHE A 1 445 ? 11.916 -7.614 -17.674 1.00 83.56 445 PHE A N 1
ATOM 3343 C CA . PHE A 1 445 ? 12.457 -7.162 -18.943 1.00 83.56 445 PHE A CA 1
ATOM 3344 C C . PHE A 1 445 ? 12.366 -8.303 -19.942 1.00 83.56 445 PHE A C 1
ATOM 3346 O O . PHE A 1 445 ? 13.099 -9.285 -19.860 1.00 83.56 445 PHE A O 1
ATOM 3353 N N . MET A 1 446 ? 11.449 -8.161 -20.902 1.00 81.75 446 MET A N 1
ATOM 3354 C CA . MET A 1 446 ? 11.241 -9.134 -21.980 1.00 81.75 446 MET A CA 1
ATOM 3355 C C . MET A 1 446 ? 10.889 -10.538 -21.455 1.00 81.75 446 MET A C 1
ATOM 3357 O O . MET A 1 446 ? 11.320 -11.545 -22.010 1.00 81.75 446 MET A O 1
ATOM 3361 N N . GLY A 1 447 ? 10.086 -10.584 -20.387 1.00 82.25 447 GLY A N 1
ATOM 3362 C CA . GLY A 1 447 ? 9.619 -11.815 -19.745 1.00 82.25 447 GLY A CA 1
ATOM 3363 C C . GLY A 1 447 ? 10.550 -12.352 -18.657 1.00 82.25 447 GLY A C 1
ATOM 3364 O O . GLY A 1 447 ? 10.146 -13.240 -17.913 1.00 82.25 447 GLY A O 1
ATOM 3365 N N . GLU A 1 448 ? 11.759 -11.804 -18.525 1.00 87.94 448 GLU A N 1
ATOM 3366 C CA . GLU A 1 448 ? 12.707 -12.206 -17.488 1.00 87.94 448 GLU A CA 1
ATOM 3367 C C . GLU A 1 448 ? 12.564 -11.305 -16.248 1.00 87.94 448 GLU A C 1
ATOM 3369 O O . GLU A 1 448 ? 12.731 -10.082 -16.358 1.00 87.94 448 GLU A O 1
ATOM 3374 N N . PRO A 1 449 ? 12.269 -11.866 -15.060 1.00 91.62 449 PRO A N 1
ATOM 3375 C CA . PRO A 1 449 ? 12.153 -11.085 -13.837 1.00 91.62 449 PRO A CA 1
ATOM 3376 C C . PRO A 1 449 ? 13.516 -10.530 -13.404 1.00 91.62 449 PRO A C 1
ATOM 3378 O O . PRO A 1 449 ? 14.525 -11.242 -13.340 1.00 91.62 449 PRO A O 1
ATOM 3381 N N . LEU A 1 450 ? 13.542 -9.245 -13.052 1.00 92.81 450 LEU A N 1
ATOM 3382 C CA . LEU A 1 450 ? 14.717 -8.610 -12.464 1.00 92.81 450 LEU A CA 1
ATOM 3383 C C . LEU A 1 450 ? 14.785 -8.902 -10.966 1.00 92.81 450 LEU A C 1
ATOM 3385 O O . LEU A 1 450 ? 13.761 -8.913 -10.277 1.00 92.81 450 LEU A O 1
ATOM 3389 N N . THR A 1 451 ? 16.001 -9.111 -10.466 1.00 96.75 451 THR A N 1
ATOM 3390 C CA . THR A 1 451 ? 16.297 -9.168 -9.032 1.00 96.75 451 THR A CA 1
ATOM 3391 C C . THR A 1 451 ? 16.910 -7.845 -8.604 1.00 96.75 451 THR A C 1
ATOM 3393 O O . THR A 1 451 ? 17.943 -7.449 -9.138 1.00 96.75 451 THR A O 1
ATOM 3396 N N . LEU A 1 452 ? 16.289 -7.176 -7.638 1.00 97.06 452 LEU A N 1
ATOM 3397 C CA . LEU A 1 452 ? 16.778 -5.925 -7.065 1.00 97.06 452 LEU A CA 1
ATOM 3398 C C . LEU A 1 452 ? 17.337 -6.182 -5.673 1.00 97.06 452 LEU A C 1
ATOM 3400 O O . LEU A 1 452 ? 16.691 -6.848 -4.864 1.00 97.06 452 LEU A O 1
ATOM 3404 N N . GLU A 1 453 ? 18.501 -5.617 -5.374 1.00 98.00 453 GLU A N 1
ATOM 3405 C CA . GLU A 1 453 ? 19.130 -5.681 -4.055 1.00 98.00 453 GLU A CA 1
ATOM 3406 C C . GLU A 1 453 ? 19.525 -4.280 -3.590 1.00 98.00 453 GLU A C 1
ATOM 3408 O O . GLU A 1 453 ? 20.191 -3.545 -4.317 1.00 98.00 453 GLU A O 1
ATOM 3413 N N . LEU A 1 454 ? 19.095 -3.894 -2.387 1.00 98.19 454 LEU A N 1
ATOM 3414 C CA . LEU A 1 454 ? 19.367 -2.569 -1.835 1.00 98.19 454 LEU A CA 1
ATOM 3415 C C . LEU A 1 454 ? 20.870 -2.395 -1.588 1.00 98.19 454 LEU A C 1
ATOM 3417 O O . LEU A 1 454 ? 21.518 -3.240 -0.967 1.00 98.19 454 LEU A O 1
ATOM 3421 N N . THR A 1 455 ? 21.423 -1.287 -2.070 1.00 97.69 455 THR A N 1
ATOM 3422 C CA . THR A 1 455 ? 22.843 -0.937 -1.937 1.00 97.69 455 THR A CA 1
ATOM 3423 C C . THR A 1 455 ? 23.067 0.340 -1.136 1.00 97.69 455 THR A C 1
ATOM 3425 O O . THR A 1 455 ? 24.129 0.484 -0.529 1.00 97.69 455 THR A O 1
ATOM 3428 N N . GLY A 1 456 ? 22.076 1.233 -1.079 1.00 97.31 456 GLY A N 1
ATOM 3429 C CA . GLY A 1 456 ? 22.160 2.494 -0.346 1.00 97.31 456 GLY A CA 1
ATOM 3430 C C . GLY A 1 456 ? 20.792 3.047 0.045 1.00 97.31 456 GLY A C 1
ATOM 3431 O O . GLY A 1 456 ? 19.807 2.851 -0.657 1.00 97.31 456 GLY A O 1
ATOM 3432 N N . THR A 1 457 ? 20.724 3.724 1.190 1.00 97.44 457 THR A N 1
ATOM 3433 C CA . THR A 1 457 ? 19.566 4.512 1.644 1.00 97.44 457 THR A CA 1
ATOM 3434 C C . THR A 1 457 ? 20.017 5.496 2.729 1.00 97.44 457 THR A C 1
ATOM 3436 O O . THR A 1 457 ? 21.042 5.277 3.380 1.00 97.44 457 THR A O 1
ATOM 3439 N N . ASN A 1 458 ? 19.271 6.582 2.943 1.00 95.25 458 ASN A N 1
ATOM 3440 C CA . ASN A 1 458 ? 19.449 7.470 4.100 1.00 95.25 458 ASN A CA 1
ATOM 3441 C C . ASN A 1 458 ? 18.621 7.078 5.330 1.00 95.25 458 ASN A C 1
ATOM 3443 O O . ASN A 1 458 ? 18.675 7.785 6.338 1.00 95.25 458 ASN A O 1
ATOM 3447 N N . LEU A 1 459 ? 17.876 5.980 5.256 1.00 92.94 459 LEU A N 1
ATOM 3448 C CA . LEU A 1 459 ? 17.140 5.423 6.382 1.00 92.94 459 LEU A CA 1
ATOM 3449 C C . LEU A 1 459 ? 18.058 4.566 7.257 1.00 92.94 459 LEU A C 1
ATOM 3451 O O . LEU A 1 459 ? 19.043 3.990 6.790 1.00 92.94 459 LEU A O 1
ATOM 3455 N N . THR A 1 460 ? 17.743 4.486 8.546 1.00 87.38 460 THR A N 1
ATOM 3456 C CA . THR A 1 460 ? 18.567 3.781 9.535 1.00 87.38 460 THR A CA 1
ATOM 3457 C C . THR A 1 460 ? 17.698 2.925 10.445 1.00 87.38 460 THR A C 1
ATOM 3459 O O . THR A 1 460 ? 16.707 3.436 10.964 1.00 87.38 460 THR A O 1
ATOM 3462 N N . GLN A 1 461 ? 18.116 1.675 10.670 1.00 80.31 461 GLN A N 1
ATOM 3463 C CA . GLN A 1 461 ? 17.602 0.792 11.727 1.00 80.31 461 GLN A CA 1
ATOM 3464 C C . GLN A 1 461 ? 18.443 0.888 12.997 1.00 80.31 461 GLN A C 1
ATOM 3466 O O . GLN A 1 461 ? 19.689 0.992 12.873 1.00 80.31 461 GLN A O 1
#

Foldseek 3Di:
DDDDDDDDDDDDDDDDDPPDDPPDQDPVQWFKAKEFEDEPNFGAWKWKDKQLDIDIQDPGGRIDIDIGHAPPVSKIWIWIGGPQWAIDIDIDHSVQRNYDYHYIHGADPDDAKDWDWAWADPALFKIKIWTFIDHPPHGAFKWKDKQHWIDTQPPDPVDPRRIDMTIHTADPQRKIWMWIHDGRHHIDIDMGGNVSHVSDPQPLAQQLWLARLWHADPVRHTDKWKFKKDFPDPFDWDADPNFIKTKDKDIKMWIHDSVQRKIKIKIKIWIDGQKTWMKIKIKIFRWDDDSSAIFTQKMWMWIWIWIDHPNKIKIKIKIKIKGWPDTHRPFRRDSCLLVDDAFDKDKDPDKTKIKMWMWMWMDIDVDTDIDIDIDMDTKTKMKGFHDWDQWDDFPNDIAGTKTKMKIWIWDFDDDPNDTDIDIWIKIFITGRQRHTQWIWQPDDDPNHTTIIGTDDIPTDD

Radius of gyration: 33.74 Å; chains: 1; bounding box: 90×84×90 Å

Secondary structure (DSSP, 8-state):
------------------PPPP-PPPTTS-EEEEEEEEETTEE---EEEETTEEEEPPTTT-EEEEEE---TTS-EEEEEE-TTEEPEEEEE-HHHHTTEEEEEEEPPSSSPPEEEEEEEEEETTEEEEEEEEEETTEE---EEEETTEEEETTS-TTS-TTEEEEEEEPPTTS-EEEEEE-TTSPPEEEEE-HHHHT-----TTSSS-SS-S--B-TTS-B--EEEEEEE-SS-EEEEETTEEEEEEEPPEEEEEETTTTEEEEEEEEEEEESEEEEEEEEEEEEEEEETTEEEEEEEEEEEEEEEEETTEEEEEEEEEEEEEEEEE--S---S-GGGSPTT-EEE-SS-EEEEEEEEEEEEETTEEEEEEEEEEEEE--EEEEEEEEEEEEETTEEEEEEEEEEEEEEEEEEETTEEEEEEEEEEEEEETTTEEEEEEEEEEETTEEEEEEEEEES---